Protein AF-A0A7C4ZTP2-F1 (afdb_monomer_lite)

Secondary structure (DSSP, 8-state):
--HHHHHHHHHHHHHHHHHHHHHHHHHHHHTS-EEEESS---SHHHH--S-TTS-----EEEEES-TTTSTTTTHHHHHHHHHHHHHHHHHHHH-GGGHHHHHHHHHHHHHHTGGGTTTTTHHHHHHHHHHHHHHTTTS-GGGSHHHHHHHHHTT-HHHHHHHHHTT---HHHHHHHHHHHHHHHHHHHHHHHHHHHHHS---EEEBSS-B-TT--EEEBS--TT--TT-EEEESSGGG-EEEEEEEE-SSEEEESS--SS-B-TT-EEEE-S----HHHHIIIIII------HHHHHHHHHHHHHHHHHHHHHHHHHHIIIIIITTT----HHHHHHHHGGGGGGGGGGGGGGGEEES--SSSSPPEETTEE--HHHHHHHHHHHHHHHHHHHHHHHHTT--HHHHHHHHHHHHHHHIIIIIIIIGGG---SS---PPPHHHHHHHHHHHHHHHHHHHHTTTTS--

Foldseek 3Di:
DDPVLLCLLLVLLQVLLVLLLVLLVVLQVVLHWDKDKPDDDDALCLFAPPDPPDPNPWIKMFTFAAPPCSHPPNSVVLNVLSVVSNVLSVVCVVCVVCLLVSLVSLQVSLVSSVRSSSSVCSSSVSSNLSSQSSNPPPDDLLLGLSSLLVCLLVVVLVSLLCCLVVVSFWLVSLLVLLLLLLLLLLLLFQQLLVLVCVQFVKDKWWFQAKFAFQDQKTFTPALPPPDQQWWKWWFAFPQTDTFGFHDGDGGMTGTPDGRHHIHGGGTMIITPDGPGDSVSSCCCGVRNHGDDDPVLSVVLSVLSSVLSVVLLVLLLVLCCVQQPVLLVHDDDSRSSSRSLSSLSSLSSCSSCNSRMDISPSDQPPADDPDPRRDDPSVVSVVVSNVSSLSSQLSNSCSRNVDDSLLSNLSSLLSVLSSCCCSQVPPLSVDDHNGDHDDDDPVRVVVSVVVSVVSNVSSVVSVNNPHD

pLDDT: mean 88.17, std 10.28, range [40.97, 98.25]

Structure (mmCIF, N/CA/C/O backbone):
data_AF-A0A7C4ZTP2-F1
#
_entry.id   AF-A0A7C4ZTP2-F1
#
loop_
_atom_site.group_PDB
_atom_site.id
_atom_site.type_symbol
_atom_site.label_atom_id
_atom_site.label_alt_id
_atom_site.label_comp_id
_atom_site.label_asym_id
_atom_site.label_entity_id
_atom_site.label_seq_id
_atom_site.pdbx_PDB_ins_code
_atom_site.Cartn_x
_atom_site.Cartn_y
_atom_site.Cartn_z
_atom_site.occupancy
_atom_site.B_iso_or_equiv
_atom_site.auth_seq_id
_atom_site.auth_comp_id
_atom_site.auth_asym_id
_atom_site.auth_atom_id
_atom_site.pdbx_PDB_model_num
ATOM 1 N N . MET A 1 1 ? -9.929 -14.050 32.959 1.00 46.03 1 MET A N 1
ATOM 2 C CA . MET A 1 1 ? -8.825 -14.360 32.021 1.00 46.03 1 MET A CA 1
ATOM 3 C C . MET A 1 1 ? -9.315 -15.477 31.112 1.00 46.03 1 MET A C 1
ATOM 5 O O . MET A 1 1 ? -9.652 -16.529 31.632 1.00 46.03 1 MET A O 1
ATOM 9 N N . THR A 1 2 ? -9.505 -15.254 29.812 1.00 56.12 2 THR A N 1
ATOM 10 C CA . THR A 1 2 ? -10.154 -16.261 28.954 1.00 56.12 2 THR A CA 1
ATOM 11 C C . THR A 1 2 ? -9.098 -17.047 28.179 1.00 56.12 2 THR A C 1
ATOM 13 O O . THR A 1 2 ? -8.293 -16.465 27.454 1.00 56.12 2 THR A O 1
ATOM 16 N N . SER A 1 3 ? -9.120 -18.378 28.295 1.00 68.94 3 SER A N 1
ATOM 17 C CA . SER A 1 3 ? -8.328 -19.321 27.476 1.00 68.94 3 SER A CA 1
ATOM 18 C C . SER A 1 3 ? -8.395 -19.020 25.967 1.00 68.94 3 SER A C 1
ATOM 20 O O . SER A 1 3 ? -7.490 -19.348 25.207 1.00 68.94 3 SER A O 1
ATOM 22 N N . LYS A 1 4 ? -9.442 -18.307 25.544 1.00 75.81 4 LYS A N 1
ATOM 23 C CA . LYS A 1 4 ? -9.720 -17.885 24.173 1.00 75.81 4 LYS A CA 1
ATOM 24 C C . LYS A 1 4 ? -8.597 -17.081 23.495 1.00 75.81 4 LYS A C 1
ATOM 26 O O . LYS A 1 4 ? -8.349 -17.318 22.320 1.00 75.81 4 LYS A O 1
ATOM 31 N N . ASN A 1 5 ? -7.913 -16.157 24.181 1.00 73.88 5 ASN A N 1
ATOM 32 C CA . ASN A 1 5 ? -6.892 -15.317 23.519 1.00 73.88 5 ASN A CA 1
ATOM 33 C C . ASN A 1 5 ? -5.598 -16.082 23.216 1.00 73.88 5 ASN A C 1
ATOM 35 O O . ASN A 1 5 ? -4.999 -15.879 22.161 1.00 73.88 5 ASN A O 1
ATOM 39 N N . VAL A 1 6 ? -5.196 -16.978 24.123 1.00 77.81 6 VAL A N 1
ATOM 40 C CA . VAL A 1 6 ? -4.039 -17.865 23.924 1.00 77.81 6 VAL A CA 1
ATOM 41 C C . VAL A 1 6 ? -4.267 -18.733 22.689 1.00 77.81 6 VAL A C 1
ATOM 43 O O . VAL A 1 6 ? -3.386 -18.846 21.841 1.00 77.81 6 VAL A O 1
ATOM 46 N N . ASN A 1 7 ? -5.488 -19.253 22.540 1.00 88.06 7 ASN A N 1
ATOM 47 C CA . ASN A 1 7 ? -5.856 -20.081 21.397 1.00 88.06 7 ASN A CA 1
ATOM 48 C C . ASN A 1 7 ? -5.767 -19.322 20.067 1.00 88.06 7 ASN A C 1
ATOM 50 O O . ASN A 1 7 ? -5.332 -19.906 19.083 1.00 88.06 7 ASN A O 1
ATOM 54 N N . ILE A 1 8 ? -6.134 -18.033 20.025 1.00 92.19 8 ILE A N 1
ATOM 55 C CA . ILE A 1 8 ? -6.063 -17.236 18.788 1.00 92.19 8 ILE A CA 1
ATOM 56 C C . ILE A 1 8 ? -4.613 -17.024 18.360 1.00 92.19 8 ILE A C 1
ATOM 58 O O . ILE A 1 8 ? -4.295 -17.253 17.198 1.00 92.19 8 ILE A O 1
ATOM 62 N N . VAL A 1 9 ? -3.730 -16.604 19.272 1.00 94.44 9 VAL A N 1
ATOM 63 C CA . VAL A 1 9 ? -2.326 -16.370 18.905 1.00 94.44 9 VAL A CA 1
ATOM 64 C C . VAL A 1 9 ? -1.661 -17.655 18.452 1.00 94.44 9 VAL A C 1
ATOM 66 O O . VAL A 1 9 ? -1.082 -17.663 17.371 1.00 94.44 9 VAL A O 1
ATOM 69 N N . PHE A 1 10 ? -1.798 -18.731 19.233 1.00 96.06 10 PHE A N 1
ATOM 70 C CA . PHE A 1 10 ? -1.273 -20.037 18.851 1.00 96.06 10 PHE A CA 1
ATOM 71 C C . PHE A 1 10 ? -1.777 -20.454 17.469 1.00 96.06 10 PHE A C 1
ATOM 73 O O . PHE A 1 10 ? -0.974 -20.803 16.613 1.00 96.06 10 PHE A O 1
ATOM 80 N N . PHE A 1 11 ? -3.090 -20.380 17.236 1.00 96.19 11 PHE A N 1
ATOM 81 C CA . PHE A 1 11 ? -3.684 -20.787 15.969 1.00 96.19 11 PHE A CA 1
ATOM 82 C C . PHE A 1 11 ? -3.137 -19.978 14.789 1.00 96.19 11 PHE A C 1
ATOM 84 O O . PHE A 1 11 ? -2.749 -20.563 13.783 1.00 96.19 11 PHE A O 1
ATOM 91 N N . LEU A 1 12 ? -3.069 -18.649 14.914 1.00 95.25 12 LEU A N 1
ATOM 92 C CA . LEU A 1 12 ? -2.584 -17.777 13.845 1.00 95.25 12 LEU A CA 1
ATOM 93 C C . LEU A 1 12 ? -1.110 -18.038 13.520 1.00 95.25 12 LEU A C 1
ATOM 95 O O . LEU A 1 12 ? -0.766 -18.193 12.350 1.00 95.25 12 LEU A O 1
ATOM 99 N N . THR A 1 13 ? -0.242 -18.125 14.532 1.00 96.38 13 THR A N 1
ATOM 100 C CA . THR A 1 13 ? 1.191 -18.353 14.298 1.00 96.38 13 THR A CA 1
ATOM 101 C C . THR A 1 13 ? 1.472 -19.777 13.828 1.00 96.38 13 THR A C 1
ATOM 103 O O . THR A 1 13 ? 2.295 -19.964 12.937 1.00 96.38 13 THR A O 1
ATOM 106 N N . PHE A 1 14 ? 0.751 -20.774 14.350 1.00 97.44 14 PHE A N 1
ATOM 107 C CA . PHE A 1 14 ? 0.868 -22.169 13.928 1.00 97.44 14 PHE A CA 1
ATOM 108 C C . PHE A 1 14 ? 0.407 -22.362 12.480 1.00 97.44 14 PHE A C 1
ATOM 110 O O . PHE A 1 14 ? 1.143 -22.928 11.676 1.00 97.44 14 PHE A O 1
ATOM 117 N N . ALA A 1 15 ? -0.782 -21.859 12.126 1.00 96.31 15 ALA A N 1
ATOM 118 C CA . ALA A 1 15 ? -1.294 -21.928 10.759 1.00 96.31 15 AL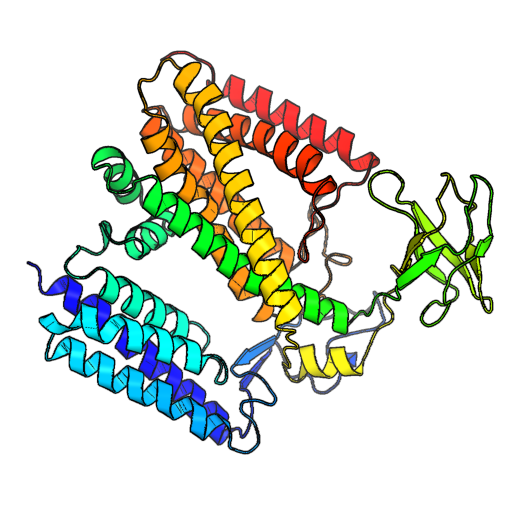A A CA 1
ATOM 119 C C . ALA A 1 15 ? -0.385 -21.163 9.787 1.00 96.31 15 ALA A C 1
ATOM 121 O O . ALA A 1 15 ? -0.075 -21.667 8.708 1.00 96.31 15 ALA A O 1
ATOM 122 N N . GLY A 1 16 ? 0.097 -19.982 10.194 1.00 95.50 16 GLY A N 1
ATOM 123 C CA . GLY A 1 16 ? 1.055 -19.202 9.419 1.00 95.50 16 GLY A CA 1
ATOM 124 C C . GLY A 1 16 ? 2.347 -19.973 9.140 1.00 95.50 16 GLY A C 1
ATOM 125 O O . GLY A 1 16 ? 2.741 -20.117 7.984 1.00 95.50 16 GLY A O 1
ATOM 126 N N . ALA A 1 17 ? 2.955 -20.548 10.181 1.00 97.00 17 ALA A N 1
ATOM 127 C CA . ALA A 1 17 ? 4.166 -21.358 10.067 1.00 97.00 17 ALA A CA 1
ATOM 128 C C . ALA A 1 17 ? 3.957 -22.613 9.204 1.00 97.00 17 ALA A C 1
ATOM 130 O O . ALA A 1 17 ? 4.796 -22.925 8.363 1.00 97.00 17 ALA A O 1
ATOM 131 N N . ALA A 1 18 ? 2.824 -23.307 9.351 1.00 96.75 18 ALA A N 1
ATOM 132 C CA . ALA A 1 18 ? 2.498 -24.479 8.539 1.00 96.75 18 ALA A CA 1
ATOM 133 C C . ALA A 1 18 ? 2.396 -24.135 7.042 1.00 96.75 18 ALA A C 1
ATOM 135 O O . ALA A 1 18 ? 2.965 -24.842 6.209 1.00 96.75 18 ALA A O 1
ATOM 136 N N . LEU A 1 19 ? 1.740 -23.020 6.694 1.00 94.94 19 LEU A N 1
ATOM 137 C CA . LEU A 1 19 ? 1.671 -22.534 5.311 1.00 94.94 19 LEU A CA 1
ATOM 138 C C . LEU A 1 19 ? 3.050 -22.144 4.765 1.00 94.94 19 LEU A C 1
ATOM 140 O O . LEU A 1 19 ? 3.353 -22.433 3.608 1.00 94.94 19 LEU A O 1
ATOM 144 N N . MET A 1 20 ? 3.899 -21.516 5.585 1.00 95.31 20 MET A N 1
ATOM 145 C CA . MET A 1 20 ? 5.278 -21.184 5.208 1.00 95.31 20 MET A CA 1
ATOM 146 C C . MET A 1 20 ? 6.117 -22.432 4.933 1.00 95.31 20 MET A C 1
ATOM 148 O O . MET A 1 20 ? 6.827 -22.462 3.932 1.00 95.31 20 MET A O 1
ATOM 152 N N . ILE A 1 21 ? 6.017 -23.463 5.779 1.00 96.62 21 ILE A N 1
ATOM 153 C CA . ILE A 1 21 ? 6.718 -24.741 5.585 1.00 96.62 21 ILE A CA 1
ATOM 154 C C . ILE A 1 21 ? 6.225 -25.425 4.310 1.00 96.62 21 ILE A C 1
ATOM 156 O O . ILE A 1 21 ? 7.046 -25.884 3.518 1.00 96.62 21 ILE A O 1
ATOM 160 N N . LEU A 1 22 ? 4.909 -25.460 4.075 1.00 95.50 22 LEU A N 1
ATOM 161 C CA . LEU A 1 22 ? 4.337 -26.039 2.859 1.00 95.50 22 LEU A CA 1
ATOM 162 C C . LEU A 1 22 ? 4.857 -25.321 1.605 1.00 95.50 22 LEU A C 1
ATOM 164 O O . LEU A 1 22 ? 5.365 -25.972 0.696 1.00 95.50 22 LEU A O 1
ATOM 168 N N . ASN A 1 23 ? 4.790 -23.987 1.577 1.00 93.69 23 ASN A N 1
ATOM 169 C CA . ASN A 1 23 ? 5.271 -23.199 0.442 1.00 93.69 23 ASN A CA 1
ATOM 170 C C . ASN A 1 23 ? 6.785 -23.345 0.241 1.00 93.69 23 ASN A C 1
ATOM 172 O O . ASN A 1 23 ? 7.234 -23.571 -0.875 1.00 93.69 23 ASN A O 1
ATOM 176 N N . GLY A 1 24 ? 7.570 -23.271 1.321 1.00 94.81 24 GLY A N 1
ATOM 177 C CA . GLY A 1 24 ? 9.018 -23.470 1.275 1.00 94.81 24 GLY A CA 1
ATOM 178 C C . GLY A 1 24 ? 9.392 -24.855 0.751 1.00 94.81 24 GLY A C 1
ATOM 179 O O . GLY A 1 24 ? 10.275 -24.967 -0.091 1.00 94.81 24 GLY A O 1
ATOM 180 N N . SER A 1 25 ? 8.672 -25.898 1.172 1.00 95.75 25 SER A N 1
ATOM 181 C CA . SER A 1 25 ? 8.880 -27.265 0.680 1.00 95.75 25 SER A CA 1
ATOM 182 C C . SER A 1 25 ? 8.597 -27.360 -0.818 1.00 95.75 25 SER A C 1
ATOM 184 O O . SER A 1 25 ? 9.412 -27.894 -1.561 1.00 95.75 25 SER A O 1
ATOM 186 N N . LEU A 1 26 ? 7.478 -26.795 -1.281 1.00 94.69 26 LEU A N 1
ATOM 187 C CA . LEU A 1 26 ? 7.129 -26.770 -2.702 1.00 94.69 26 LEU A CA 1
ATOM 188 C C . LEU A 1 26 ? 8.160 -25.996 -3.545 1.00 94.69 26 LEU A C 1
ATOM 190 O O . LEU A 1 26 ? 8.512 -26.450 -4.629 1.00 94.69 26 LEU A O 1
ATOM 194 N N . ILE A 1 27 ? 8.684 -24.876 -3.038 1.00 92.31 27 ILE A N 1
ATOM 195 C CA . ILE A 1 27 ? 9.766 -24.116 -3.685 1.00 92.31 27 ILE A CA 1
ATOM 196 C C . ILE A 1 27 ? 11.047 -24.956 -3.785 1.00 92.31 27 ILE A C 1
ATOM 198 O O . ILE A 1 27 ? 11.677 -24.974 -4.841 1.00 92.31 27 ILE A O 1
ATOM 202 N N . ILE A 1 28 ? 11.418 -25.677 -2.718 1.00 94.44 28 ILE A N 1
ATOM 203 C CA . ILE A 1 28 ? 12.583 -26.577 -2.711 1.00 94.44 28 ILE A CA 1
ATOM 204 C C . ILE A 1 28 ? 12.401 -27.692 -3.749 1.00 94.44 28 ILE A C 1
ATOM 206 O O . ILE A 1 28 ? 13.303 -27.927 -4.547 1.00 94.44 28 ILE A O 1
ATOM 210 N N . PHE A 1 29 ? 11.231 -28.341 -3.789 1.00 95.00 29 PHE A N 1
ATOM 211 C CA . PHE A 1 29 ? 10.940 -29.395 -4.770 1.00 95.00 29 PHE A CA 1
ATOM 212 C C . PHE A 1 29 ? 10.944 -28.884 -6.215 1.00 95.00 29 PHE A C 1
ATOM 214 O O . PHE A 1 29 ? 11.362 -29.605 -7.116 1.00 95.00 29 PHE A O 1
ATOM 221 N N . ASN A 1 30 ? 10.503 -27.646 -6.436 1.00 92.62 30 ASN A N 1
ATOM 222 C CA . ASN A 1 30 ? 10.498 -27.000 -7.746 1.00 92.62 30 ASN A CA 1
ATOM 223 C C . ASN A 1 30 ? 11.866 -26.394 -8.130 1.00 92.62 30 ASN A C 1
ATOM 225 O O . ASN A 1 30 ? 12.026 -25.916 -9.251 1.00 92.62 30 ASN A O 1
ATOM 229 N N . ASN A 1 31 ? 12.839 -26.387 -7.209 1.00 91.25 31 ASN A N 1
ATOM 230 C CA . ASN A 1 31 ? 14.130 -25.699 -7.327 1.00 91.25 31 ASN A CA 1
ATOM 231 C C . ASN A 1 31 ? 13.999 -24.226 -7.773 1.00 91.25 31 ASN A C 1
ATOM 233 O O . ASN A 1 31 ? 14.795 -23.718 -8.561 1.00 91.25 31 ASN A O 1
ATOM 237 N N . GLY A 1 32 ? 12.954 -23.545 -7.299 1.00 87.75 32 GLY A N 1
ATOM 238 C CA . GLY A 1 32 ? 12.659 -22.172 -7.688 1.00 87.75 32 GLY A CA 1
ATOM 239 C C . GLY A 1 32 ? 11.259 -21.712 -7.277 1.00 87.75 32 GLY A C 1
ATOM 240 O O . GLY A 1 32 ? 10.442 -22.518 -6.817 1.00 87.75 32 GLY A O 1
ATOM 241 N N . PRO A 1 33 ? 10.954 -20.414 -7.444 1.00 87.75 33 PRO A N 1
ATOM 242 C CA . PRO A 1 33 ? 9.671 -19.841 -7.050 1.00 87.75 33 PRO A CA 1
ATOM 243 C C . PRO A 1 33 ? 8.485 -20.531 -7.731 1.00 87.75 33 PRO A C 1
ATOM 245 O O . PRO A 1 33 ? 8.522 -20.843 -8.925 1.00 87.75 33 PRO A O 1
ATOM 248 N N . ILE A 1 34 ? 7.392 -20.710 -6.988 1.00 89.31 34 ILE A N 1
ATOM 249 C CA . ILE A 1 34 ? 6.143 -21.233 -7.550 1.00 89.31 34 ILE A CA 1
ATOM 250 C C . ILE A 1 34 ? 5.437 -20.089 -8.265 1.00 89.31 34 ILE A C 1
ATOM 252 O O . ILE A 1 34 ? 5.228 -19.014 -7.697 1.00 89.31 34 ILE A O 1
ATOM 256 N N . ARG A 1 35 ? 5.052 -20.322 -9.515 1.00 88.62 35 ARG A N 1
ATOM 257 C CA . ARG A 1 35 ? 4.401 -19.326 -10.364 1.00 88.62 35 ARG A CA 1
ATOM 258 C C . ARG A 1 35 ? 2.984 -19.779 -10.662 1.00 88.62 35 ARG A C 1
ATOM 260 O O . ARG A 1 35 ? 2.785 -20.829 -11.263 1.00 88.62 35 ARG A O 1
ATOM 267 N N . ILE A 1 36 ? 2.009 -18.976 -10.252 1.00 87.44 36 ILE A N 1
ATOM 268 C CA . ILE A 1 36 ? 0.601 -19.180 -10.589 1.00 87.44 36 ILE A CA 1
ATOM 269 C C . ILE A 1 36 ? 0.233 -18.091 -11.584 1.00 87.44 36 ILE A C 1
ATOM 271 O O . ILE A 1 36 ? 0.337 -16.907 -11.272 1.00 87.44 36 ILE A O 1
ATOM 275 N N . SER A 1 37 ? -0.162 -18.488 -12.786 1.00 87.69 37 SER A N 1
ATOM 276 C CA . SER A 1 37 ? -0.559 -17.573 -13.854 1.00 87.69 37 SER A CA 1
ATOM 277 C C . SER A 1 37 ? -1.934 -17.947 -14.389 1.00 87.69 37 SER A C 1
ATOM 279 O O . SER A 1 37 ? -2.344 -19.103 -14.311 1.00 87.69 37 SER A O 1
ATOM 281 N N . THR A 1 38 ? -2.653 -16.957 -14.918 1.00 85.12 38 THR A N 1
ATOM 282 C CA . THR A 1 38 ? -3.961 -17.170 -15.575 1.00 85.12 38 THR A CA 1
ATOM 283 C C . THR A 1 38 ? -3.890 -18.170 -16.738 1.00 85.12 38 THR A C 1
ATOM 285 O O . THR A 1 38 ? -4.813 -18.958 -16.928 1.00 85.12 38 THR A O 1
ATOM 288 N N . TYR A 1 39 ? -2.780 -18.172 -17.482 1.00 85.19 39 TYR A N 1
ATOM 289 C CA . TYR A 1 39 ? -2.395 -19.203 -18.441 1.00 85.19 39 TYR A CA 1
ATOM 290 C C . TYR A 1 39 ? -0.867 -19.307 -18.502 1.00 85.19 39 TYR A C 1
ATOM 292 O O . TYR A 1 39 ? -0.161 -18.326 -18.249 1.00 85.19 39 TYR A O 1
ATOM 300 N N . SER A 1 40 ? -0.365 -20.497 -18.846 1.00 84.81 40 SER A N 1
ATOM 301 C CA . SER A 1 40 ? 1.070 -20.743 -19.005 1.00 84.81 40 SER A CA 1
ATOM 302 C C . SER A 1 40 ? 1.587 -19.980 -20.218 1.00 84.81 40 SER A C 1
ATOM 304 O O . SER A 1 40 ? 1.186 -20.290 -21.337 1.00 84.81 40 SER A O 1
ATOM 306 N N . ALA A 1 41 ? 2.471 -19.013 -19.983 1.00 84.88 41 ALA A N 1
ATOM 307 C CA . ALA A 1 41 ? 3.163 -18.282 -21.031 1.00 84.88 41 ALA A CA 1
ATOM 308 C C . ALA A 1 41 ? 4.670 -18.534 -20.949 1.00 84.88 41 ALA A C 1
ATOM 310 O O . ALA A 1 41 ? 5.253 -18.457 -19.864 1.00 84.88 41 ALA A O 1
ATOM 311 N N . ASN A 1 42 ? 5.289 -18.837 -22.088 1.00 84.62 42 ASN A N 1
ATOM 312 C CA . ASN A 1 42 ? 6.722 -19.139 -22.171 1.00 84.62 42 ASN A CA 1
ATOM 313 C C . ASN A 1 42 ? 7.528 -17.996 -22.788 1.00 84.62 42 ASN A C 1
ATOM 315 O O . ASN A 1 42 ? 8.730 -17.889 -22.545 1.00 84.62 42 ASN A O 1
ATOM 319 N N . THR A 1 43 ? 6.877 -17.142 -23.575 1.00 85.12 43 THR A N 1
ATOM 320 C CA . THR A 1 43 ? 7.518 -16.027 -24.271 1.00 85.12 43 THR A CA 1
ATOM 321 C C . THR A 1 43 ? 6.890 -14.700 -23.878 1.00 85.12 43 THR A C 1
ATOM 323 O O . THR A 1 43 ? 5.722 -14.624 -23.496 1.00 85.12 43 THR A O 1
ATOM 326 N N . LEU A 1 44 ? 7.679 -13.627 -23.961 1.00 82.38 44 LEU A N 1
ATOM 327 C CA . LEU A 1 44 ? 7.198 -12.289 -23.631 1.00 82.38 44 LEU A CA 1
ATOM 328 C C . LEU A 1 44 ? 6.083 -11.853 -24.589 1.00 82.38 44 LEU A C 1
ATOM 330 O O . LEU A 1 44 ? 5.102 -11.286 -24.135 1.00 82.38 44 LEU A O 1
ATOM 334 N N . SER A 1 45 ? 6.156 -12.219 -25.871 1.00 81.25 45 SER A N 1
ATOM 335 C CA . SER A 1 45 ? 5.123 -11.913 -26.870 1.00 81.25 45 SER A CA 1
ATOM 336 C C . SER A 1 45 ? 3.757 -12.554 -26.584 1.00 81.25 45 SER A C 1
ATOM 338 O O . SER A 1 45 ? 2.745 -12.063 -27.073 1.00 81.25 45 SER A O 1
ATOM 340 N N . GLU A 1 46 ? 3.694 -13.627 -25.785 1.00 77.69 46 GLU A N 1
ATOM 341 C CA . GLU A 1 46 ? 2.428 -14.248 -25.355 1.00 77.69 46 GLU A CA 1
ATOM 342 C C . GLU A 1 46 ? 1.708 -13.460 -24.253 1.00 77.69 46 GLU A C 1
ATOM 344 O O . GLU A 1 46 ? 0.500 -13.621 -24.077 1.00 77.69 46 GLU A O 1
ATOM 349 N N . VAL A 1 47 ? 2.436 -12.643 -23.489 1.00 75.69 47 VAL A N 1
ATOM 350 C CA . VAL A 1 47 ? 1.889 -11.814 -22.397 1.00 75.69 47 VAL A CA 1
ATOM 351 C C . VAL A 1 47 ? 1.945 -10.329 -22.717 1.00 75.69 47 VAL A C 1
ATOM 353 O O . VAL A 1 47 ? 1.246 -9.547 -22.088 1.00 75.69 47 VAL A O 1
ATOM 356 N N . TRP A 1 48 ? 2.757 -9.950 -23.696 1.00 72.75 48 TRP A N 1
ATOM 357 C CA . TRP A 1 48 ? 3.081 -8.585 -24.058 1.00 72.75 48 TRP A CA 1
ATOM 358 C C . TRP A 1 48 ? 3.012 -8.417 -25.579 1.00 72.75 48 TRP A C 1
ATOM 360 O O . TRP A 1 48 ? 4.035 -8.495 -26.262 1.00 72.75 48 TRP A O 1
ATOM 370 N N . PRO A 1 49 ? 1.811 -8.272 -26.156 1.00 59.62 49 PRO A N 1
ATOM 371 C CA . PRO A 1 49 ? 1.700 -8.040 -27.582 1.00 59.62 49 PRO A CA 1
ATOM 372 C C . PRO A 1 49 ? 2.023 -6.575 -27.886 1.00 59.62 49 PRO A C 1
ATOM 374 O O . PRO A 1 49 ? 1.340 -5.674 -27.405 1.00 59.62 49 PRO A O 1
ATOM 377 N N . ASP A 1 50 ? 2.994 -6.337 -28.764 1.00 54.66 50 ASP A N 1
ATOM 378 C CA . ASP A 1 50 ? 3.290 -5.025 -29.363 1.00 54.66 50 ASP A CA 1
ATOM 379 C C . ASP A 1 50 ? 2.152 -4.491 -30.275 1.00 54.66 50 ASP A C 1
ATOM 381 O O . ASP A 1 50 ? 2.402 -3.725 -31.204 1.00 54.66 50 ASP A O 1
ATOM 385 N N . ALA A 1 51 ? 0.885 -4.885 -30.081 1.00 40.97 51 ALA A N 1
ATOM 386 C CA . ALA A 1 51 ? -0.199 -4.508 -30.986 1.00 40.97 51 ALA A CA 1
ATOM 387 C C . ALA A 1 51 ? -1.559 -4.294 -30.286 1.00 40.97 51 ALA A C 1
ATOM 389 O O . ALA A 1 51 ? -2.100 -5.236 -29.700 1.00 40.97 51 ALA A O 1
ATOM 390 N N . PRO A 1 52 ? -2.201 -3.118 -30.463 1.00 41.31 52 PRO A N 1
ATOM 391 C CA . PRO A 1 52 ? -3.555 -2.818 -29.981 1.00 41.31 52 PRO A CA 1
ATOM 392 C C . PRO A 1 52 ? -4.677 -3.570 -30.731 1.00 41.31 52 PRO A C 1
ATOM 394 O O . PRO A 1 52 ? -5.846 -3.216 -30.609 1.00 41.31 52 PRO A O 1
ATOM 397 N N . SER A 1 53 ? -4.358 -4.591 -31.534 1.00 42.38 53 SER A N 1
ATOM 398 C CA . SER A 1 53 ? -5.307 -5.252 -32.443 1.00 42.38 53 SER A CA 1
ATOM 399 C C . SER A 1 53 ? -5.548 -6.738 -32.178 1.00 42.38 53 SER A C 1
ATOM 401 O O . SER A 1 53 ? -6.356 -7.348 -32.876 1.00 42.38 53 SER A O 1
ATOM 403 N N . SER A 1 54 ? -4.930 -7.335 -31.160 1.00 42.25 54 SER A N 1
ATOM 404 C CA . SER A 1 54 ? -5.303 -8.686 -30.735 1.00 42.25 54 SER A CA 1
ATOM 405 C C . SER A 1 54 ? -5.815 -8.635 -29.309 1.00 42.25 54 SER A C 1
ATOM 407 O O . SER A 1 54 ? -5.192 -8.033 -28.444 1.00 42.25 54 SER A O 1
ATOM 409 N N . SER A 1 55 ? -6.989 -9.223 -29.098 1.00 47.12 55 SER A N 1
ATOM 410 C CA . SER A 1 55 ? -7.663 -9.401 -27.816 1.00 47.12 55 SER A CA 1
ATOM 411 C C . SER A 1 55 ? -6.751 -10.132 -26.826 1.00 47.12 55 SER A C 1
ATOM 413 O O . SER A 1 55 ? -6.874 -11.350 -26.642 1.00 47.12 55 SER A O 1
ATOM 415 N N . SER A 1 56 ? -5.791 -9.419 -26.241 1.00 56.19 56 SER A N 1
ATOM 416 C CA . SER A 1 56 ? -4.855 -9.978 -25.285 1.00 56.19 56 SER A CA 1
ATOM 417 C C . SER A 1 56 ? -5.695 -10.432 -24.100 1.00 56.19 56 SER A C 1
ATOM 419 O O . SER A 1 56 ? -6.362 -9.654 -23.417 1.00 56.19 56 SER A O 1
ATOM 421 N N . LYS A 1 57 ? -5.804 -11.752 -23.942 1.00 69.56 57 LYS A N 1
ATOM 422 C CA . LYS A 1 57 ? -6.492 -12.326 -22.791 1.00 69.56 57 LYS A CA 1
ATOM 423 C C . LYS A 1 57 ? -5.828 -11.719 -21.561 1.00 69.56 57 LYS A C 1
ATOM 425 O O . LYS A 1 57 ? -4.603 -11.734 -21.486 1.00 69.56 57 LYS A O 1
ATOM 430 N N . VAL A 1 58 ? -6.628 -11.181 -20.639 1.00 74.12 58 VAL A N 1
ATOM 431 C CA . VAL A 1 58 ? -6.122 -10.619 -19.381 1.00 74.12 58 VAL A CA 1
ATOM 432 C C . VAL A 1 58 ? -5.183 -11.641 -18.759 1.00 74.12 58 VAL A C 1
ATOM 434 O O . VAL A 1 58 ? -5.612 -12.741 -18.401 1.00 74.12 58 VAL A O 1
ATOM 437 N N . TRP A 1 59 ? -3.906 -11.282 -18.677 1.00 81.06 59 TRP A N 1
ATOM 438 C CA . TRP A 1 59 ? -2.886 -12.140 -18.110 1.00 81.06 59 TRP A CA 1
ATOM 439 C C . TRP A 1 59 ? -2.388 -11.536 -16.814 1.00 81.06 59 TRP A C 1
ATOM 441 O O . TRP A 1 59 ? -2.089 -10.346 -16.746 1.00 81.06 59 TRP A O 1
ATOM 451 N N . GLY A 1 60 ? -2.282 -12.371 -15.790 1.00 84.62 60 GLY A N 1
ATOM 452 C CA . GLY A 1 60 ? -1.663 -12.013 -14.525 1.00 84.62 60 GLY A CA 1
ATOM 453 C C . GLY A 1 60 ? -0.888 -13.178 -13.936 1.00 84.62 60 GLY A C 1
ATOM 454 O O . GLY A 1 60 ? -1.220 -14.346 -14.185 1.00 84.62 60 GLY A O 1
ATOM 455 N N . ARG A 1 61 ? 0.131 -12.849 -13.136 1.00 87.44 61 ARG A N 1
ATOM 456 C CA . ARG A 1 61 ? 0.947 -13.814 -12.397 1.00 87.44 61 ARG A CA 1
ATOM 457 C C . ARG A 1 61 ? 1.122 -13.418 -10.939 1.00 87.44 61 ARG A C 1
ATOM 459 O O . ARG A 1 61 ? 1.400 -12.264 -10.626 1.00 87.44 61 ARG A O 1
ATOM 466 N N . ILE A 1 62 ? 1.082 -14.431 -10.080 1.00 86.62 62 ILE A N 1
ATOM 467 C CA . ILE A 1 62 ? 1.569 -14.403 -8.704 1.00 86.62 62 ILE A CA 1
ATOM 468 C C . ILE A 1 62 ? 2.839 -15.260 -8.637 1.00 86.62 62 ILE A C 1
ATOM 470 O O . ILE A 1 62 ? 2.852 -16.383 -9.145 1.00 86.62 62 ILE A O 1
ATOM 474 N N . ALA A 1 63 ? 3.932 -14.740 -8.060 1.00 85.31 63 ALA A N 1
ATOM 475 C CA . ALA A 1 63 ? 5.078 -15.582 -7.679 1.00 85.31 63 ALA A CA 1
ATOM 476 C C . ALA A 1 63 ? 5.146 -15.733 -6.173 1.00 85.31 63 ALA A C 1
ATOM 478 O O . ALA A 1 63 ? 4.928 -14.788 -5.418 1.00 85.31 63 ALA A O 1
ATOM 479 N N . LEU A 1 64 ? 5.495 -16.943 -5.772 1.00 86.38 64 LEU A N 1
ATOM 480 C CA . LEU A 1 64 ? 5.637 -17.352 -4.396 1.00 86.38 64 LEU A CA 1
ATOM 481 C C . LEU A 1 64 ? 7.092 -17.763 -4.211 1.00 86.38 64 LEU A C 1
ATOM 483 O O . LEU A 1 64 ? 7.508 -18.838 -4.642 1.00 86.38 64 LEU A O 1
ATOM 487 N N . GLY A 1 65 ? 7.859 -16.864 -3.606 1.00 83.69 65 GLY A N 1
ATOM 488 C CA . GLY A 1 65 ? 9.315 -16.944 -3.535 1.00 83.69 65 GLY A CA 1
ATOM 489 C C . GLY A 1 65 ? 9.960 -15.788 -4.291 1.00 83.69 65 GLY A C 1
ATOM 490 O O . GLY A 1 65 ? 9.471 -15.394 -5.347 1.00 83.69 65 GLY A O 1
ATOM 491 N N . LEU A 1 66 ? 11.038 -15.237 -3.737 1.00 82.12 66 LEU A N 1
ATOM 492 C CA . LEU A 1 66 ? 11.857 -14.216 -4.384 1.00 82.12 66 LEU A CA 1
ATOM 493 C C . LEU A 1 66 ? 12.936 -14.907 -5.235 1.00 82.12 66 LEU A C 1
ATOM 495 O O . LEU A 1 66 ? 13.815 -15.556 -4.658 1.00 82.12 66 LEU A O 1
ATOM 499 N N . PRO A 1 67 ? 12.900 -14.791 -6.577 1.00 80.62 67 PRO A N 1
ATOM 500 C CA . PRO A 1 67 ? 13.942 -15.357 -7.438 1.00 80.62 67 PRO A CA 1
ATOM 501 C C . PRO A 1 67 ? 15.333 -14.850 -7.052 1.00 80.62 67 PRO A C 1
ATOM 503 O O . PRO A 1 67 ? 15.478 -13.717 -6.590 1.00 80.62 67 PRO A O 1
ATOM 506 N N . GLY A 1 68 ? 16.350 -15.698 -7.201 1.00 81.00 68 GLY A N 1
ATOM 507 C CA . GLY A 1 68 ? 17.712 -15.454 -6.716 1.00 81.00 68 GLY A CA 1
ATOM 508 C C . GLY A 1 68 ? 17.936 -15.675 -5.212 1.00 81.00 68 GLY A C 1
ATOM 509 O O . GLY A 1 68 ? 19.072 -15.887 -4.805 1.00 81.00 68 GLY A O 1
ATOM 510 N N . LEU A 1 69 ? 16.889 -15.677 -4.372 1.00 85.56 69 LEU A N 1
ATOM 511 C CA . LEU A 1 69 ? 17.011 -16.009 -2.939 1.00 85.56 69 LEU A CA 1
ATOM 512 C C . LEU A 1 69 ? 16.506 -17.408 -2.585 1.00 85.56 69 LEU A C 1
ATOM 514 O O . LEU A 1 69 ? 16.723 -17.869 -1.465 1.00 85.56 69 LEU A O 1
ATOM 518 N N . VAL A 1 70 ? 15.800 -18.068 -3.501 1.00 89.06 70 VAL A N 1
ATOM 519 C CA . VAL A 1 70 ? 15.201 -19.393 -3.271 1.00 89.06 70 VAL A CA 1
ATOM 520 C C . VAL A 1 70 ? 15.672 -20.465 -4.246 1.00 89.06 70 VAL A C 1
ATOM 522 O O . VAL A 1 70 ? 15.314 -21.629 -4.098 1.00 89.06 70 VAL A O 1
ATOM 525 N N . GLU A 1 71 ? 16.456 -20.074 -5.240 1.00 88.44 71 GLU A N 1
ATOM 526 C CA . GLU A 1 71 ? 17.011 -20.971 -6.250 1.00 88.44 71 GLU A CA 1
ATOM 527 C C . GLU A 1 71 ? 18.251 -21.691 -5.699 1.00 88.44 71 GLU A C 1
ATOM 529 O O . GLU A 1 71 ? 18.751 -21.353 -4.623 1.00 88.44 71 GLU A O 1
ATOM 534 N N . GLU A 1 72 ? 18.716 -22.719 -6.411 1.00 90.31 72 GLU A N 1
ATOM 535 C CA . GLU A 1 72 ? 19.982 -23.417 -6.122 1.00 90.31 72 GLU A CA 1
ATOM 536 C C . GLU A 1 72 ? 20.077 -23.973 -4.685 1.00 90.31 72 GLU A C 1
ATOM 538 O O . GLU A 1 72 ? 21.139 -24.030 -4.071 1.00 90.31 72 GLU A O 1
ATOM 543 N N . GLY A 1 73 ? 18.938 -24.381 -4.118 1.00 87.62 73 GLY A N 1
ATOM 544 C CA . GLY A 1 73 ? 18.859 -24.935 -2.764 1.00 87.62 73 GLY A CA 1
ATOM 545 C C . GLY A 1 73 ? 18.884 -23.905 -1.627 1.00 87.62 73 GLY A C 1
ATOM 546 O O . GLY A 1 73 ? 18.676 -24.288 -0.474 1.00 87.62 73 GLY A O 1
ATOM 547 N N . ILE A 1 74 ? 19.031 -22.603 -1.908 1.00 92.56 74 ILE A N 1
ATOM 548 C CA . ILE A 1 74 ? 19.034 -21.542 -0.880 1.00 92.56 74 ILE A CA 1
ATOM 549 C C . ILE A 1 74 ? 17.695 -21.505 -0.117 1.00 92.56 74 ILE A C 1
ATOM 551 O O . ILE A 1 74 ? 17.657 -21.189 1.073 1.00 92.56 74 ILE A O 1
ATOM 555 N N . ALA A 1 75 ? 16.587 -21.928 -0.737 1.00 92.88 75 ALA A N 1
ATOM 556 C CA . ALA A 1 75 ? 15.293 -22.073 -0.062 1.00 92.88 75 ALA A CA 1
ATOM 557 C C . ALA A 1 75 ? 15.344 -22.939 1.215 1.00 92.88 75 ALA A C 1
ATOM 559 O O . ALA A 1 75 ? 14.614 -22.659 2.171 1.00 92.88 75 ALA A O 1
ATOM 560 N N . ALA A 1 76 ? 16.222 -23.950 1.270 1.00 94.56 76 ALA A N 1
ATOM 561 C CA . ALA A 1 76 ? 16.386 -24.811 2.441 1.00 94.56 76 ALA A CA 1
ATOM 562 C C . ALA A 1 76 ? 16.980 -24.071 3.651 1.00 94.56 76 ALA A C 1
ATOM 564 O O . ALA A 1 76 ? 16.706 -24.439 4.789 1.00 94.56 76 ALA A O 1
ATOM 565 N N . PHE A 1 77 ? 17.745 -22.998 3.438 1.00 95.38 77 PHE A N 1
ATOM 566 C CA . PHE A 1 77 ? 18.203 -22.141 4.531 1.00 95.38 77 PHE A CA 1
ATOM 567 C C . PHE A 1 77 ? 17.026 -21.377 5.155 1.00 95.38 77 PHE A C 1
ATOM 569 O O . PHE A 1 77 ? 16.845 -21.370 6.373 1.00 95.38 77 PHE A O 1
ATOM 576 N N . TRP A 1 78 ? 16.165 -20.788 4.324 1.00 94.94 78 TRP A N 1
ATOM 577 C CA . TRP A 1 78 ? 15.047 -19.964 4.787 1.00 94.94 78 TRP A CA 1
ATOM 578 C C . TRP A 1 78 ? 13.929 -20.763 5.469 1.00 94.94 78 TRP A C 1
ATOM 580 O O . TRP A 1 78 ? 13.281 -20.251 6.385 1.00 94.94 78 TRP A O 1
ATOM 590 N N . ILE A 1 79 ? 13.705 -22.024 5.074 1.00 96.00 79 ILE A N 1
ATOM 591 C CA . ILE A 1 79 ? 12.664 -22.870 5.685 1.00 96.00 79 ILE A CA 1
ATOM 592 C C . ILE A 1 79 ? 12.926 -23.139 7.175 1.00 96.00 79 ILE A C 1
ATOM 594 O O . ILE A 1 79 ? 11.981 -23.359 7.934 1.00 96.00 79 ILE A O 1
ATOM 598 N N . VAL A 1 80 ? 14.184 -23.043 7.628 1.00 97.00 80 VAL A N 1
ATOM 599 C CA . VAL A 1 80 ? 14.556 -23.188 9.044 1.00 97.00 80 VAL A CA 1
ATOM 600 C C . VAL A 1 80 ? 13.811 -22.174 9.913 1.00 97.00 80 VAL A C 1
ATOM 602 O O . VAL A 1 80 ? 13.330 -22.528 10.990 1.00 97.00 80 VAL A O 1
ATOM 605 N N . PHE A 1 81 ? 13.628 -20.939 9.436 1.00 97.31 81 PHE A N 1
ATOM 606 C CA . PHE A 1 81 ? 12.875 -19.921 10.172 1.00 97.31 81 PHE A CA 1
ATOM 607 C C . PHE A 1 81 ? 11.389 -20.272 10.284 1.00 97.31 81 PHE A C 1
ATOM 609 O O . PHE A 1 81 ? 10.790 -20.049 11.334 1.00 97.31 81 PHE A O 1
ATOM 616 N N . ALA A 1 82 ? 10.803 -20.891 9.256 1.00 96.81 82 ALA A N 1
ATOM 617 C CA . ALA A 1 82 ? 9.421 -21.367 9.300 1.00 96.81 82 ALA A CA 1
ATOM 618 C C . ALA A 1 82 ? 9.242 -22.534 10.291 1.00 96.81 82 ALA A C 1
ATOM 620 O O . ALA A 1 82 ? 8.271 -22.569 11.049 1.00 96.81 82 ALA A O 1
ATOM 621 N N . VAL A 1 83 ? 10.212 -23.452 10.358 1.00 97.94 83 VAL A N 1
ATOM 622 C CA . VAL A 1 83 ? 10.235 -24.528 11.365 1.00 97.94 83 VAL A CA 1
ATOM 623 C C . VAL A 1 83 ? 10.391 -23.955 12.774 1.00 97.94 83 VAL A C 1
ATOM 625 O O . VAL A 1 83 ? 9.659 -24.345 13.685 1.00 97.94 83 VAL A O 1
ATOM 628 N N . LEU A 1 84 ? 11.284 -22.980 12.963 1.00 97.81 84 LEU A N 1
ATOM 629 C CA . LEU A 1 84 ? 11.451 -22.299 14.244 1.00 97.81 84 LEU A CA 1
ATOM 630 C C . LEU A 1 84 ? 10.156 -21.591 14.676 1.00 97.81 84 LEU A C 1
ATOM 632 O O . LEU A 1 84 ? 9.751 -21.727 15.828 1.00 97.81 84 LEU A O 1
ATOM 636 N N . LEU A 1 85 ? 9.450 -20.915 13.762 1.00 97.50 85 LEU A N 1
ATOM 637 C CA . LEU A 1 85 ? 8.129 -20.329 14.032 1.00 97.50 85 LEU A CA 1
ATOM 638 C C . LEU A 1 85 ? 7.112 -21.363 14.514 1.00 97.50 85 LEU A C 1
ATOM 640 O O . LEU A 1 85 ? 6.353 -21.085 15.448 1.00 97.50 85 LEU A O 1
ATOM 644 N N . LEU A 1 86 ? 7.095 -22.555 13.911 1.00 98.19 86 LEU A N 1
ATOM 645 C CA . LEU A 1 86 ? 6.205 -23.640 14.320 1.00 98.19 86 LEU A CA 1
ATOM 646 C C . LEU A 1 86 ? 6.504 -24.076 15.762 1.00 98.19 86 LEU A C 1
ATOM 648 O O . LEU A 1 86 ? 5.592 -24.170 16.586 1.00 98.19 86 LEU A O 1
ATOM 652 N N . LEU A 1 87 ? 7.785 -24.260 16.097 1.00 98.25 87 LEU A N 1
ATOM 653 C CA . LEU A 1 87 ? 8.223 -24.626 17.447 1.00 98.25 87 LEU A CA 1
ATOM 654 C C . LEU A 1 87 ? 7.886 -23.540 18.480 1.00 98.25 87 LEU A C 1
ATOM 656 O O . LEU A 1 87 ? 7.377 -23.849 19.558 1.00 98.25 87 LEU A O 1
ATOM 660 N N . LEU A 1 88 ? 8.112 -22.265 18.150 1.00 97.88 88 LEU A N 1
ATOM 661 C CA . LEU A 1 88 ? 7.767 -21.134 19.018 1.00 97.88 88 LEU A CA 1
ATOM 662 C C . LEU A 1 88 ? 6.252 -21.015 19.226 1.00 97.88 88 LEU A C 1
ATOM 664 O O . LEU A 1 88 ? 5.807 -20.711 20.333 1.00 97.88 88 LEU A O 1
ATOM 668 N N . SER A 1 89 ? 5.458 -21.315 18.197 1.00 97.62 89 SER A N 1
ATOM 669 C CA . SER A 1 89 ? 3.996 -21.373 18.298 1.00 97.62 89 SER A CA 1
ATOM 670 C C . SER A 1 89 ? 3.557 -22.457 19.285 1.00 97.62 89 SER A C 1
ATOM 672 O O . SER A 1 89 ? 2.781 -22.180 20.199 1.00 97.62 89 SER A O 1
ATOM 674 N N . ILE A 1 90 ? 4.111 -23.670 19.178 1.00 97.75 90 ILE A N 1
ATOM 675 C CA . ILE A 1 90 ? 3.853 -24.765 20.130 1.00 97.75 90 ILE A CA 1
ATOM 676 C C . ILE A 1 90 ? 4.281 -24.362 21.550 1.00 97.75 90 ILE A C 1
ATOM 678 O O . ILE A 1 90 ? 3.563 -24.618 22.517 1.00 97.75 90 ILE A O 1
ATOM 682 N N . LEU A 1 91 ? 5.415 -23.672 21.698 1.00 97.12 91 LEU A N 1
ATOM 683 C CA . LEU A 1 91 ? 5.879 -23.194 22.999 1.00 97.12 91 LEU A CA 1
ATOM 684 C C . LEU A 1 91 ? 4.917 -22.174 23.630 1.00 97.12 91 LEU A C 1
ATOM 686 O O . LEU A 1 91 ? 4.721 -22.220 24.843 1.00 97.12 91 LEU A O 1
ATOM 690 N N . ILE A 1 92 ? 4.287 -21.296 22.840 1.00 96.00 92 ILE A N 1
ATOM 691 C CA . ILE A 1 92 ? 3.241 -20.376 23.324 1.00 96.00 92 ILE A CA 1
ATOM 692 C C . ILE A 1 92 ? 2.026 -21.145 23.838 1.00 96.00 92 ILE A C 1
ATOM 694 O O . ILE A 1 92 ? 1.485 -20.783 24.883 1.00 96.00 92 ILE A O 1
ATOM 698 N N . TYR A 1 93 ? 1.625 -22.215 23.151 1.00 96.31 93 TYR A N 1
ATOM 699 C CA . TYR A 1 93 ? 0.525 -23.068 23.600 1.00 96.31 93 TYR A CA 1
ATOM 700 C C . TYR A 1 93 ? 0.836 -23.746 24.942 1.00 96.31 93 TYR A C 1
ATOM 702 O O . TYR A 1 93 ? 0.018 -23.709 25.859 1.00 96.31 93 TYR A O 1
ATOM 710 N N . ILE A 1 94 ? 2.042 -24.305 25.092 1.00 96.88 94 ILE A N 1
ATOM 711 C CA . ILE A 1 94 ? 2.464 -24.993 26.324 1.00 96.88 94 ILE A CA 1
ATOM 712 C C . ILE A 1 94 ? 2.710 -23.994 27.469 1.00 96.88 94 ILE A C 1
ATOM 714 O O . ILE A 1 94 ? 2.394 -24.274 28.625 1.00 96.88 94 ILE A O 1
ATOM 718 N N . LYS A 1 95 ? 3.297 -22.826 27.175 1.00 95.94 95 LYS A N 1
ATOM 719 C CA . LYS A 1 95 ? 3.720 -21.816 28.162 1.00 95.94 95 LYS A CA 1
ATOM 720 C C . LYS A 1 95 ? 3.142 -20.428 27.840 1.00 95.94 95 LYS A C 1
ATOM 722 O O . LYS A 1 95 ? 3.909 -19.493 27.591 1.00 95.94 95 LYS A O 1
ATOM 727 N N . PRO A 1 96 ? 1.817 -20.224 27.957 1.00 93.19 96 PRO A N 1
ATOM 728 C CA . PRO A 1 96 ? 1.161 -18.975 27.554 1.00 93.19 96 PRO A CA 1
ATOM 729 C C . PRO A 1 96 ? 1.647 -17.740 28.318 1.00 93.19 96 PRO A C 1
ATOM 731 O O . PRO A 1 96 ? 1.632 -16.634 27.790 1.00 93.19 96 PRO A O 1
ATOM 734 N N . ARG A 1 97 ? 2.150 -17.908 29.548 1.00 93.88 97 ARG A N 1
ATOM 735 C CA . ARG A 1 97 ? 2.713 -16.799 30.338 1.00 93.88 97 ARG A CA 1
ATOM 736 C C . ARG A 1 97 ? 3.981 -16.189 29.726 1.00 93.88 97 ARG A C 1
ATOM 738 O O . ARG A 1 97 ? 4.298 -15.053 30.049 1.00 93.88 97 ARG A O 1
ATOM 745 N N . ARG A 1 98 ? 4.693 -16.919 28.856 1.00 94.81 98 ARG A N 1
ATOM 746 C CA . ARG A 1 98 ? 5.920 -16.453 28.177 1.00 94.81 98 ARG A CA 1
ATOM 747 C C . ARG A 1 98 ? 5.656 -15.843 26.801 1.00 94.81 98 ARG A C 1
ATOM 749 O O . ARG A 1 98 ? 6.595 -15.522 26.082 1.00 94.81 98 ARG A O 1
ATOM 756 N N . GLN A 1 99 ? 4.390 -15.693 26.415 1.00 94.19 99 GLN A N 1
ATOM 757 C CA . GLN A 1 99 ? 3.999 -15.238 25.085 1.00 94.19 99 GLN A CA 1
ATOM 758 C C . GLN A 1 99 ? 4.620 -13.881 24.721 1.00 94.19 99 GLN A C 1
ATOM 760 O O . GLN A 1 99 ? 5.141 -13.737 23.619 1.00 94.19 99 GLN A O 1
ATOM 765 N N . LYS A 1 100 ? 4.646 -12.930 25.664 1.00 94.88 100 LYS A N 1
ATOM 766 C CA . LYS A 1 100 ? 5.245 -11.604 25.460 1.00 94.88 100 LYS A CA 1
ATOM 767 C C . LYS A 1 100 ? 6.753 -11.667 25.185 1.00 94.88 100 LYS A C 1
ATOM 769 O O . LYS A 1 100 ? 7.236 -10.926 24.337 1.00 94.88 100 LYS A O 1
ATOM 774 N N . ASP A 1 101 ? 7.471 -12.569 25.853 1.00 96.31 101 ASP A N 1
ATOM 775 C CA . ASP A 1 101 ? 8.924 -12.730 25.691 1.00 96.31 101 ASP A CA 1
ATOM 776 C C . ASP A 1 101 ? 9.279 -13.430 24.371 1.00 96.31 101 ASP A C 1
ATOM 778 O O . ASP A 1 101 ? 10.320 -13.167 23.778 1.00 96.31 101 ASP A O 1
ATOM 782 N N . ILE A 1 102 ? 8.410 -14.334 23.906 1.00 96.69 102 ILE A N 1
ATOM 783 C CA . ILE A 1 102 ? 8.591 -15.103 22.663 1.00 96.69 102 ILE A CA 1
ATOM 784 C C . ILE A 1 102 ? 8.205 -14.272 21.427 1.00 96.69 102 ILE A C 1
ATOM 786 O O . ILE A 1 102 ? 8.721 -14.491 20.330 1.00 96.69 102 ILE A O 1
ATOM 790 N N . ALA A 1 103 ? 7.305 -13.305 21.593 1.00 95.62 103 ALA A N 1
ATOM 791 C CA . ALA A 1 103 ? 6.716 -12.543 20.501 1.00 95.62 103 ALA A CA 1
ATOM 792 C C . ALA A 1 103 ? 7.715 -11.786 19.598 1.00 95.62 103 ALA A C 1
ATOM 794 O O . ALA A 1 103 ? 7.541 -11.853 18.379 1.00 95.62 103 ALA A O 1
ATOM 795 N N . PRO A 1 104 ? 8.781 -11.127 20.106 1.00 95.75 104 PRO A N 1
ATOM 796 C CA . PRO A 1 104 ? 9.787 -10.503 19.245 1.00 95.75 104 PRO A CA 1
ATOM 797 C C . PRO A 1 104 ? 10.473 -11.513 18.322 1.00 95.75 104 PRO A C 1
ATOM 799 O O . PRO A 1 104 ? 10.680 -11.237 17.144 1.00 95.75 104 PRO A O 1
ATOM 802 N N . LEU A 1 105 ? 10.777 -12.709 18.837 1.00 96.31 105 LEU A N 1
ATOM 803 C CA . LEU A 1 105 ? 11.426 -13.757 18.056 1.00 96.31 105 LEU A CA 1
ATOM 804 C C . LEU A 1 105 ? 10.486 -14.314 16.982 1.00 96.31 105 LEU A C 1
ATOM 806 O O . LEU A 1 105 ? 10.920 -14.511 15.850 1.00 96.31 105 LEU A O 1
ATOM 810 N N . LEU A 1 106 ? 9.198 -14.498 17.297 1.00 96.12 106 LEU A N 1
ATOM 811 C CA . LEU A 1 106 ? 8.187 -14.827 16.287 1.00 96.12 106 LEU A CA 1
ATOM 812 C C . LEU A 1 106 ? 8.119 -13.768 15.188 1.00 96.12 106 LEU A C 1
ATOM 814 O O . LEU A 1 106 ? 8.063 -14.104 14.009 1.00 96.12 106 LEU A O 1
ATOM 818 N N . PHE A 1 107 ? 8.120 -12.489 15.557 1.00 93.75 107 PHE A N 1
ATOM 819 C CA . PHE A 1 107 ? 8.047 -11.402 14.589 1.00 93.75 107 PHE A CA 1
ATOM 820 C C . PHE A 1 107 ? 9.265 -11.407 13.653 1.00 93.75 107 PHE A C 1
ATOM 822 O O . PHE A 1 107 ? 9.101 -11.409 12.434 1.00 93.75 107 PHE A O 1
ATOM 829 N N . ILE A 1 108 ? 10.475 -11.510 14.213 1.00 92.44 108 ILE A N 1
ATOM 830 C CA . ILE A 1 108 ? 11.727 -11.576 13.444 1.00 92.44 108 ILE A CA 1
ATOM 831 C C . ILE A 1 108 ? 11.740 -12.802 12.527 1.00 92.44 108 ILE A C 1
ATOM 833 O O . ILE A 1 108 ? 11.975 -12.665 11.329 1.00 92.44 108 ILE A O 1
ATOM 837 N N . CYS A 1 109 ? 11.439 -13.991 13.057 1.00 94.81 109 CYS A N 1
ATOM 838 C CA . CYS A 1 109 ? 11.426 -15.209 12.249 1.00 94.81 109 CYS A CA 1
ATOM 839 C C . CYS A 1 109 ? 10.377 -15.127 11.134 1.00 94.81 109 CYS A C 1
ATOM 841 O O . CYS A 1 109 ? 10.642 -15.596 10.035 1.00 94.81 109 CYS A O 1
ATOM 843 N N . SER A 1 110 ? 9.228 -14.481 11.373 1.00 92.75 110 SER A N 1
ATOM 844 C CA . SER A 1 110 ? 8.207 -14.257 10.340 1.00 92.75 110 SER A CA 1
ATOM 845 C C . SER A 1 110 ? 8.774 -13.431 9.188 1.00 92.75 110 SER A C 1
ATOM 847 O O . SER A 1 110 ? 8.687 -13.856 8.041 1.00 92.75 110 SER A O 1
ATOM 849 N N . ILE A 1 111 ? 9.439 -12.308 9.474 1.00 88.19 111 ILE A N 1
ATOM 850 C CA . ILE A 1 111 ? 10.076 -11.468 8.446 1.00 88.19 111 ILE A CA 1
ATOM 851 C C . ILE A 1 111 ? 11.146 -12.245 7.667 1.00 88.19 111 ILE A C 1
ATOM 853 O O .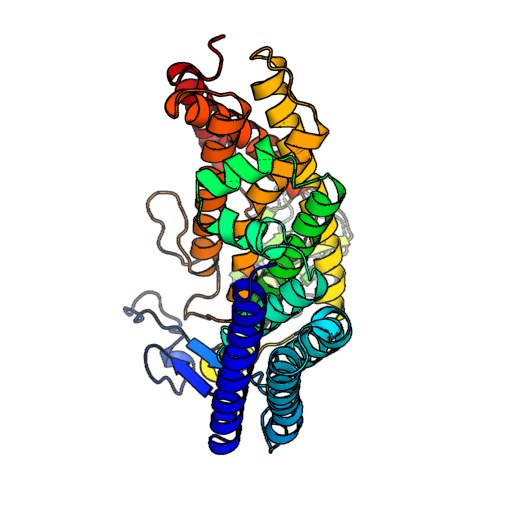 ILE A 1 111 ? 11.203 -12.155 6.443 1.00 88.19 111 ILE A O 1
ATOM 857 N N . LEU A 1 112 ? 11.951 -13.066 8.344 1.00 90.50 112 LEU A N 1
ATOM 858 C CA . LEU A 1 112 ? 12.999 -13.864 7.697 1.00 90.50 112 LEU A CA 1
ATOM 859 C C . LEU A 1 112 ? 12.458 -14.957 6.754 1.00 90.50 112 LEU A C 1
ATOM 861 O O . LEU A 1 112 ? 13.230 -15.523 5.988 1.00 90.50 112 LEU A O 1
ATOM 865 N N . THR A 1 113 ? 11.147 -15.230 6.743 1.00 92.94 113 THR A N 1
ATOM 866 C CA . THR A 1 113 ? 10.521 -16.141 5.762 1.00 92.94 113 THR A CA 1
ATOM 867 C C . THR A 1 113 ? 10.070 -15.462 4.464 1.00 92.94 113 THR A C 1
ATOM 869 O O . THR A 1 113 ? 9.628 -16.156 3.546 1.00 92.94 113 THR A O 1
ATOM 872 N N . ILE A 1 114 ? 10.198 -14.132 4.336 1.00 88.75 114 ILE A N 1
ATOM 873 C CA . ILE A 1 114 ? 9.867 -13.387 3.103 1.00 88.75 114 ILE A CA 1
ATOM 874 C C . ILE A 1 114 ? 10.515 -13.995 1.845 1.00 88.75 114 ILE A C 1
ATOM 876 O O . ILE A 1 114 ? 9.792 -14.164 0.859 1.00 88.75 114 ILE A O 1
ATOM 880 N N . PRO A 1 115 ? 11.806 -14.398 1.848 1.00 87.81 115 PRO A N 1
ATOM 881 C CA . PRO A 1 115 ? 12.441 -14.980 0.669 1.00 87.81 115 PRO A CA 1
ATOM 882 C C . PRO A 1 115 ? 11.691 -16.178 0.088 1.00 87.81 115 PRO A C 1
ATOM 884 O O . PRO A 1 115 ? 11.470 -16.214 -1.115 1.00 87.81 115 PRO A O 1
ATOM 887 N N . ILE A 1 116 ? 11.187 -17.097 0.917 1.00 90.75 116 ILE A N 1
ATOM 888 C CA . ILE A 1 116 ? 10.404 -18.268 0.474 1.00 90.75 116 ILE A CA 1
ATOM 889 C C . ILE A 1 116 ? 8.925 -17.946 0.228 1.00 90.75 116 ILE A C 1
ATOM 891 O O . ILE A 1 116 ? 8.068 -18.810 0.395 1.00 90.75 116 ILE A O 1
ATOM 895 N N . GLY A 1 117 ? 8.585 -16.696 -0.103 1.00 78.69 117 GLY A N 1
ATOM 896 C CA . GLY A 1 117 ? 7.209 -16.254 -0.360 1.00 78.69 117 GLY A CA 1
ATOM 897 C C . GLY A 1 117 ? 6.304 -16.291 0.874 1.00 78.69 117 GLY A C 1
ATOM 898 O O . GLY A 1 117 ? 5.083 -16.188 0.746 1.00 78.69 117 GLY A O 1
ATOM 899 N N . ALA A 1 118 ? 6.906 -16.494 2.052 1.00 75.62 118 ALA A N 1
ATOM 900 C CA . ALA A 1 118 ? 6.293 -16.486 3.370 1.00 75.62 118 ALA A CA 1
ATOM 901 C C . ALA A 1 118 ? 4.914 -17.171 3.456 1.00 75.62 118 ALA A C 1
ATOM 903 O O . ALA A 1 118 ? 3.973 -16.658 4.062 1.00 75.62 118 ALA A O 1
ATOM 904 N N . GLY A 1 119 ? 4.786 -18.350 2.841 1.00 65.38 119 GLY A N 1
ATOM 905 C CA . GLY A 1 119 ? 3.562 -19.149 2.913 1.00 65.38 119 GLY A CA 1
ATOM 906 C C . GLY A 1 119 ? 2.396 -18.536 2.153 1.00 65.38 119 GLY A C 1
ATOM 907 O O . GLY A 1 119 ? 1.325 -18.355 2.728 1.00 65.38 119 GLY A O 1
ATOM 908 N N . PHE A 1 120 ? 2.598 -18.208 0.877 1.00 71.81 120 PHE A N 1
ATOM 909 C CA . PHE A 1 120 ? 1.580 -17.562 0.043 1.00 71.81 120 PHE A CA 1
ATOM 910 C C . PHE A 1 120 ? 1.194 -16.155 0.509 1.00 71.81 120 PHE A C 1
ATOM 912 O O . PHE A 1 120 ? 0.071 -15.729 0.255 1.00 71.81 120 PHE A O 1
ATOM 919 N N . ILE A 1 121 ? 2.089 -15.445 1.217 1.00 77.88 121 ILE A N 1
ATOM 920 C CA . ILE A 1 121 ? 1.850 -14.144 1.885 1.00 77.88 121 ILE A CA 1
ATOM 921 C C . ILE A 1 121 ? 0.862 -14.241 3.052 1.00 77.88 121 ILE A C 1
ATOM 923 O O . ILE A 1 121 ? 1.092 -13.657 4.106 1.00 77.88 121 ILE A O 1
ATOM 927 N N . ILE A 1 122 ? -0.185 -15.053 2.916 1.00 82.69 122 ILE A N 1
ATOM 928 C CA . ILE A 1 122 ? -1.154 -15.382 3.959 1.00 82.69 122 ILE A CA 1
ATOM 929 C C . ILE A 1 122 ? -0.434 -15.930 5.193 1.00 82.69 122 ILE A C 1
ATOM 931 O O . ILE A 1 122 ? -0.721 -15.493 6.306 1.00 82.69 122 ILE A O 1
ATOM 935 N N . GLY A 1 123 ? 0.533 -16.834 5.006 1.00 88.88 123 GLY A N 1
ATOM 936 C CA . GLY A 1 123 ? 1.342 -17.379 6.091 1.00 88.88 123 GLY A CA 1
ATOM 937 C C . GLY A 1 123 ? 2.024 -16.278 6.907 1.00 88.88 123 GLY A C 1
ATOM 938 O O . GLY A 1 123 ? 1.857 -16.222 8.127 1.00 88.88 123 GLY A O 1
ATOM 939 N N . LEU A 1 124 ? 2.716 -15.358 6.224 1.00 88.25 124 LEU A N 1
ATOM 940 C CA . LEU A 1 124 ? 3.358 -14.173 6.803 1.00 88.25 124 LEU A CA 1
ATOM 941 C C . LEU A 1 124 ? 2.386 -13.322 7.588 1.00 88.25 124 LEU A C 1
ATOM 943 O O . LEU A 1 124 ? 2.646 -12.986 8.739 1.00 88.25 124 LEU A O 1
ATOM 947 N N . THR A 1 125 ? 1.269 -12.972 6.956 1.00 85.56 125 THR A N 1
ATOM 948 C CA . THR A 1 125 ? 0.267 -12.095 7.542 1.00 85.56 125 THR A CA 1
ATOM 949 C C . THR A 1 125 ? -0.288 -12.712 8.821 1.00 85.56 125 THR A C 1
ATOM 951 O O . THR A 1 125 ? -0.338 -12.033 9.844 1.00 85.56 125 THR A O 1
ATOM 954 N N . LEU A 1 126 ? -0.629 -14.005 8.812 1.00 90.69 126 LEU A N 1
ATOM 955 C CA . LEU A 1 126 ? -1.110 -14.714 10.000 1.00 90.69 126 LEU A CA 1
ATOM 956 C C . LEU A 1 126 ? -0.049 -14.760 11.109 1.00 90.69 126 LEU A C 1
ATOM 958 O O . LEU A 1 126 ? -0.361 -14.451 12.261 1.00 90.69 126 LEU A O 1
ATOM 962 N N . ALA A 1 127 ? 1.202 -15.088 10.771 1.00 93.25 127 ALA A N 1
ATOM 963 C CA . ALA A 1 127 ? 2.290 -15.182 11.740 1.00 93.25 127 ALA A CA 1
ATOM 964 C C . ALA A 1 127 ? 2.644 -13.820 12.361 1.00 93.25 127 ALA A C 1
ATOM 966 O O . ALA A 1 127 ? 2.762 -13.722 13.583 1.00 93.25 127 ALA A O 1
ATOM 967 N N . ILE A 1 128 ? 2.717 -12.754 11.556 1.00 91.00 128 ILE A N 1
ATOM 968 C CA . ILE A 1 128 ? 2.949 -11.384 12.031 1.00 91.00 128 ILE A CA 1
ATOM 969 C C . ILE A 1 128 ? 1.788 -10.912 12.908 1.00 91.00 128 ILE A C 1
ATOM 971 O O . ILE A 1 128 ? 2.029 -10.405 14.002 1.00 91.00 128 ILE A O 1
ATOM 975 N N . ILE A 1 129 ? 0.533 -11.105 12.484 1.00 90.50 129 ILE A N 1
ATOM 976 C CA . ILE A 1 129 ? -0.644 -10.756 13.298 1.00 90.50 129 ILE A CA 1
ATOM 977 C C . ILE A 1 129 ? -0.578 -11.487 14.640 1.00 90.50 129 ILE A C 1
ATOM 979 O O . ILE A 1 129 ? -0.734 -10.863 15.688 1.00 90.50 129 ILE A O 1
ATOM 983 N N . GLY A 1 130 ? -0.309 -12.794 14.626 1.00 93.94 130 GLY A N 1
ATOM 984 C CA . GLY A 1 130 ? -0.163 -13.586 15.841 1.00 93.94 130 GLY A CA 1
ATOM 985 C C . GLY A 1 130 ? 0.968 -13.081 16.745 1.00 93.94 130 GLY A C 1
ATOM 986 O O . GLY A 1 130 ? 0.752 -12.895 17.942 1.00 93.94 130 GLY A O 1
ATOM 987 N N . ALA A 1 131 ? 2.140 -12.772 16.186 1.00 94.19 131 ALA A N 1
ATOM 988 C CA . ALA A 1 131 ? 3.281 -12.227 16.923 1.00 94.19 131 ALA A CA 1
ATOM 989 C C . ALA A 1 131 ? 2.977 -10.853 17.546 1.00 94.19 131 ALA A C 1
ATOM 991 O O . ALA A 1 131 ? 3.288 -10.606 18.708 1.00 94.19 131 ALA A O 1
ATOM 992 N N . LEU A 1 132 ? 2.309 -9.961 16.816 1.00 92.38 132 LEU A N 1
ATOM 993 C CA . LEU A 1 132 ? 1.941 -8.640 17.325 1.00 92.38 132 LEU A CA 1
ATOM 994 C C . LEU A 1 132 ? 0.857 -8.723 18.413 1.00 92.38 132 LEU A C 1
ATOM 996 O O . LEU A 1 132 ? 0.939 -8.018 19.417 1.00 92.38 132 LEU A O 1
ATOM 1000 N N . LEU A 1 133 ? -0.112 -9.635 18.278 1.00 93.94 133 LEU A N 1
ATOM 1001 C CA . LEU A 1 133 ? -1.057 -9.947 19.358 1.00 93.94 133 LEU A CA 1
ATOM 1002 C C . LEU A 1 133 ? -0.338 -10.516 20.590 1.00 93.94 133 LEU A C 1
ATOM 1004 O O . LEU A 1 133 ? -0.726 -10.233 21.723 1.00 93.94 133 LEU A O 1
ATOM 1008 N N . ALA A 1 134 ? 0.722 -11.298 20.380 1.00 94.56 134 ALA A N 1
ATOM 1009 C CA . ALA A 1 134 ? 1.549 -11.845 21.446 1.00 94.56 134 ALA A CA 1
ATOM 1010 C C . ALA A 1 134 ? 2.341 -10.778 22.215 1.00 94.56 134 ALA A C 1
ATOM 1012 O O . ALA A 1 134 ? 2.438 -10.878 23.439 1.00 94.56 134 ALA A O 1
ATOM 1013 N N . LEU A 1 135 ? 2.836 -9.736 21.537 1.00 94.38 135 LEU A N 1
ATOM 1014 C CA . LEU A 1 135 ? 3.533 -8.608 22.174 1.00 94.38 135 LEU A CA 1
ATOM 1015 C C . LEU A 1 135 ? 2.643 -7.845 23.162 1.00 94.38 135 LEU A C 1
ATOM 1017 O O . LEU A 1 135 ? 3.126 -7.325 24.169 1.00 94.38 135 LEU A O 1
ATOM 1021 N N . GLU A 1 136 ? 1.342 -7.779 22.884 1.00 93.19 136 GLU A N 1
ATOM 1022 C CA . GLU A 1 136 ? 0.372 -7.052 23.704 1.00 93.19 136 GLU A CA 1
ATOM 1023 C C . GLU A 1 136 ? -0.364 -7.922 24.727 1.00 93.19 136 GLU A C 1
ATOM 1025 O O . GLU A 1 136 ? -1.264 -7.444 25.423 1.00 93.19 136 GLU A O 1
ATOM 1030 N N . TRP A 1 137 ? 0.028 -9.186 24.871 1.00 91.81 137 TRP A N 1
ATOM 1031 C CA . TRP A 1 137 ? -0.508 -10.055 25.910 1.00 91.81 137 TRP A CA 1
ATOM 1032 C C . TRP A 1 137 ? -0.263 -9.448 27.313 1.00 91.81 137 TRP A C 1
ATOM 1034 O O . TRP A 1 137 ? 0.830 -8.929 27.566 1.00 91.81 137 TRP A O 1
ATOM 1044 N N . PRO A 1 138 ? -1.239 -9.489 28.249 1.00 92.94 138 PRO A N 1
ATOM 1045 C CA . PRO A 1 138 ? -2.489 -10.264 28.246 1.00 92.94 138 PRO A CA 1
ATOM 1046 C C . PRO A 1 138 ? -3.744 -9.509 27.769 1.00 92.94 138 PRO A C 1
ATOM 1048 O O . PRO A 1 138 ? -4.858 -9.917 28.117 1.00 92.94 138 PRO A O 1
ATOM 1051 N N . LYS A 1 139 ? -3.608 -8.415 27.005 1.00 90.88 139 LYS A N 1
ATOM 1052 C CA . LYS A 1 139 ? -4.769 -7.635 26.541 1.00 90.88 139 LYS A CA 1
ATOM 1053 C C . LYS A 1 139 ? -5.731 -8.502 25.709 1.00 90.88 139 LYS A C 1
ATOM 1055 O O . LYS A 1 139 ? -5.283 -9.366 24.949 1.00 90.88 139 LYS A O 1
ATOM 1060 N N . PRO A 1 140 ? -7.057 -8.304 25.824 1.00 89.38 140 PRO A N 1
ATOM 1061 C CA . PRO A 1 140 ? -8.012 -8.988 24.963 1.00 89.38 140 PRO A CA 1
ATOM 1062 C C . PRO A 1 140 ? -7.884 -8.520 23.513 1.00 89.38 140 PRO A C 1
ATOM 1064 O O . PRO A 1 140 ? -7.579 -7.358 23.267 1.00 89.38 140 PRO A O 1
ATOM 1067 N N . TYR A 1 141 ? -8.170 -9.412 22.554 1.00 88.81 141 TYR A N 1
ATOM 1068 C CA . TYR A 1 141 ? -8.011 -9.143 21.116 1.00 88.81 141 TYR A CA 1
ATOM 1069 C C . TYR A 1 141 ? -8.566 -7.772 20.695 1.00 88.81 141 TYR A C 1
ATOM 1071 O O . TYR A 1 141 ? -7.846 -6.991 20.087 1.00 88.81 141 TYR A O 1
ATOM 1079 N N . GLY A 1 142 ? -9.794 -7.424 21.094 1.00 85.81 142 GLY A N 1
ATOM 1080 C CA . GLY A 1 142 ? -10.426 -6.152 20.718 1.00 85.81 142 GLY A CA 1
ATOM 1081 C C . GLY A 1 142 ? -9.755 -4.880 21.260 1.00 85.81 142 GLY A C 1
ATOM 1082 O O . GLY A 1 142 ? -10.057 -3.802 20.766 1.00 85.81 142 GLY A O 1
ATOM 1083 N N . GLU A 1 143 ? -8.860 -4.989 22.245 1.00 88.62 143 GLU A N 1
ATOM 1084 C CA . GLU A 1 143 ? -8.120 -3.858 22.832 1.00 88.62 143 GLU A CA 1
ATOM 1085 C C . GLU A 1 143 ? -6.668 -3.770 22.334 1.00 88.62 143 GLU A C 1
ATOM 1087 O O . GLU A 1 143 ? -5.978 -2.770 22.580 1.00 88.62 143 GLU A O 1
ATOM 1092 N N . THR A 1 144 ? -6.203 -4.813 21.639 1.00 91.38 144 THR A N 1
ATOM 1093 C CA . THR A 1 144 ? -4.892 -4.818 20.983 1.00 91.38 144 THR A CA 1
ATOM 1094 C C . THR A 1 144 ? -4.893 -3.912 19.754 1.00 91.38 144 THR A C 1
ATOM 1096 O O . THR A 1 144 ? -5.908 -3.780 19.074 1.00 91.38 144 THR A O 1
ATOM 1099 N N . LEU A 1 145 ? -3.744 -3.326 19.422 1.00 90.81 145 LEU A N 1
ATOM 1100 C CA . LEU A 1 145 ? -3.516 -2.519 18.227 1.00 90.81 145 LEU A CA 1
ATOM 1101 C C . LEU A 1 145 ? -3.991 -3.252 16.967 1.00 90.81 145 LEU A C 1
ATOM 1103 O O . LEU A 1 145 ? -4.755 -2.711 16.174 1.00 90.81 145 LEU A O 1
ATOM 1107 N N . ILE A 1 146 ? -3.592 -4.517 16.823 1.00 91.94 146 ILE A N 1
ATOM 1108 C CA . ILE A 1 146 ? -3.923 -5.331 15.651 1.00 91.94 146 ILE A CA 1
ATOM 1109 C C . ILE A 1 146 ? -5.385 -5.747 15.633 1.00 91.94 146 ILE A C 1
ATOM 1111 O O . ILE A 1 146 ? -6.006 -5.722 14.574 1.00 91.94 146 ILE A O 1
ATOM 1115 N N . GLY A 1 147 ? -5.972 -6.092 16.778 1.00 90.81 147 GLY A N 1
ATOM 1116 C CA . GLY A 1 147 ? -7.403 -6.368 16.824 1.00 90.81 147 GLY A CA 1
ATOM 1117 C C . GLY A 1 147 ? -8.236 -5.138 16.479 1.00 90.81 147 GLY A C 1
ATOM 1118 O O . GLY A 1 147 ? -9.234 -5.269 15.777 1.00 90.81 147 GLY A O 1
ATOM 1119 N N . ILE A 1 148 ? -7.799 -3.941 16.879 1.00 91.12 148 ILE A N 1
ATOM 1120 C CA . ILE A 1 148 ? -8.451 -2.689 16.489 1.00 91.12 148 ILE A CA 1
ATOM 1121 C C . ILE A 1 148 ? -8.342 -2.461 14.972 1.00 91.12 148 ILE A C 1
ATOM 1123 O O . ILE A 1 148 ? -9.367 -2.208 14.342 1.00 91.12 148 ILE A O 1
ATOM 1127 N N . ILE A 1 149 ? -7.154 -2.631 14.379 1.00 91.31 149 ILE A N 1
ATOM 1128 C CA . ILE A 1 149 ? -6.921 -2.539 12.921 1.00 91.31 149 ILE A CA 1
ATOM 1129 C C . ILE A 1 149 ? -7.795 -3.545 12.147 1.00 91.31 149 ILE A C 1
ATOM 1131 O O . ILE A 1 149 ? -8.471 -3.202 11.181 1.00 91.31 149 ILE A O 1
ATOM 1135 N N . LEU A 1 150 ? -7.826 -4.810 12.568 1.00 90.50 150 LEU A N 1
ATOM 1136 C CA . LEU A 1 150 ? -8.600 -5.846 11.875 1.00 90.50 150 LEU A CA 1
ATOM 1137 C C . LEU A 1 150 ? -10.112 -5.630 12.015 1.00 90.50 150 LEU A C 1
ATOM 1139 O O . LEU A 1 150 ? -10.872 -5.867 11.073 1.00 90.50 150 LEU A O 1
ATOM 1143 N N . ASN A 1 151 ? -10.567 -5.163 13.177 1.00 89.81 151 ASN A N 1
ATOM 1144 C CA . ASN A 1 151 ? -11.974 -4.844 13.381 1.00 89.81 151 ASN A CA 1
ATOM 1145 C C . ASN A 1 151 ? -12.402 -3.581 12.619 1.00 89.81 151 ASN A C 1
ATOM 1147 O O . ASN A 1 151 ? -13.564 -3.507 12.206 1.00 89.81 151 ASN A O 1
ATOM 1151 N N . SER A 1 152 ? -11.497 -2.614 12.411 1.00 87.50 152 SER A N 1
ATOM 1152 C CA . SER A 1 152 ? -11.779 -1.430 11.594 1.00 87.50 152 SER A CA 1
ATOM 1153 C C . SER A 1 152 ? -11.876 -1.779 10.111 1.00 87.50 152 SER A C 1
ATOM 1155 O O . SER A 1 152 ? -12.819 -1.324 9.467 1.00 87.50 152 SER A O 1
ATOM 1157 N N . LEU A 1 153 ? -11.016 -2.671 9.596 1.00 88.81 153 LEU A N 1
ATOM 1158 C CA . LEU A 1 153 ? -11.155 -3.216 8.236 1.00 88.81 153 LEU A CA 1
ATOM 1159 C C . LEU A 1 153 ? -12.526 -3.855 8.022 1.00 88.81 153 LEU A C 1
ATOM 1161 O O . LEU A 1 153 ? -13.170 -3.618 7.013 1.00 88.81 153 LEU A O 1
ATOM 1165 N N . ARG A 1 154 ? -13.035 -4.614 8.993 1.00 90.00 154 ARG A N 1
ATOM 1166 C CA . ARG A 1 154 ? -14.362 -5.246 8.880 1.00 90.00 154 ARG A CA 1
ATOM 1167 C C . ARG A 1 154 ? -15.537 -4.276 9.028 1.00 90.00 154 ARG A C 1
ATOM 1169 O O . ARG A 1 154 ? -16.678 -4.719 8.937 1.00 90.00 154 ARG A O 1
ATOM 1176 N N . VAL A 1 155 ? -15.283 -2.996 9.317 1.00 86.94 155 VAL A N 1
ATOM 1177 C CA . VAL A 1 155 ? -16.302 -1.971 9.611 1.00 86.94 155 VAL A CA 1
ATOM 1178 C C . VAL A 1 155 ? -17.317 -2.479 10.649 1.00 86.94 155 VAL A C 1
ATOM 1180 O O . VAL A 1 155 ? -18.524 -2.247 10.570 1.00 86.94 155 VAL A O 1
ATOM 1183 N N . HIS A 1 156 ? -16.840 -3.233 11.645 1.00 84.06 156 HIS A N 1
ATOM 1184 C CA . HIS A 1 156 ? -17.731 -3.824 12.635 1.00 84.06 156 HIS A CA 1
ATOM 1185 C C . HIS A 1 156 ? -18.209 -2.720 13.587 1.00 84.06 156 HIS A C 1
ATOM 1187 O O . HIS A 1 156 ? -17.496 -2.331 14.515 1.00 84.06 156 HIS A O 1
ATOM 1193 N N . SER A 1 157 ? -19.423 -2.210 13.361 1.00 78.81 157 SER A N 1
ATOM 1194 C CA . SER A 1 157 ? -19.967 -1.012 14.024 1.00 78.81 157 SER A CA 1
ATOM 1195 C C . SER A 1 157 ? -19.866 -1.040 15.554 1.00 78.81 157 SER A C 1
ATOM 1197 O O . SER A 1 157 ? -19.579 -0.014 16.171 1.00 78.81 157 SER A O 1
ATOM 1199 N N . LYS A 1 158 ? -20.030 -2.218 16.177 1.00 84.81 158 LYS A N 1
ATOM 1200 C CA . LYS A 1 158 ? -19.855 -2.408 17.629 1.00 84.81 158 LYS A CA 1
ATOM 1201 C C . LYS A 1 158 ? -18.408 -2.217 18.084 1.00 84.81 158 LYS A C 1
ATOM 1203 O O . LYS A 1 158 ? -18.181 -1.670 19.156 1.00 84.81 158 LYS A O 1
ATOM 1208 N N . SER A 1 159 ? -17.432 -2.666 17.294 1.00 80.00 159 SER A N 1
ATOM 1209 C CA . SER A 1 159 ? -16.016 -2.539 17.654 1.00 80.00 159 SER A CA 1
ATOM 1210 C C . SER A 1 159 ? -15.535 -1.101 17.515 1.00 80.00 159 SER A C 1
ATOM 1212 O O . SER A 1 159 ? -14.811 -0.631 18.384 1.00 80.00 159 SER A O 1
ATOM 1214 N N . LEU A 1 160 ? -15.956 -0.403 16.456 1.00 82.56 160 LEU A N 1
ATOM 1215 C CA . LEU A 1 160 ? -15.664 1.022 16.287 1.00 82.56 160 LEU A CA 1
ATOM 1216 C C . LEU A 1 160 ? -16.314 1.847 17.404 1.00 82.56 160 LEU A C 1
ATOM 1218 O O . LEU A 1 160 ? -15.642 2.670 18.014 1.00 82.56 160 LEU A O 1
ATOM 1222 N N . GLY A 1 161 ? -17.578 1.556 17.738 1.00 82.94 161 GLY A N 1
ATOM 1223 C CA . GLY A 1 161 ? -18.259 2.169 18.883 1.00 82.94 161 GLY A CA 1
ATOM 1224 C C . GLY A 1 161 ? -17.511 1.926 20.193 1.00 82.94 161 GLY A C 1
ATOM 1225 O O . GLY A 1 161 ? -17.197 2.873 20.897 1.00 82.94 161 GLY A O 1
ATOM 1226 N N . THR A 1 162 ? -17.103 0.681 20.458 1.00 85.44 162 THR A N 1
ATOM 1227 C CA . THR A 1 162 ? -16.324 0.341 21.661 1.00 85.44 162 THR A CA 1
ATOM 1228 C C . THR A 1 162 ? -14.998 1.101 21.715 1.00 85.44 162 THR A C 1
ATOM 1230 O O . THR A 1 162 ? -14.610 1.558 22.786 1.00 85.44 162 THR A O 1
ATOM 1233 N N . ALA A 1 163 ? -14.304 1.253 20.582 1.00 82.25 163 ALA A N 1
ATOM 1234 C CA . ALA A 1 163 ? -13.036 1.975 20.533 1.00 82.25 163 ALA A CA 1
ATOM 1235 C C . ALA A 1 163 ? -13.191 3.469 20.862 1.00 82.25 163 ALA A C 1
ATOM 1237 O O . ALA A 1 163 ? -12.319 4.039 21.520 1.00 82.25 163 ALA A O 1
ATOM 1238 N N . ILE A 1 164 ? -14.307 4.071 20.436 1.00 84.88 164 ILE A N 1
ATOM 1239 C CA . ILE A 1 164 ? -14.674 5.461 20.732 1.00 84.88 164 ILE A CA 1
ATOM 1240 C C . ILE A 1 164 ? -15.113 5.596 22.197 1.00 84.88 164 ILE A C 1
ATOM 1242 O O . ILE A 1 164 ? -14.533 6.382 22.938 1.00 84.88 164 ILE A O 1
ATOM 1246 N N . GLU A 1 165 ? -16.100 4.805 22.624 1.00 86.50 165 GLU A N 1
ATOM 1247 C CA . GLU A 1 165 ? -16.745 4.896 23.942 1.00 86.50 165 GLU A CA 1
ATOM 1248 C C . GLU A 1 165 ? -15.783 4.575 25.087 1.00 86.50 165 GLU A C 1
ATOM 1250 O O . GLU A 1 165 ? -15.743 5.281 26.089 1.00 86.50 165 GLU A O 1
ATOM 1255 N N . LYS A 1 166 ? -14.981 3.513 24.943 1.00 85.44 166 LYS A N 1
ATOM 1256 C CA . LYS A 1 166 ? -14.014 3.103 25.971 1.00 85.44 166 LYS A CA 1
ATOM 1257 C C . LYS A 1 166 ? -12.670 3.814 25.850 1.00 85.44 166 LYS A C 1
ATOM 1259 O O . LYS A 1 166 ? -11.764 3.502 26.619 1.00 85.44 166 LYS A O 1
ATOM 1264 N N . GLN A 1 167 ? -12.513 4.696 24.858 1.00 82.81 167 GLN A N 1
ATOM 1265 C CA . GLN A 1 167 ? -11.269 5.412 24.577 1.00 82.81 167 GLN A CA 1
ATOM 1266 C C . GLN A 1 167 ? -10.046 4.473 24.538 1.00 82.81 167 GLN A C 1
ATOM 1268 O O . GLN A 1 167 ? -8.957 4.801 25.004 1.00 82.81 167 GLN A O 1
ATOM 1273 N N . THR A 1 168 ? -10.213 3.264 23.984 1.00 83.44 168 THR A N 1
ATOM 1274 C CA . THR A 1 168 ? -9.132 2.258 23.941 1.00 83.44 168 THR A CA 1
ATOM 1275 C C . THR A 1 168 ? -7.987 2.681 23.029 1.00 83.44 168 THR A C 1
ATOM 1277 O O . THR A 1 168 ? -6.911 2.069 23.056 1.00 83.44 1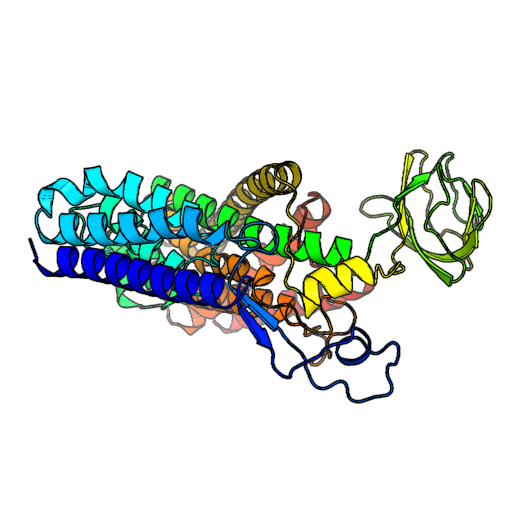68 THR A O 1
ATOM 1280 N N . LEU A 1 169 ? -8.235 3.686 22.187 1.00 89.50 169 LEU A N 1
ATOM 1281 C CA . LEU A 1 169 ? -7.259 4.306 21.317 1.00 89.50 169 LEU A CA 1
ATOM 1282 C C . LEU A 1 169 ? -6.856 5.670 21.878 1.00 89.50 169 LEU A C 1
ATOM 1284 O O . LEU A 1 169 ? -7.694 6.548 22.073 1.00 89.50 169 LEU A O 1
ATOM 1288 N N . ASP A 1 170 ? -5.559 5.840 22.099 1.00 92.75 170 ASP A N 1
ATOM 1289 C CA . ASP A 1 170 ? -4.948 7.123 22.402 1.00 92.75 170 ASP A CA 1
ATOM 1290 C C . ASP A 1 170 ? -4.165 7.634 21.183 1.00 92.75 170 ASP A C 1
ATOM 1292 O O . ASP A 1 170 ? -3.987 6.938 20.178 1.00 92.75 170 ASP A O 1
ATOM 1296 N N . VAL A 1 171 ? -3.677 8.871 21.272 1.00 94.38 171 VAL A N 1
ATOM 1297 C CA . VAL A 1 171 ? -2.891 9.500 20.200 1.00 94.38 171 VAL A CA 1
ATOM 1298 C C . VAL A 1 171 ? -1.605 8.713 19.913 1.00 94.38 171 VAL A C 1
ATOM 1300 O O . VAL A 1 171 ? -1.178 8.634 18.766 1.00 94.38 171 VAL A O 1
ATOM 1303 N N . LYS A 1 172 ? -1.006 8.066 20.924 1.00 93.50 172 LYS A N 1
ATOM 1304 C CA . LYS A 1 172 ? 0.207 7.252 20.746 1.00 93.50 172 LYS A CA 1
ATOM 1305 C C . LYS A 1 172 ? -0.063 6.041 19.852 1.00 93.50 172 LYS A C 1
ATOM 1307 O O . LYS A 1 172 ? 0.673 5.817 18.895 1.00 93.50 172 LYS A O 1
ATOM 1312 N N . LYS A 1 173 ? -1.133 5.288 20.120 1.00 92.56 173 LYS A N 1
ATOM 1313 C CA . LYS A 1 173 ? -1.575 4.179 19.264 1.00 92.56 173 LYS A CA 1
ATOM 1314 C C . LYS A 1 173 ? -1.950 4.666 17.869 1.00 92.56 173 LYS A C 1
ATOM 1316 O O . LYS A 1 173 ? -1.615 3.994 16.904 1.00 92.56 173 LYS A O 1
ATOM 1321 N N . ALA A 1 174 ? -2.593 5.826 17.761 1.00 94.56 174 ALA A N 1
ATOM 1322 C CA . ALA A 1 174 ? -2.943 6.429 16.477 1.00 94.56 174 ALA A CA 1
ATOM 1323 C C . ALA A 1 174 ? -1.704 6.687 15.608 1.00 94.56 174 ALA A C 1
ATOM 1325 O O . ALA A 1 174 ? -1.664 6.271 14.454 1.00 94.56 174 ALA A O 1
ATOM 1326 N N . ILE A 1 175 ? -0.659 7.286 16.189 1.00 94.44 175 ILE A N 1
ATOM 1327 C CA . ILE A 1 175 ? 0.624 7.511 15.509 1.00 94.44 175 ILE A CA 1
ATOM 1328 C C . ILE A 1 175 ? 1.234 6.177 15.066 1.00 94.44 175 ILE A C 1
ATOM 1330 O O . ILE A 1 175 ? 1.641 6.050 13.916 1.00 94.44 175 ILE A O 1
ATOM 1334 N N . LEU A 1 176 ? 1.243 5.161 15.936 1.00 92.31 176 LEU A N 1
ATOM 1335 C CA . LEU A 1 176 ? 1.755 3.831 15.585 1.00 92.31 176 LEU A CA 1
ATOM 1336 C C . LEU A 1 176 ? 0.969 3.177 14.439 1.00 92.31 176 LEU A C 1
ATOM 1338 O O . LEU A 1 176 ? 1.578 2.558 13.569 1.00 92.31 176 LEU A O 1
ATOM 1342 N N . ILE A 1 177 ? -0.360 3.329 14.414 1.00 94.31 177 ILE A N 1
ATOM 1343 C CA . ILE A 1 177 ? -1.220 2.850 13.321 1.00 94.31 177 ILE A CA 1
ATOM 1344 C C . ILE A 1 177 ? -0.817 3.525 12.011 1.00 94.31 177 ILE A C 1
ATOM 1346 O O . ILE A 1 177 ? -0.541 2.830 11.035 1.00 94.31 177 ILE A O 1
ATOM 1350 N N . ILE A 1 178 ? -0.720 4.858 11.998 1.00 96.69 178 ILE A N 1
ATOM 1351 C CA . ILE A 1 178 ? -0.332 5.617 10.804 1.00 96.69 178 ILE A CA 1
ATOM 1352 C C . ILE A 1 178 ? 1.067 5.228 10.327 1.00 96.69 178 ILE A C 1
ATOM 1354 O O . ILE A 1 178 ? 1.255 5.007 9.133 1.00 96.69 178 ILE A O 1
ATOM 1358 N N . MET A 1 179 ? 2.035 5.090 11.236 1.00 92.19 179 MET A N 1
ATOM 1359 C CA . MET A 1 179 ? 3.388 4.650 10.888 1.00 92.19 179 MET A CA 1
ATOM 1360 C C . MET A 1 179 ? 3.376 3.261 10.247 1.00 92.19 179 MET A C 1
ATOM 1362 O O . MET A 1 179 ? 3.960 3.079 9.182 1.00 92.19 179 MET A O 1
ATOM 1366 N N . LEU A 1 180 ? 2.680 2.297 10.857 1.00 91.00 180 LEU A N 1
ATOM 1367 C CA . LEU A 1 180 ? 2.591 0.933 10.340 1.00 91.00 180 LEU A CA 1
ATOM 1368 C C . LEU A 1 180 ? 1.959 0.898 8.943 1.00 91.00 180 LEU A C 1
ATOM 1370 O O . LEU A 1 180 ? 2.520 0.289 8.037 1.00 91.00 180 LEU A O 1
ATOM 1374 N N . ILE A 1 181 ? 0.818 1.568 8.759 1.00 94.31 181 ILE A N 1
ATOM 1375 C CA . ILE A 1 181 ? 0.124 1.636 7.466 1.00 94.31 181 ILE A CA 1
ATOM 1376 C C . ILE A 1 181 ? 1.021 2.284 6.413 1.00 94.31 181 ILE A C 1
ATOM 1378 O O . ILE A 1 181 ? 1.146 1.749 5.317 1.00 94.31 181 ILE A O 1
ATOM 1382 N N . SER A 1 182 ? 1.680 3.392 6.756 1.00 94.31 182 SER A N 1
ATOM 1383 C CA . SER A 1 182 ? 2.548 4.122 5.827 1.00 94.31 182 SER A CA 1
ATOM 1384 C C . SER A 1 182 ? 3.735 3.272 5.375 1.00 94.31 182 SER A C 1
ATOM 1386 O O . SER A 1 182 ? 4.076 3.284 4.197 1.00 94.31 182 SER A O 1
ATOM 1388 N N . ILE A 1 183 ? 4.329 2.488 6.283 1.00 88.44 183 ILE A N 1
ATOM 1389 C CA . ILE A 1 183 ? 5.402 1.539 5.952 1.00 88.44 183 ILE A CA 1
ATOM 1390 C C . ILE A 1 183 ? 4.883 0.455 5.002 1.00 88.44 183 ILE A C 1
ATOM 1392 O O . ILE A 1 183 ? 5.500 0.203 3.970 1.00 88.44 183 ILE A O 1
ATOM 1396 N N . LEU A 1 184 ? 3.749 -0.175 5.328 1.00 90.50 184 LEU A N 1
ATOM 1397 C CA . LEU A 1 184 ? 3.172 -1.247 4.509 1.00 90.50 184 LEU A CA 1
ATOM 1398 C C . LEU A 1 184 ? 2.792 -0.751 3.108 1.00 90.50 184 LEU A C 1
ATOM 1400 O O . LEU A 1 184 ? 3.125 -1.401 2.117 1.00 90.50 184 LEU A O 1
ATOM 1404 N N . SER A 1 185 ? 2.149 0.416 3.032 1.00 91.88 185 SER A N 1
ATOM 1405 C CA . SER A 1 185 ? 1.781 1.054 1.768 1.00 91.88 185 SER A CA 1
ATOM 1406 C C . SER A 1 185 ? 3.018 1.412 0.952 1.00 91.88 185 SER A C 1
ATOM 1408 O O . SER A 1 185 ? 3.097 1.062 -0.222 1.00 91.88 185 SER A O 1
ATOM 1410 N N . SER A 1 186 ? 4.028 2.021 1.585 1.00 92.12 186 SER A N 1
ATOM 1411 C CA . SER A 1 186 ? 5.274 2.395 0.914 1.00 92.12 186 SER A CA 1
ATOM 1412 C C . SER A 1 186 ? 6.003 1.192 0.336 1.00 92.12 186 SER A C 1
ATOM 1414 O O . SER A 1 186 ? 6.409 1.242 -0.818 1.00 92.12 186 SER A O 1
ATOM 1416 N N . ILE A 1 187 ? 6.142 0.096 1.089 1.00 87.62 187 ILE A N 1
ATOM 1417 C CA . ILE A 1 187 ? 6.813 -1.110 0.587 1.00 87.62 187 ILE A CA 1
ATOM 1418 C C . ILE A 1 187 ? 6.115 -1.607 -0.679 1.00 87.62 187 ILE A C 1
ATOM 1420 O O . ILE A 1 187 ? 6.778 -1.872 -1.679 1.00 87.62 187 ILE A O 1
ATOM 1424 N N . GLY A 1 188 ? 4.785 -1.699 -0.652 1.00 90.25 188 GLY A N 1
ATOM 1425 C CA . GLY A 1 188 ? 4.010 -2.176 -1.789 1.00 90.25 188 GLY A CA 1
ATOM 1426 C C . GLY A 1 188 ? 4.109 -1.270 -3.016 1.00 90.25 188 GLY A C 1
ATOM 1427 O O . GLY A 1 188 ? 4.449 -1.729 -4.106 1.00 90.25 188 GLY A O 1
ATOM 1428 N N . GLU A 1 189 ? 3.859 0.026 -2.838 1.00 91.25 189 GLU A N 1
ATOM 1429 C CA . GLU A 1 189 ? 3.870 1.006 -3.927 1.00 91.25 189 GLU A CA 1
ATOM 1430 C C . GLU A 1 189 ? 5.272 1.233 -4.499 1.00 91.25 189 GLU A C 1
ATOM 1432 O O . GLU A 1 189 ? 5.442 1.272 -5.720 1.00 91.25 189 GLU A O 1
ATOM 1437 N N . THR A 1 190 ? 6.293 1.355 -3.647 1.00 90.44 190 THR A N 1
ATOM 1438 C CA . THR A 1 190 ? 7.681 1.563 -4.071 1.00 90.44 190 THR A CA 1
ATOM 1439 C C . THR A 1 190 ? 8.247 0.321 -4.755 1.00 90.44 190 THR A C 1
ATOM 1441 O O . THR A 1 190 ? 8.853 0.459 -5.812 1.00 90.44 190 THR A O 1
ATOM 1444 N N . LEU A 1 191 ? 8.024 -0.894 -4.233 1.00 89.06 191 LEU A N 1
ATOM 1445 C CA . LEU A 1 191 ? 8.472 -2.112 -4.922 1.00 89.06 191 LEU A CA 1
ATOM 1446 C C . LEU A 1 191 ? 7.793 -2.261 -6.279 1.00 89.06 191 LEU A C 1
ATOM 1448 O O . LEU A 1 191 ? 8.466 -2.539 -7.269 1.00 89.06 191 LEU A O 1
ATOM 1452 N N . TYR A 1 192 ? 6.476 -2.065 -6.339 1.00 90.44 192 TYR A N 1
ATOM 1453 C CA . TYR A 1 192 ? 5.754 -2.189 -7.596 1.00 90.44 192 TYR A CA 1
ATOM 1454 C C . TYR A 1 192 ? 6.253 -1.154 -8.611 1.00 90.44 192 TYR A C 1
ATOM 1456 O O . TYR A 1 192 ? 6.703 -1.525 -9.693 1.00 90.44 192 TYR A O 1
ATOM 1464 N N . SER A 1 193 ? 6.250 0.133 -8.247 1.00 88.88 193 SER A N 1
ATOM 1465 C CA . SER A 1 193 ? 6.696 1.218 -9.135 1.00 88.88 193 SER A CA 1
ATOM 1466 C C . SER A 1 193 ? 8.153 1.067 -9.571 1.00 88.88 193 SER A C 1
ATOM 1468 O O . SER A 1 193 ? 8.453 1.294 -10.739 1.00 88.88 193 SER A O 1
ATOM 1470 N N . PHE A 1 194 ? 9.046 0.613 -8.689 1.00 89.12 194 PHE A N 1
ATOM 1471 C CA . PHE A 1 194 ? 10.442 0.357 -9.036 1.00 89.12 194 PHE A CA 1
ATOM 1472 C C . PHE A 1 194 ? 10.579 -0.747 -10.088 1.00 89.12 194 PHE A C 1
ATOM 1474 O O . PHE A 1 194 ? 11.324 -0.586 -11.051 1.00 89.12 194 PHE A O 1
ATOM 1481 N N . ASN A 1 195 ? 9.832 -1.845 -9.947 1.00 89.69 195 ASN A N 1
ATOM 1482 C CA . ASN A 1 195 ? 9.839 -2.933 -10.925 1.00 89.69 195 ASN A CA 1
ATOM 1483 C C . ASN A 1 195 ? 9.220 -2.496 -12.258 1.00 89.69 195 ASN A C 1
ATOM 1485 O O . ASN A 1 195 ? 9.792 -2.769 -13.309 1.00 89.69 195 ASN A O 1
ATOM 1489 N N . VAL A 1 196 ? 8.123 -1.736 -12.243 1.00 87.88 196 VAL A N 1
ATOM 1490 C CA . VAL A 1 196 ? 7.574 -1.144 -13.475 1.00 87.88 196 VAL A CA 1
ATOM 1491 C C . VAL A 1 196 ? 8.578 -0.194 -14.134 1.00 87.88 196 VAL A C 1
ATOM 1493 O O . VAL A 1 196 ? 8.763 -0.256 -15.344 1.00 87.88 196 VAL A O 1
ATOM 1496 N N . GLY A 1 197 ? 9.304 0.610 -13.356 1.00 86.19 197 GLY A N 1
ATOM 1497 C CA . GLY A 1 197 ? 10.386 1.462 -13.857 1.00 86.19 197 GLY A CA 1
ATOM 1498 C C . GLY A 1 197 ? 11.594 0.693 -14.406 1.00 86.19 197 GLY A C 1
ATOM 1499 O O . GLY A 1 197 ? 12.384 1.265 -15.149 1.00 86.19 197 GLY A O 1
ATOM 1500 N N . LYS A 1 198 ? 11.748 -0.598 -14.075 1.00 88.31 198 LYS A N 1
ATOM 1501 C CA . LYS A 1 198 ? 12.731 -1.493 -14.709 1.00 88.31 198 LYS A CA 1
ATOM 1502 C C . LYS A 1 198 ? 12.234 -2.081 -16.024 1.00 88.31 198 LYS A C 1
ATOM 1504 O O . LYS A 1 198 ? 13.051 -2.280 -16.906 1.00 88.31 198 LYS A O 1
ATOM 1509 N N . ILE A 1 199 ? 10.931 -2.339 -16.158 1.00 86.50 199 ILE A N 1
ATOM 1510 C CA . ILE A 1 199 ? 10.314 -2.722 -17.443 1.00 86.50 199 ILE A CA 1
ATOM 1511 C C . ILE A 1 199 ? 10.382 -1.547 -18.423 1.00 86.50 199 ILE A C 1
ATOM 1513 O O . ILE A 1 199 ? 10.603 -1.738 -19.616 1.00 86.50 199 ILE A O 1
ATOM 1517 N N . TYR A 1 200 ? 10.218 -0.335 -17.895 1.00 81.69 200 TYR A N 1
ATOM 1518 C CA . TYR A 1 200 ? 10.188 0.901 -18.660 1.00 81.69 200 TYR A CA 1
ATOM 1519 C C . TYR A 1 200 ? 11.170 1.926 -18.107 1.00 81.69 200 TYR A C 1
ATOM 1521 O O . TYR A 1 200 ? 10.753 2.900 -17.465 1.00 81.69 200 TYR A O 1
ATOM 1529 N N . PRO A 1 201 ? 12.478 1.710 -18.308 1.00 81.25 201 PRO A N 1
ATOM 1530 C CA . PRO A 1 201 ? 13.471 2.704 -17.964 1.00 81.25 201 PRO A CA 1
ATOM 1531 C C . PRO A 1 201 ? 13.119 4.048 -18.602 1.00 81.25 201 PRO A C 1
ATOM 1533 O O . PRO A 1 201 ? 12.951 4.177 -19.815 1.00 81.25 201 PRO A O 1
ATOM 1536 N N . GLN A 1 202 ? 12.999 5.062 -17.749 1.00 80.75 202 GLN A N 1
ATOM 1537 C CA . GLN A 1 202 ? 12.846 6.443 -18.177 1.00 80.75 202 GLN A CA 1
ATOM 1538 C C . GLN A 1 202 ? 14.225 7.077 -18.283 1.00 80.75 202 GLN A C 1
ATOM 1540 O O . GLN A 1 202 ? 14.868 7.382 -17.271 1.00 80.75 202 GLN A O 1
ATOM 1545 N N . SER A 1 203 ? 14.668 7.300 -19.516 1.00 83.12 203 SER A N 1
ATOM 1546 C CA . SER A 1 203 ? 15.882 8.061 -19.789 1.00 83.12 203 SER A CA 1
ATOM 1547 C C . SER A 1 203 ? 15.733 9.453 -19.192 1.00 83.12 203 SER A C 1
ATOM 1549 O O . SER A 1 203 ? 14.772 10.169 -19.468 1.00 83.12 203 SER A O 1
ATOM 1551 N N . THR A 1 204 ? 16.651 9.815 -18.304 1.00 86.44 204 THR A N 1
ATOM 1552 C CA . THR A 1 204 ? 16.650 11.102 -17.614 1.00 86.44 204 THR A CA 1
ATOM 1553 C C . THR A 1 204 ? 17.930 11.839 -17.955 1.00 86.44 204 THR A C 1
ATOM 1555 O O . THR A 1 204 ? 19.019 11.281 -17.868 1.00 86.44 204 THR A O 1
ATOM 1558 N N . THR A 1 205 ? 17.792 13.117 -18.267 1.00 92.38 205 THR A N 1
ATOM 1559 C CA . THR A 1 205 ? 18.894 14.051 -18.472 1.00 92.38 205 THR A CA 1
ATOM 1560 C C . THR A 1 205 ? 18.522 15.407 -17.868 1.00 92.38 205 THR A C 1
ATOM 1562 O O . THR A 1 205 ? 17.447 15.560 -17.278 1.00 92.38 205 THR A O 1
ATOM 1565 N N . THR A 1 206 ? 19.407 16.390 -17.962 1.00 95.75 206 THR A N 1
ATOM 1566 C CA . THR A 1 206 ? 19.153 17.761 -17.501 1.00 95.75 206 THR A CA 1
ATOM 1567 C C . THR A 1 206 ? 19.469 18.756 -18.602 1.00 95.75 206 THR A C 1
ATOM 1569 O O . THR A 1 206 ? 20.311 18.487 -19.461 1.00 95.75 206 THR A O 1
ATOM 1572 N N . LEU A 1 207 ? 18.800 19.908 -18.585 1.00 96.38 207 LEU A N 1
ATOM 1573 C CA . LEU A 1 207 ? 19.115 21.005 -19.493 1.00 96.38 207 LEU A CA 1
ATOM 1574 C C . LEU A 1 207 ? 20.514 21.568 -19.206 1.00 96.38 207 LEU A C 1
ATOM 1576 O O . LEU A 1 207 ? 20.863 21.848 -18.058 1.00 96.38 207 LEU A O 1
ATOM 1580 N N . VAL A 1 208 ? 21.316 21.762 -20.252 1.00 97.19 208 VAL A N 1
ATOM 1581 C CA . VAL A 1 208 ? 22.675 22.339 -20.159 1.00 97.19 208 VAL A CA 1
ATOM 1582 C C . VAL A 1 208 ? 22.648 23.860 -20.282 1.00 97.19 208 VAL A C 1
ATOM 1584 O O . VAL A 1 208 ? 23.554 24.541 -19.793 1.00 97.19 208 VAL A O 1
ATOM 1587 N N . SER A 1 209 ? 21.584 24.400 -20.868 1.00 96.88 209 SER A N 1
ATOM 1588 C CA . SER A 1 209 ? 21.313 25.828 -20.989 1.00 96.88 209 SER A CA 1
ATOM 1589 C C . SER A 1 209 ? 19.838 26.111 -20.738 1.00 96.88 209 SER A C 1
ATOM 1591 O O . SER A 1 209 ? 19.004 25.214 -20.847 1.00 96.88 209 SER A O 1
ATOM 1593 N N . ASP A 1 210 ? 19.518 27.369 -20.443 1.00 96.94 210 ASP A N 1
ATOM 1594 C CA . ASP A 1 210 ? 18.135 27.833 -20.485 1.00 96.94 210 ASP A CA 1
ATOM 1595 C C . ASP A 1 210 ? 17.516 27.542 -21.859 1.00 96.94 210 ASP A C 1
ATOM 1597 O O . ASP A 1 210 ? 18.181 27.704 -22.885 1.00 96.94 210 ASP A O 1
ATOM 1601 N N . ALA A 1 211 ? 16.237 27.182 -21.866 1.00 96.75 211 ALA A N 1
ATOM 1602 C CA . ALA A 1 211 ? 15.408 27.110 -23.059 1.00 96.75 211 ALA A CA 1
ATOM 1603 C C . ALA A 1 211 ? 14.247 28.105 -22.924 1.00 96.75 211 ALA A C 1
ATOM 1605 O O . ALA A 1 211 ? 13.709 28.315 -21.833 1.00 96.75 211 ALA A O 1
ATOM 1606 N N . LYS A 1 212 ? 13.900 28.791 -24.008 1.00 97.25 212 LYS A N 1
ATOM 1607 C CA . LYS A 1 212 ? 12.902 29.863 -24.028 1.00 97.25 212 LYS A CA 1
ATOM 1608 C C . LYS A 1 212 ? 11.652 29.428 -24.804 1.00 97.25 212 LYS A C 1
ATOM 1610 O O . LYS A 1 212 ? 11.726 28.548 -25.662 1.00 97.25 212 LYS A O 1
ATOM 1615 N N . PRO A 1 213 ? 10.492 30.059 -24.543 1.00 96.81 213 PRO A N 1
ATOM 1616 C CA . PRO A 1 213 ? 9.305 29.847 -25.361 1.00 96.81 213 PRO A CA 1
ATOM 1617 C C . PRO A 1 213 ? 9.610 30.091 -26.843 1.00 96.81 213 PRO A C 1
ATOM 1619 O O . PRO A 1 213 ? 10.191 31.117 -27.195 1.00 96.81 213 PRO A O 1
ATOM 1622 N N . GLY A 1 214 ? 9.195 29.167 -27.707 1.00 97.06 214 GLY A N 1
ATOM 1623 C CA . GLY A 1 214 ? 9.489 29.195 -29.141 1.00 97.06 214 GLY A CA 1
ATOM 1624 C C . GLY A 1 214 ? 10.699 28.356 -29.560 1.00 97.06 214 GLY A C 1
ATOM 1625 O O . GLY A 1 214 ? 10.802 28.021 -30.742 1.00 97.06 214 GLY A O 1
ATOM 1626 N N . ASP A 1 215 ? 11.555 27.937 -28.624 1.00 97.56 215 ASP A N 1
ATOM 1627 C CA . ASP A 1 215 ? 12.672 27.052 -28.945 1.00 97.56 215 ASP A CA 1
ATOM 1628 C C . ASP A 1 215 ? 12.152 25.671 -29.359 1.00 97.56 215 ASP A C 1
ATOM 1630 O O . ASP A 1 215 ? 11.267 25.092 -28.729 1.00 97.56 215 ASP A O 1
ATOM 1634 N N . SER A 1 216 ? 12.704 25.132 -30.443 1.00 97.19 216 SER A N 1
ATOM 1635 C CA . SER A 1 216 ? 12.448 23.757 -30.895 1.00 97.19 216 SER A CA 1
ATOM 1636 C C . SER A 1 216 ? 13.632 22.834 -30.633 1.00 97.19 216 SER A C 1
ATOM 1638 O O . SER A 1 216 ? 13.493 21.629 -30.775 1.00 97.19 216 SER A O 1
ATOM 1640 N N . GLN A 1 217 ? 14.780 23.370 -30.221 1.00 98.00 217 GLN A N 1
ATOM 1641 C CA . GLN A 1 217 ? 15.967 22.603 -29.864 1.00 98.00 217 GLN A CA 1
ATOM 1642 C C . GLN A 1 217 ? 16.329 22.898 -28.414 1.00 98.00 217 GLN A C 1
ATOM 1644 O O . GLN A 1 217 ? 16.484 24.055 -28.034 1.00 98.00 217 GLN A O 1
ATOM 1649 N N . ILE A 1 218 ? 16.470 21.846 -27.612 1.00 97.50 218 ILE A N 1
ATOM 1650 C CA . ILE A 1 218 ? 16.895 21.941 -26.216 1.00 97.50 218 ILE A CA 1
ATOM 1651 C C . ILE A 1 218 ? 18.239 21.249 -26.038 1.00 97.50 218 ILE A C 1
ATOM 1653 O O . ILE A 1 218 ? 18.425 20.126 -26.500 1.00 97.50 218 ILE A O 1
ATOM 1657 N N . PHE A 1 219 ? 19.174 21.895 -25.349 1.00 97.62 219 PHE A N 1
ATOM 1658 C CA . PHE A 1 219 ? 20.485 21.314 -25.067 1.00 97.62 219 PHE A CA 1
ATOM 1659 C C . PHE A 1 219 ? 20.441 20.525 -23.766 1.00 97.62 219 PHE A C 1
ATOM 1661 O O . PHE A 1 219 ? 20.044 21.053 -22.726 1.00 97.62 219 PHE A O 1
ATOM 1668 N N . VAL A 1 220 ? 20.865 19.266 -23.818 1.00 97.31 220 VAL A N 1
ATOM 1669 C CA . VAL A 1 220 ? 20.787 18.325 -22.697 1.00 97.31 220 VAL A CA 1
ATOM 1670 C C . VAL A 1 220 ? 22.148 17.718 -22.378 1.00 97.31 220 VAL A C 1
ATOM 1672 O O . VAL A 1 220 ? 23.007 17.592 -23.247 1.00 97.31 220 VAL A O 1
ATOM 1675 N N . ALA A 1 221 ? 22.354 17.339 -21.116 1.00 96.25 221 ALA A N 1
ATOM 1676 C CA . ALA A 1 221 ? 23.650 16.864 -20.627 1.00 96.25 221 ALA A CA 1
ATOM 1677 C C . ALA A 1 221 ? 24.064 15.527 -21.260 1.00 96.25 221 ALA A C 1
ATOM 1679 O O . ALA A 1 221 ? 25.247 15.208 -21.347 1.00 96.25 221 ALA A O 1
ATOM 1680 N N . ASN A 1 222 ? 23.073 14.747 -21.682 1.00 94.31 222 ASN A N 1
ATOM 1681 C CA . ASN A 1 222 ? 23.213 13.464 -22.351 1.00 94.31 222 ASN A CA 1
ATOM 1682 C C . ASN A 1 222 ? 21.933 13.168 -23.146 1.00 94.31 222 ASN A C 1
ATOM 1684 O O . ASN A 1 222 ? 20.836 13.404 -22.632 1.00 94.31 222 ASN A O 1
ATOM 1688 N N . THR A 1 223 ? 22.067 12.634 -24.356 1.00 93.56 223 THR A N 1
ATOM 1689 C CA . THR A 1 223 ? 20.959 12.174 -25.210 1.00 93.56 223 THR A CA 1
ATOM 1690 C C . THR A 1 223 ? 20.804 10.650 -25.231 1.00 93.56 223 THR A C 1
ATOM 1692 O O . THR A 1 223 ? 19.898 10.123 -25.874 1.00 93.56 223 THR A O 1
ATOM 1695 N N . SER A 1 224 ? 21.641 9.921 -24.485 1.00 90.31 224 SER A N 1
ATOM 1696 C CA . SER A 1 224 ? 21.558 8.466 -24.351 1.00 90.31 224 SER A CA 1
ATOM 1697 C C . SER A 1 224 ? 20.189 8.026 -23.831 1.00 90.31 224 SER A C 1
ATOM 1699 O O . SER A 1 224 ? 19.711 8.500 -22.798 1.00 90.31 224 SER A O 1
ATOM 1701 N N . GLY A 1 225 ? 19.569 7.106 -24.570 1.00 84.31 225 GLY A N 1
ATOM 1702 C CA . GLY A 1 225 ? 18.258 6.549 -24.257 1.00 84.31 225 GLY A CA 1
ATOM 1703 C C . GLY A 1 225 ? 17.065 7.385 -24.735 1.00 84.31 225 GLY A C 1
ATOM 1704 O O . GLY A 1 225 ? 15.939 7.009 -24.419 1.00 84.31 225 GLY A O 1
ATOM 1705 N N . PHE A 1 226 ? 17.284 8.476 -25.475 1.00 88.81 226 PHE A N 1
ATOM 1706 C CA . PHE A 1 226 ? 16.230 9.194 -26.198 1.00 88.81 226 PHE A CA 1
ATOM 1707 C C . PHE A 1 226 ? 16.211 8.758 -27.670 1.00 88.81 226 PHE A C 1
ATOM 1709 O O . PHE A 1 226 ? 17.256 8.469 -28.256 1.00 88.81 226 PHE A O 1
ATOM 1716 N N . GLN A 1 227 ? 15.029 8.715 -28.278 1.00 90.25 227 GLN A N 1
ATOM 1717 C CA . GLN A 1 227 ? 14.795 8.320 -29.667 1.00 90.25 227 GLN A CA 1
ATOM 1718 C C . GLN A 1 227 ? 13.845 9.297 -30.375 1.00 90.25 227 GLN A C 1
ATOM 1720 O O . GLN A 1 227 ? 13.083 10.038 -29.753 1.00 90.25 227 GLN A O 1
ATOM 1725 N N . ASN A 1 228 ? 13.891 9.311 -31.709 1.00 91.00 228 ASN A N 1
ATOM 1726 C CA . ASN A 1 228 ? 12.904 10.035 -32.511 1.00 91.00 228 ASN A CA 1
ATOM 1727 C C . ASN A 1 228 ? 11.503 9.443 -32.272 1.00 91.00 228 ASN A C 1
ATOM 1729 O O . ASN A 1 228 ? 11.325 8.229 -32.325 1.00 91.00 228 ASN A O 1
ATOM 1733 N N . GLY A 1 229 ? 10.520 10.306 -32.032 1.00 84.12 229 GLY A N 1
ATOM 1734 C CA . GLY A 1 229 ? 9.143 9.951 -31.709 1.00 84.12 229 GLY A CA 1
ATOM 1735 C C . GLY A 1 229 ? 8.857 9.896 -30.210 1.00 84.12 229 GLY A C 1
ATOM 1736 O O . GLY A 1 229 ? 7.682 9.869 -29.837 1.00 84.12 229 GLY A O 1
ATOM 1737 N N . ASP A 1 230 ? 9.892 9.937 -29.364 1.00 84.25 230 ASP A N 1
ATOM 1738 C CA . ASP A 1 230 ? 9.743 9.895 -27.915 1.00 84.25 230 ASP A CA 1
ATOM 1739 C C . ASP A 1 230 ? 8.940 11.078 -27.398 1.00 84.25 230 ASP A C 1
ATOM 1741 O O . ASP A 1 230 ? 9.207 12.219 -27.757 1.00 84.25 230 ASP A O 1
ATOM 1745 N N . TYR A 1 231 ? 8.016 10.850 -26.474 1.00 84.94 231 TYR A N 1
ATOM 1746 C CA . TYR A 1 231 ? 7.509 11.951 -25.665 1.00 84.94 231 TYR A CA 1
ATOM 1747 C C . TYR A 1 231 ? 8.483 12.223 -24.521 1.00 84.94 231 TYR A C 1
ATOM 1749 O O . TYR A 1 231 ? 8.927 11.288 -23.873 1.00 84.94 231 TYR A O 1
ATOM 1757 N N . ILE A 1 232 ? 8.796 13.481 -24.237 1.00 89.00 232 ILE A N 1
ATOM 1758 C CA . ILE A 1 232 ? 9.640 13.934 -23.132 1.00 89.00 232 ILE A CA 1
ATOM 1759 C C . ILE A 1 232 ? 8.859 14.912 -22.259 1.00 89.00 232 ILE A C 1
ATOM 1761 O O . ILE A 1 232 ? 8.084 15.726 -22.756 1.00 89.00 232 ILE A O 1
ATOM 1765 N N . LEU A 1 233 ? 9.066 14.822 -20.951 1.00 88.50 233 LEU A N 1
ATOM 1766 C CA . LEU A 1 233 ? 8.620 15.798 -19.967 1.00 88.50 233 LEU A CA 1
ATOM 1767 C C . LEU A 1 233 ? 9.802 16.710 -19.646 1.00 88.50 233 LEU A C 1
ATOM 1769 O O . LEU A 1 233 ? 10.836 16.229 -19.175 1.00 88.50 233 LEU A O 1
ATOM 1773 N N . ILE A 1 234 ? 9.643 18.003 -19.910 1.00 89.50 234 ILE A N 1
ATOM 1774 C CA . ILE A 1 234 ? 10.653 19.032 -19.657 1.00 89.50 234 ILE A CA 1
ATOM 1775 C C . ILE A 1 234 ? 10.160 19.894 -18.502 1.00 89.50 234 ILE A C 1
ATOM 1777 O O . ILE A 1 234 ? 9.033 20.388 -18.531 1.00 89.50 234 ILE A O 1
ATOM 1781 N N . GLY A 1 235 ? 11.006 20.065 -17.492 1.00 83.62 235 GLY A N 1
ATOM 1782 C CA . GLY A 1 235 ? 10.812 21.044 -16.433 1.00 83.62 235 GLY A CA 1
ATOM 1783 C C . GLY A 1 235 ? 10.461 20.472 -15.069 1.00 83.62 235 GLY A C 1
ATOM 1784 O O . GLY A 1 235 ? 10.449 19.262 -14.833 1.00 83.62 235 GLY A O 1
ATOM 1785 N N . ILE A 1 236 ? 10.204 21.380 -14.128 1.00 73.81 236 ILE A N 1
ATOM 1786 C CA . ILE A 1 236 ? 9.872 21.058 -12.740 1.00 73.81 236 ILE A CA 1
ATOM 1787 C C . ILE A 1 236 ? 8.519 21.660 -12.347 1.00 73.81 236 ILE A C 1
ATOM 1789 O O . ILE A 1 236 ? 8.191 22.792 -12.692 1.00 73.81 236 ILE A O 1
ATOM 1793 N N . ARG A 1 237 ? 7.745 20.898 -11.564 1.00 66.19 237 ARG A N 1
ATOM 1794 C CA . ARG A 1 237 ? 6.500 21.338 -10.905 1.00 66.19 237 ARG A CA 1
ATOM 1795 C C . ARG A 1 237 ? 5.406 21.825 -11.871 1.00 66.19 237 ARG A C 1
ATOM 1797 O O . ARG A 1 237 ? 4.795 21.009 -12.551 1.00 66.19 237 ARG A O 1
ATOM 1804 N N . ASP A 1 238 ? 5.097 23.116 -11.851 1.00 63.91 238 ASP A N 1
ATOM 1805 C CA . ASP A 1 238 ? 3.986 23.781 -12.536 1.00 63.91 238 ASP A CA 1
ATOM 1806 C C . ASP A 1 238 ? 4.312 24.187 -13.978 1.00 63.91 238 ASP A C 1
ATOM 1808 O O . ASP A 1 238 ? 3.396 24.476 -14.747 1.00 63.91 238 ASP A O 1
ATOM 1812 N N . LYS A 1 239 ? 5.594 24.135 -14.362 1.00 75.94 239 LYS A N 1
ATOM 1813 C CA . LYS A 1 239 ? 6.067 24.393 -15.728 1.00 75.94 239 LYS A CA 1
ATOM 1814 C C . LYS A 1 239 ? 6.407 23.121 -16.505 1.00 75.94 239 LYS A C 1
ATOM 1816 O O . LYS A 1 239 ? 7.161 23.185 -17.462 1.00 75.94 239 LYS A O 1
ATOM 1821 N N . VAL A 1 240 ? 5.894 21.955 -16.108 1.00 80.62 240 VAL A N 1
ATOM 1822 C CA . VAL A 1 240 ? 6.165 20.718 -16.854 1.00 80.62 240 VAL A CA 1
ATOM 1823 C C . VAL A 1 240 ? 5.414 20.740 -18.180 1.00 80.62 240 VAL A C 1
ATOM 1825 O O . VAL A 1 240 ? 4.185 20.836 -18.194 1.00 80.62 240 VAL A O 1
ATOM 1828 N N . GLU A 1 241 ? 6.134 20.585 -19.287 1.00 86.81 241 GLU A N 1
ATOM 1829 C CA . GLU A 1 241 ? 5.520 20.400 -20.596 1.00 86.81 241 GLU A CA 1
ATOM 1830 C C . GLU A 1 241 ? 5.924 19.091 -21.272 1.00 86.81 241 GLU A C 1
ATOM 1832 O O . GLU A 1 241 ? 7.073 18.656 -21.215 1.00 86.81 241 GLU A O 1
ATOM 1837 N N . LEU A 1 242 ? 4.935 18.446 -21.899 1.00 85.62 242 LEU A N 1
ATOM 1838 C CA . LEU A 1 242 ? 5.106 17.236 -22.695 1.00 85.62 242 LEU A CA 1
ATOM 1839 C C . LEU A 1 242 ? 5.430 17.635 -24.138 1.00 85.62 242 LEU A C 1
ATOM 1841 O O . LEU A 1 242 ? 4.695 18.424 -24.743 1.00 85.62 242 LEU A O 1
ATOM 1845 N N . ARG A 1 243 ? 6.508 17.093 -24.701 1.00 91.38 243 ARG A N 1
ATOM 1846 C CA . ARG A 1 243 ? 6.925 17.335 -26.087 1.00 91.38 243 ARG A CA 1
ATOM 1847 C C . ARG A 1 243 ? 7.341 16.060 -26.779 1.00 91.38 243 ARG A C 1
ATOM 1849 O O . ARG A 1 243 ? 7.873 15.174 -26.139 1.00 91.38 243 ARG A O 1
ATOM 1856 N N . GLN A 1 244 ? 7.102 15.972 -28.081 1.00 90.00 244 GLN A N 1
ATOM 1857 C CA . GLN A 1 244 ? 7.566 14.842 -28.876 1.00 90.00 244 GLN A CA 1
ATOM 1858 C C . GLN A 1 244 ? 8.917 15.172 -29.506 1.00 90.00 244 GLN A C 1
ATOM 1860 O O . GLN A 1 244 ? 9.021 16.163 -30.229 1.00 90.00 244 GLN A O 1
ATOM 1865 N N . VAL A 1 245 ? 9.928 14.353 -29.256 1.00 93.00 245 VAL A N 1
ATOM 1866 C CA . VAL A 1 245 ? 11.253 14.416 -29.865 1.00 93.00 245 VAL A CA 1
ATOM 1867 C C . VAL A 1 245 ? 11.124 14.114 -31.351 1.00 93.00 245 VAL A C 1
ATOM 1869 O O . VAL A 1 245 ? 10.603 13.079 -31.748 1.00 93.00 245 VAL A O 1
ATOM 1872 N N . ARG A 1 246 ? 11.601 15.038 -32.173 1.00 95.56 246 ARG A N 1
ATOM 1873 C CA . ARG A 1 246 ? 11.707 14.936 -33.627 1.00 95.56 246 ARG A CA 1
ATOM 1874 C C . ARG A 1 246 ? 13.080 14.430 -34.062 1.00 95.56 246 ARG A C 1
ATOM 1876 O O . ARG A 1 246 ? 13.188 13.708 -35.047 1.00 95.56 246 ARG A O 1
ATOM 1883 N N . TYR A 1 247 ? 14.133 14.836 -33.356 1.00 96.44 247 TYR A N 1
ATOM 1884 C CA . TYR A 1 247 ? 15.509 14.453 -33.663 1.00 96.44 247 TYR A CA 1
ATOM 1885 C C . TYR A 1 247 ? 16.362 14.417 -32.393 1.00 96.44 247 TYR A C 1
ATOM 1887 O O . TYR A 1 247 ? 16.164 15.218 -31.479 1.00 96.44 247 TYR A O 1
ATOM 1895 N N . VAL A 1 248 ? 17.313 13.486 -32.350 1.00 96.31 248 VAL A N 1
ATOM 1896 C CA . VAL A 1 248 ? 18.256 13.308 -31.242 1.00 96.31 248 VAL A CA 1
ATOM 1897 C C . VAL A 1 248 ? 19.654 13.618 -31.768 1.00 96.31 248 VAL A C 1
ATOM 1899 O O . VAL A 1 248 ? 20.184 12.868 -32.585 1.00 96.31 248 VAL A O 1
ATOM 1902 N N . GLY A 1 249 ? 20.224 14.745 -31.341 1.00 96.62 249 GLY A N 1
ATOM 1903 C CA . GLY A 1 249 ? 21.614 15.103 -31.616 1.00 96.62 249 GLY A CA 1
ATOM 1904 C C . GLY A 1 249 ? 22.579 14.550 -30.564 1.00 96.62 249 GLY A C 1
ATOM 1905 O O . GLY A 1 249 ? 22.182 13.837 -29.644 1.00 96.62 249 GLY A O 1
ATOM 1906 N N . ASP A 1 250 ? 23.856 14.924 -30.658 1.00 96.50 250 ASP A N 1
ATOM 1907 C CA . ASP A 1 250 ? 24.880 14.471 -29.701 1.00 96.50 250 ASP A CA 1
ATOM 1908 C C . ASP A 1 250 ? 24.659 15.048 -28.290 1.00 96.50 250 ASP A C 1
ATOM 1910 O O . ASP A 1 250 ? 24.912 14.391 -27.284 1.00 96.50 250 ASP A O 1
ATOM 1914 N N . ASN A 1 251 ? 24.171 16.287 -28.209 1.00 96.69 251 ASN A N 1
ATOM 1915 C CA . ASN A 1 251 ? 23.973 17.034 -26.962 1.00 96.69 251 ASN A CA 1
ATOM 1916 C C . ASN A 1 251 ? 22.694 17.891 -26.964 1.00 96.69 251 ASN A C 1
ATOM 1918 O O . ASN A 1 251 ? 22.554 18.813 -26.158 1.00 96.69 251 ASN A O 1
ATOM 1922 N N . TYR A 1 252 ? 21.762 17.616 -27.876 1.00 97.69 252 TYR A N 1
ATOM 1923 C CA . TYR A 1 252 ? 20.488 18.323 -27.955 1.00 97.69 252 TYR A CA 1
ATOM 1924 C C . TYR A 1 252 ? 19.357 17.404 -28.415 1.00 97.69 252 TYR A C 1
ATOM 1926 O O . TYR A 1 252 ? 19.584 16.402 -29.093 1.00 97.69 252 TYR A O 1
ATOM 1934 N N . LEU A 1 253 ? 18.130 17.765 -28.055 1.00 96.69 253 LEU A N 1
ATOM 1935 C CA . LEU A 1 253 ? 16.902 17.149 -28.547 1.00 96.69 253 LEU A CA 1
ATOM 1936 C C . LEU A 1 253 ? 16.127 18.204 -29.336 1.00 96.69 253 LEU A C 1
ATOM 1938 O O . LEU A 1 253 ? 15.877 19.296 -28.829 1.00 96.69 253 LEU A O 1
ATOM 1942 N N . GLU A 1 254 ? 15.743 17.894 -30.570 1.00 97.56 254 GLU A N 1
ATOM 1943 C CA . GLU A 1 254 ? 14.784 18.708 -31.319 1.00 97.56 254 GLU A CA 1
ATOM 1944 C C . GLU A 1 254 ? 13.375 18.200 -31.021 1.00 97.56 254 GLU A C 1
ATOM 1946 O O . GLU A 1 254 ? 13.126 17.000 -31.108 1.00 97.56 254 GLU A O 1
ATOM 1951 N N . VAL A 1 255 ? 12.446 19.089 -30.686 1.00 96.62 255 VAL A N 1
ATOM 1952 C CA . VAL A 1 255 ? 11.042 18.783 -30.416 1.00 96.62 255 VAL A CA 1
ATOM 1953 C C . VAL A 1 255 ? 10.153 19.208 -31.583 1.00 96.62 255 VAL A C 1
ATOM 1955 O O . VAL A 1 255 ? 10.377 20.219 -32.241 1.00 96.62 255 VAL A O 1
ATOM 1958 N N . THR A 1 256 ? 9.102 18.429 -31.829 1.00 92.81 256 THR A N 1
ATOM 1959 C CA . THR A 1 256 ? 8.170 18.616 -32.954 1.00 92.81 256 THR A CA 1
ATOM 1960 C C . THR A 1 256 ? 7.358 19.904 -32.823 1.00 92.81 256 THR A C 1
ATOM 1962 O O . THR A 1 256 ? 7.061 20.562 -33.816 1.00 92.81 256 THR A O 1
ATOM 1965 N N . VAL A 1 257 ? 7.002 20.270 -31.590 1.00 93.31 257 VAL A N 1
ATOM 1966 C CA . VAL A 1 257 ? 6.306 21.516 -31.260 1.00 93.31 257 VAL A CA 1
ATOM 1967 C C . VAL A 1 257 ? 7.205 22.313 -30.333 1.00 93.31 257 VAL A C 1
ATOM 1969 O O . VAL A 1 257 ? 7.681 21.774 -29.335 1.00 93.31 257 VAL A O 1
ATOM 1972 N N . ALA A 1 258 ? 7.414 23.588 -30.649 1.00 95.69 258 ALA A N 1
ATOM 1973 C CA . ALA A 1 258 ? 8.240 24.477 -29.848 1.00 95.69 258 ALA A CA 1
ATOM 1974 C C . ALA A 1 258 ? 7.791 24.547 -28.375 1.00 95.69 258 ALA A C 1
ATOM 1976 O O . ALA A 1 258 ? 6.629 24.290 -28.024 1.00 95.69 258 ALA A O 1
ATOM 1977 N N . LEU A 1 259 ? 8.728 24.895 -27.502 1.00 95.56 259 LEU A N 1
ATOM 1978 C CA . LEU A 1 259 ? 8.479 25.085 -26.081 1.00 95.56 259 LEU A CA 1
ATOM 1979 C C . LEU A 1 259 ? 7.473 26.209 -25.847 1.00 95.56 259 LEU A C 1
ATOM 1981 O O . LEU A 1 259 ? 7.469 27.223 -26.550 1.00 95.56 259 LEU A O 1
ATOM 1985 N N . LYS A 1 260 ? 6.588 26.018 -24.870 1.00 93.69 260 LYS A N 1
ATOM 1986 C CA . LYS A 1 260 ? 5.596 27.030 -24.480 1.00 93.69 260 LYS A CA 1
ATOM 1987 C C . LYS A 1 260 ? 6.098 27.856 -23.303 1.00 93.69 260 LYS A C 1
ATOM 1989 O O . LYS A 1 260 ? 5.697 29.011 -23.164 1.00 93.69 260 LYS A O 1
ATOM 1994 N N . TYR A 1 261 ? 6.945 27.265 -22.468 1.00 92.38 261 TYR A N 1
ATOM 1995 C CA . TYR A 1 261 ? 7.431 27.867 -21.238 1.00 92.38 261 TYR A CA 1
ATOM 1996 C C . TYR A 1 261 ? 8.940 28.098 -21.291 1.00 92.38 261 TYR A C 1
ATOM 1998 O O . TYR A 1 261 ? 9.657 27.556 -22.129 1.00 92.38 261 TYR A O 1
ATOM 2006 N N . ASP A 1 262 ? 9.405 28.979 -20.415 1.00 94.81 262 ASP A N 1
ATOM 2007 C CA . ASP A 1 262 ? 10.815 29.117 -20.101 1.00 94.81 262 ASP A CA 1
ATOM 2008 C C . ASP A 1 262 ? 11.246 27.976 -19.176 1.00 94.81 262 ASP A C 1
ATOM 2010 O O . ASP A 1 262 ? 10.590 27.701 -18.168 1.00 94.81 262 ASP A O 1
ATOM 2014 N N . HIS A 1 263 ? 12.372 27.356 -19.507 1.00 94.69 263 HIS A N 1
ATOM 2015 C CA . HIS A 1 263 ? 12.987 26.290 -18.733 1.00 94.69 263 HIS A CA 1
ATOM 2016 C C . HIS A 1 263 ? 14.405 26.686 -18.357 1.00 94.69 263 HIS A C 1
ATOM 2018 O O . HIS A 1 263 ? 15.201 27.064 -19.220 1.00 94.69 263 HIS A O 1
ATOM 2024 N N . ALA A 1 264 ? 14.722 26.637 -17.068 1.00 94.94 264 ALA A N 1
ATOM 2025 C CA . ALA A 1 264 ? 16.049 26.978 -16.585 1.00 94.94 264 ALA A CA 1
ATOM 2026 C C . ALA A 1 264 ? 17.053 25.849 -16.848 1.00 94.94 264 ALA A C 1
ATOM 2028 O O . ALA A 1 264 ? 16.707 24.665 -16.902 1.00 94.94 264 ALA A O 1
ATOM 2029 N N . LYS A 1 265 ? 18.332 26.217 -16.942 1.00 95.94 265 LYS A N 1
ATOM 2030 C CA . LYS A 1 265 ? 19.439 25.261 -16.846 1.00 95.94 265 LYS A CA 1
ATOM 2031 C C . LYS A 1 265 ? 19.247 24.311 -15.647 1.00 95.94 265 LYS A C 1
ATOM 2033 O O . LYS A 1 265 ? 18.771 24.716 -14.592 1.00 95.94 265 LYS A O 1
ATOM 2038 N N . GLU A 1 266 ? 19.676 23.060 -15.809 1.00 92.44 266 GLU A N 1
ATOM 2039 C CA . GLU A 1 266 ? 19.594 21.963 -14.831 1.00 92.44 266 GLU A CA 1
ATOM 2040 C C . GLU A 1 266 ? 18.186 21.398 -14.601 1.00 92.44 266 GLU A C 1
ATOM 2042 O O . GLU A 1 266 ? 18.040 20.395 -13.897 1.00 92.44 266 GLU A O 1
ATOM 2047 N N . GLU A 1 267 ? 17.149 21.958 -15.237 1.00 91.94 267 GLU A N 1
ATOM 2048 C CA . GLU A 1 267 ? 15.827 21.343 -15.207 1.00 91.94 267 GLU A CA 1
ATOM 2049 C C . GLU A 1 267 ? 15.850 19.942 -15.827 1.00 91.94 267 GLU A C 1
ATOM 2051 O O . GLU A 1 267 ? 16.546 19.662 -16.808 1.00 91.94 267 GLU A O 1
ATOM 2056 N N . LYS A 1 268 ? 15.080 19.038 -15.217 1.00 91.19 268 LYS A N 1
ATOM 2057 C CA . LYS A 1 268 ? 15.034 17.629 -15.597 1.00 91.19 268 LYS A CA 1
ATOM 2058 C C . LYS A 1 268 ? 14.296 17.470 -16.927 1.00 91.19 268 LYS A C 1
ATOM 2060 O O . LYS A 1 268 ? 13.186 17.973 -17.088 1.00 91.19 268 LYS A O 1
ATOM 2065 N N . VAL A 1 269 ? 14.881 16.692 -17.832 1.00 90.25 269 VAL A N 1
ATOM 2066 C CA . VAL A 1 269 ? 14.234 16.201 -19.051 1.00 90.25 269 VAL A CA 1
ATOM 2067 C C . VAL A 1 269 ? 14.121 14.691 -18.925 1.00 90.25 269 VAL A C 1
ATOM 2069 O O . VAL A 1 269 ? 15.123 13.994 -18.778 1.00 90.25 269 VAL A O 1
ATOM 2072 N N . THR A 1 270 ? 12.896 14.179 -18.907 1.00 87.25 270 THR A N 1
ATOM 2073 C CA . THR A 1 270 ? 12.634 12.745 -18.725 1.00 87.25 270 THR A CA 1
ATOM 2074 C C . THR A 1 270 ? 11.889 12.216 -19.934 1.00 87.25 270 THR A C 1
ATOM 2076 O O . THR A 1 270 ? 10.842 12.761 -20.277 1.00 87.25 270 THR A O 1
ATOM 2079 N N . SER A 1 271 ? 12.392 11.158 -20.568 1.00 85.31 271 SER A N 1
ATOM 2080 C CA . SER A 1 271 ? 11.615 10.451 -21.579 1.00 85.31 271 SER A CA 1
ATOM 2081 C C . SER A 1 271 ? 10.384 9.820 -20.933 1.00 85.31 271 SER A C 1
ATOM 2083 O O . SER A 1 271 ? 10.467 9.054 -19.974 1.00 85.31 271 SER A O 1
ATOM 2085 N N . SER A 1 272 ? 9.229 10.213 -21.450 1.00 70.12 272 SER A N 1
ATOM 2086 C CA . SER A 1 272 ? 7.942 9.555 -21.283 1.00 70.12 272 SER A CA 1
ATOM 2087 C C . SER A 1 272 ? 7.762 8.416 -22.289 1.00 70.12 272 SER A C 1
ATOM 2089 O O . SER A 1 272 ? 6.784 7.677 -22.161 1.00 70.12 272 SER A O 1
ATOM 2091 N N . SER A 1 273 ? 8.649 8.266 -23.281 1.00 60.41 273 SER A N 1
ATOM 2092 C CA . SER A 1 273 ? 8.660 7.063 -24.099 1.00 60.41 273 SER A CA 1
ATOM 2093 C C . SER A 1 273 ? 9.213 5.904 -23.281 1.00 60.41 273 SER A C 1
ATOM 2095 O O . SER A 1 273 ? 10.199 5.991 -22.546 1.00 60.41 273 SER A O 1
ATOM 2097 N N . THR A 1 274 ? 8.494 4.803 -23.369 1.00 58.38 274 THR A N 1
ATOM 2098 C CA . THR A 1 274 ? 8.824 3.550 -22.729 1.00 58.38 274 THR A CA 1
ATOM 2099 C C . THR A 1 274 ? 9.950 2.902 -23.516 1.00 58.38 274 THR A C 1
ATOM 2101 O O . THR A 1 274 ? 9.674 2.072 -24.383 1.00 58.38 274 THR A O 1
ATOM 2104 N N . SER A 1 275 ? 11.211 3.256 -23.247 1.00 65.81 275 SER A N 1
ATOM 2105 C CA . SER A 1 275 ? 12.287 2.341 -23.627 1.00 65.81 275 SER A CA 1
ATOM 2106 C C . SER A 1 275 ? 11.986 1.030 -22.900 1.00 65.81 275 SER A C 1
ATOM 2108 O O . SER A 1 275 ? 11.981 0.972 -21.675 1.00 65.81 275 SER A O 1
ATOM 2110 N N . PHE A 1 276 ? 11.503 0.042 -23.646 1.00 78.44 276 PHE A N 1
ATOM 2111 C CA . PHE A 1 276 ? 11.045 -1.219 -23.090 1.00 78.44 276 PHE A CA 1
ATOM 2112 C C . PHE A 1 276 ? 12.270 -2.097 -22.892 1.00 78.44 276 PHE A C 1
ATOM 2114 O O . PHE A 1 276 ? 13.008 -2.344 -23.845 1.00 78.44 276 PHE A O 1
ATOM 2121 N N . ASP A 1 277 ? 12.500 -2.551 -21.665 1.00 84.62 277 ASP A N 1
ATOM 2122 C CA . ASP A 1 277 ? 13.534 -3.536 -21.377 1.00 84.62 277 ASP A CA 1
ATOM 2123 C C . ASP A 1 277 ? 12.900 -4.938 -21.422 1.00 84.62 277 ASP A C 1
ATOM 2125 O O . ASP A 1 277 ? 12.296 -5.377 -20.433 1.00 84.62 277 ASP A O 1
ATOM 2129 N N . PRO A 1 278 ? 13.024 -5.676 -22.546 1.00 84.00 278 PRO A N 1
ATOM 2130 C CA . PRO A 1 278 ? 12.421 -6.998 -22.678 1.00 84.00 278 PRO A CA 1
ATOM 2131 C C . PRO A 1 278 ? 13.023 -8.007 -21.697 1.00 84.00 278 PRO A C 1
ATOM 2133 O O . PRO A 1 278 ? 12.352 -8.967 -21.318 1.00 84.00 278 PRO A O 1
ATOM 2136 N N . THR A 1 279 ? 14.265 -7.797 -21.250 1.00 89.50 279 THR A N 1
ATOM 2137 C CA . THR A 1 279 ? 14.925 -8.687 -20.290 1.00 89.50 279 THR A CA 1
ATOM 2138 C C . THR A 1 279 ? 14.324 -8.492 -18.908 1.00 89.50 279 THR A C 1
ATOM 2140 O O . THR A 1 279 ? 13.933 -9.467 -18.266 1.00 89.50 279 THR A O 1
ATOM 2143 N N . ALA A 1 280 ? 14.183 -7.239 -18.465 1.00 89.06 280 ALA A N 1
ATOM 2144 C CA . ALA A 1 280 ? 13.524 -6.925 -17.203 1.00 89.06 280 ALA A CA 1
ATOM 2145 C C . ALA A 1 280 ? 12.046 -7.338 -17.222 1.00 89.06 280 ALA A C 1
ATOM 2147 O O . ALA A 1 280 ? 11.565 -7.920 -16.251 1.00 89.06 280 ALA A O 1
ATOM 2148 N N . ALA A 1 281 ? 11.336 -7.107 -18.331 1.00 88.38 281 ALA A N 1
ATOM 2149 C CA . ALA A 1 281 ? 9.955 -7.546 -18.509 1.00 88.38 281 ALA A CA 1
ATOM 2150 C C . ALA A 1 281 ? 9.822 -9.070 -18.402 1.00 88.38 281 ALA A C 1
ATOM 2152 O O . ALA A 1 281 ? 8.981 -9.566 -17.654 1.00 88.38 281 ALA A O 1
ATOM 2153 N N . TYR A 1 282 ? 10.684 -9.823 -19.086 1.00 89.06 282 TYR A N 1
ATOM 2154 C CA . TYR A 1 282 ? 10.718 -11.282 -19.005 1.00 89.06 282 TYR A CA 1
ATOM 2155 C C . TYR A 1 282 ? 11.008 -11.768 -17.575 1.00 89.06 282 TYR A C 1
ATOM 2157 O O . TYR A 1 282 ? 10.297 -12.625 -17.040 1.00 89.06 282 TYR A O 1
ATOM 2165 N N . ASP A 1 283 ? 12.018 -11.190 -16.924 1.00 89.12 283 ASP A N 1
ATOM 2166 C CA . ASP A 1 283 ? 12.393 -11.527 -15.554 1.00 89.12 283 ASP A CA 1
ATOM 2167 C C . ASP A 1 283 ? 11.256 -11.211 -14.556 1.00 89.12 283 ASP A C 1
ATOM 2169 O O . ASP A 1 283 ? 10.924 -12.042 -13.708 1.00 89.12 283 ASP A O 1
ATOM 2173 N N . ILE A 1 284 ? 10.613 -10.046 -14.652 1.00 88.38 284 ILE A N 1
ATOM 2174 C CA . ILE A 1 284 ? 9.565 -9.617 -13.712 1.00 88.38 284 ILE A CA 1
ATOM 2175 C C . ILE A 1 284 ? 8.252 -10.342 -13.980 1.00 88.38 284 ILE A C 1
ATOM 2177 O O . ILE A 1 284 ? 7.670 -10.905 -13.052 1.00 88.38 284 ILE A O 1
ATOM 2181 N N . LEU A 1 285 ? 7.773 -10.344 -15.225 1.00 87.31 285 LEU A N 1
ATOM 2182 C CA . LEU A 1 285 ? 6.473 -10.904 -15.582 1.00 87.31 285 LEU A CA 1
ATOM 2183 C C . LEU A 1 285 ? 6.538 -12.433 -15.562 1.00 87.31 285 LEU A C 1
ATOM 2185 O O . LEU A 1 285 ? 5.831 -13.068 -14.779 1.00 87.31 285 LEU A O 1
ATOM 2189 N N . LEU A 1 286 ? 7.424 -13.049 -16.346 1.00 87.12 286 LEU A N 1
ATOM 2190 C CA . LEU A 1 286 ? 7.415 -14.503 -16.536 1.00 87.12 286 LEU A CA 1
ATOM 2191 C C . LEU A 1 286 ? 8.178 -15.261 -15.448 1.00 87.12 286 LEU A C 1
ATOM 2193 O O . LEU A 1 286 ? 7.712 -16.315 -15.002 1.00 87.12 286 LEU A O 1
ATOM 2197 N N . ARG A 1 287 ? 9.324 -14.755 -14.977 1.00 86.44 287 ARG A N 1
ATOM 2198 C CA . ARG A 1 287 ? 10.084 -15.418 -13.894 1.00 86.44 287 ARG A CA 1
ATOM 2199 C C . ARG A 1 287 ? 9.656 -14.997 -12.492 1.00 86.44 287 ARG A C 1
ATOM 2201 O O . ARG A 1 287 ? 9.825 -15.769 -11.555 1.00 86.44 287 ARG A O 1
ATOM 2208 N N . GLY A 1 288 ? 9.058 -13.821 -12.342 1.00 84.88 288 GLY A N 1
ATOM 2209 C CA . GLY A 1 288 ? 8.651 -13.303 -11.038 1.00 84.88 288 GLY A CA 1
ATOM 2210 C C . GLY A 1 288 ? 9.735 -12.694 -10.200 1.00 84.88 288 GLY A C 1
ATOM 2211 O O . GLY A 1 288 ? 9.599 -12.634 -8.980 1.00 84.88 288 GLY A O 1
ATOM 2212 N N . LYS A 1 289 ? 10.786 -12.215 -10.857 1.00 86.94 289 LYS A N 1
ATOM 2213 C CA . LYS A 1 289 ? 11.863 -11.491 -10.207 1.00 86.94 289 LYS A CA 1
ATOM 2214 C C . LYS A 1 289 ? 11.324 -10.174 -9.680 1.00 86.94 289 LYS A C 1
ATOM 2216 O O . LYS A 1 289 ? 10.650 -9.442 -10.395 1.00 86.94 289 LYS A O 1
ATOM 2221 N N . LEU A 1 290 ? 11.628 -9.892 -8.421 1.00 86.56 290 LEU A N 1
ATOM 2222 C CA . LEU A 1 290 ? 11.365 -8.601 -7.811 1.00 86.56 290 LEU A CA 1
ATOM 2223 C C . LEU A 1 290 ? 12.702 -7.926 -7.569 1.00 86.56 290 LEU A C 1
ATOM 2225 O O . LEU A 1 290 ? 13.485 -8.344 -6.718 1.00 86.56 290 LEU A O 1
ATOM 2229 N N . TYR A 1 291 ? 12.961 -6.878 -8.336 1.00 87.56 291 TYR A N 1
ATOM 2230 C CA . TYR A 1 291 ? 14.064 -5.982 -8.066 1.00 87.56 291 TYR A CA 1
ATOM 2231 C C . TYR A 1 291 ? 13.706 -5.126 -6.853 1.00 87.56 291 TYR A C 1
ATOM 2233 O O . TYR A 1 291 ? 12.588 -4.619 -6.735 1.00 87.56 291 TYR A O 1
ATOM 2241 N N . ALA A 1 292 ? 14.664 -4.963 -5.953 1.00 84.81 292 ALA A N 1
ATOM 2242 C CA . ALA A 1 292 ? 14.537 -4.118 -4.782 1.00 84.81 292 ALA A CA 1
ATOM 2243 C C . ALA A 1 292 ? 15.838 -3.341 -4.599 1.00 84.81 292 ALA A C 1
ATOM 2245 O O . ALA A 1 292 ? 16.922 -3.912 -4.694 1.00 84.81 292 ALA A O 1
ATOM 2246 N N . ASP A 1 293 ? 15.718 -2.047 -4.323 1.00 85.00 293 ASP A N 1
ATOM 2247 C CA . ASP A 1 293 ? 16.828 -1.224 -3.862 1.00 85.00 293 ASP A CA 1
ATOM 2248 C C . ASP A 1 293 ? 16.544 -0.784 -2.425 1.00 85.00 293 ASP A C 1
ATOM 2250 O O . ASP A 1 293 ? 15.571 -0.077 -2.153 1.00 85.00 293 ASP A O 1
ATOM 2254 N N . PHE A 1 294 ? 17.390 -1.232 -1.497 1.00 80.69 294 PHE A N 1
ATOM 2255 C CA . PHE A 1 294 ? 17.229 -0.965 -0.071 1.00 80.69 294 PHE A CA 1
ATOM 2256 C C . PHE A 1 294 ? 17.245 0.536 0.238 1.00 80.69 294 PHE A C 1
ATOM 2258 O O . PHE A 1 294 ? 16.494 0.994 1.103 1.00 80.69 294 PHE A O 1
ATOM 2265 N N . ILE A 1 295 ? 18.061 1.309 -0.487 1.00 83.06 295 ILE A N 1
ATOM 2266 C CA . ILE A 1 295 ? 18.162 2.758 -0.293 1.00 83.06 295 ILE A CA 1
ATOM 2267 C C . ILE A 1 295 ? 16.847 3.417 -0.711 1.00 83.06 295 ILE A C 1
ATOM 2269 O O . ILE A 1 295 ? 16.234 4.123 0.093 1.00 83.06 295 ILE A O 1
ATOM 2273 N N . THR A 1 296 ? 16.365 3.120 -1.922 1.00 83.19 296 THR A N 1
ATOM 2274 C CA . THR A 1 296 ? 15.073 3.616 -2.418 1.00 83.19 296 THR A CA 1
ATOM 2275 C C . THR A 1 296 ? 13.923 3.236 -1.488 1.00 83.19 296 THR A C 1
ATOM 2277 O O . THR A 1 296 ? 13.105 4.096 -1.160 1.00 83.19 296 THR A O 1
ATOM 2280 N N . LEU A 1 297 ? 13.866 1.992 -1.002 1.00 83.31 297 LEU A N 1
ATOM 2281 C CA . LEU A 1 297 ? 12.820 1.543 -0.076 1.00 83.31 297 LEU A CA 1
ATOM 2282 C C . LEU A 1 297 ? 12.864 2.285 1.262 1.00 83.31 297 LEU A C 1
ATOM 2284 O O . LEU A 1 297 ? 11.819 2.677 1.776 1.00 83.31 297 LEU A O 1
ATOM 2288 N N . THR A 1 298 ? 14.055 2.512 1.814 1.00 82.06 298 THR A N 1
ATOM 2289 C CA . THR A 1 298 ? 14.211 3.186 3.110 1.00 82.06 298 THR A CA 1
ATOM 2290 C C . THR A 1 298 ? 13.839 4.663 3.017 1.00 82.06 298 THR A C 1
ATOM 2292 O O . THR A 1 298 ? 13.072 5.160 3.843 1.00 82.06 298 THR A O 1
ATOM 2295 N N . ILE A 1 299 ? 14.340 5.364 1.993 1.00 88.00 299 ILE A N 1
ATOM 2296 C CA . ILE A 1 299 ? 14.036 6.784 1.773 1.00 88.00 299 ILE A CA 1
ATOM 2297 C C . ILE A 1 299 ? 12.542 6.962 1.499 1.00 88.00 299 ILE A C 1
ATOM 2299 O O . ILE A 1 299 ? 11.900 7.798 2.135 1.00 88.00 299 ILE A O 1
ATOM 2303 N N . SER A 1 300 ? 11.972 6.135 0.617 1.00 87.44 300 SER A N 1
ATOM 2304 C CA . SER A 1 300 ? 10.539 6.188 0.308 1.00 87.44 300 SER A CA 1
ATOM 2305 C C . SER A 1 300 ? 9.707 5.891 1.554 1.00 87.44 300 SER A C 1
ATOM 2307 O O . SER A 1 300 ? 8.811 6.664 1.876 1.00 87.44 300 SER A O 1
ATOM 2309 N N . GLY A 1 301 ? 10.065 4.866 2.334 1.00 86.94 301 GLY A N 1
ATOM 2310 C CA . GLY A 1 301 ? 9.388 4.529 3.587 1.00 86.94 301 GLY A CA 1
ATOM 2311 C C . GLY A 1 301 ? 9.311 5.704 4.561 1.00 86.94 301 GLY A C 1
ATOM 2312 O O . GLY A 1 301 ? 8.238 6.006 5.085 1.00 86.94 301 GLY A O 1
ATOM 2313 N N . LEU A 1 302 ? 10.420 6.423 4.758 1.00 88.75 302 LEU A N 1
ATOM 2314 C CA . LEU A 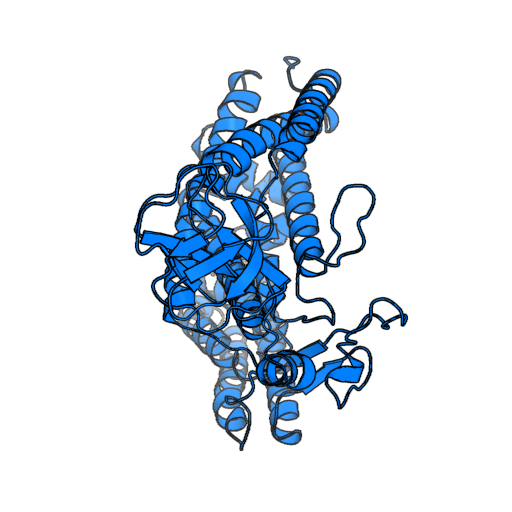1 302 ? 10.450 7.617 5.608 1.00 88.75 302 LEU A CA 1
ATOM 2315 C C . LEU A 1 302 ? 9.566 8.744 5.058 1.00 88.75 302 LEU A C 1
ATOM 2317 O O . LEU A 1 302 ? 8.799 9.344 5.817 1.00 88.75 302 LEU A O 1
ATOM 2321 N N . SER A 1 303 ? 9.623 9.014 3.751 1.00 91.56 303 SER A N 1
ATOM 2322 C CA . SER A 1 303 ? 8.762 10.015 3.109 1.00 91.56 303 SER A CA 1
ATOM 2323 C C . SER A 1 303 ? 7.277 9.677 3.267 1.00 91.56 303 SER A C 1
ATOM 2325 O O . SER A 1 303 ? 6.486 10.552 3.621 1.00 91.56 303 SER A O 1
ATOM 2327 N N . TYR A 1 304 ? 6.894 8.410 3.085 1.00 92.31 304 TYR A N 1
ATOM 2328 C CA . TYR A 1 304 ? 5.515 7.954 3.268 1.00 92.31 304 TYR A CA 1
ATOM 2329 C C . TYR A 1 304 ? 5.042 8.092 4.708 1.00 92.31 304 TYR A C 1
ATOM 2331 O O . TYR A 1 304 ? 3.917 8.533 4.914 1.00 92.31 304 TYR A O 1
ATOM 2339 N N . ILE A 1 305 ? 5.874 7.774 5.706 1.00 92.44 305 ILE A N 1
ATOM 2340 C CA . ILE A 1 305 ? 5.515 7.978 7.119 1.00 92.44 305 ILE A CA 1
ATOM 2341 C C . ILE A 1 305 ? 5.208 9.454 7.381 1.00 92.44 305 ILE A C 1
ATOM 2343 O O . ILE A 1 305 ? 4.162 9.776 7.946 1.00 92.44 305 ILE A O 1
ATOM 2347 N N . MET A 1 306 ? 6.091 10.356 6.942 1.00 95.06 306 MET A N 1
ATOM 2348 C CA . MET A 1 306 ? 5.898 11.795 7.135 1.00 95.06 306 MET A CA 1
ATOM 2349 C C . MET A 1 306 ? 4.602 12.279 6.483 1.00 95.06 306 MET A C 1
ATOM 2351 O O . MET A 1 306 ? 3.826 13.018 7.089 1.00 95.06 306 MET A O 1
ATOM 2355 N N . ILE A 1 307 ? 4.326 11.820 5.266 1.00 93.81 307 ILE A N 1
ATOM 2356 C CA . ILE A 1 307 ? 3.141 12.225 4.506 1.00 93.81 307 ILE A CA 1
ATOM 2357 C C . ILE A 1 307 ? 1.873 11.589 5.057 1.00 93.81 307 ILE A C 1
ATOM 2359 O O . ILE A 1 307 ? 0.849 12.262 5.116 1.00 93.81 307 ILE A O 1
ATOM 2363 N N . GLY A 1 308 ? 1.932 10.344 5.525 1.00 94.88 308 GLY A N 1
ATOM 2364 C CA . GLY A 1 308 ? 0.845 9.685 6.239 1.00 94.88 308 GLY A CA 1
ATOM 2365 C C . GLY A 1 308 ? 0.456 10.454 7.501 1.00 94.88 308 GLY A C 1
ATOM 2366 O O . GLY A 1 308 ? -0.725 10.719 7.716 1.00 94.88 308 GLY A O 1
ATOM 2367 N N . ILE A 1 309 ? 1.440 10.915 8.285 1.00 96.31 309 ILE A N 1
ATOM 2368 C CA . ILE A 1 309 ? 1.204 11.759 9.468 1.00 96.31 309 ILE A CA 1
ATOM 2369 C C . ILE A 1 309 ? 0.561 13.094 9.071 1.00 96.31 309 ILE A C 1
ATOM 2371 O O . ILE A 1 309 ? -0.431 13.494 9.682 1.00 96.31 309 ILE A O 1
ATOM 2375 N N . ILE A 1 310 ? 1.072 13.766 8.034 1.00 96.50 310 ILE A N 1
ATOM 2376 C CA . ILE A 1 310 ? 0.509 15.033 7.536 1.00 96.50 310 ILE A CA 1
ATOM 2377 C C . ILE A 1 310 ? -0.939 14.837 7.065 1.00 96.50 310 ILE A C 1
ATOM 2379 O O . ILE A 1 310 ? -1.830 15.577 7.483 1.00 96.50 310 ILE A O 1
ATOM 2383 N N . LYS A 1 311 ? -1.200 13.811 6.244 1.00 96.38 311 LYS A N 1
ATOM 2384 C CA . LYS A 1 311 ? -2.539 13.446 5.760 1.00 96.38 311 LYS A CA 1
ATOM 2385 C C . LYS A 1 311 ? -3.500 13.194 6.922 1.00 96.38 311 LYS A C 1
ATOM 2387 O O . LYS A 1 311 ? -4.605 13.736 6.925 1.00 96.38 311 LYS A O 1
ATOM 2392 N N . TRP A 1 312 ? -3.077 12.407 7.909 1.00 97.69 312 TRP A N 1
ATOM 2393 C CA . TRP A 1 312 ? -3.863 12.105 9.104 1.00 97.69 312 TRP A CA 1
ATOM 2394 C C . TRP A 1 312 ? -4.183 13.356 9.928 1.00 97.69 312 TRP A C 1
ATOM 2396 O O . TRP A 1 312 ? -5.322 13.544 10.366 1.00 97.69 312 TRP A O 1
ATOM 2406 N N . PHE A 1 313 ? -3.214 14.253 10.095 1.00 97.75 313 PHE A N 1
ATOM 2407 C CA . PHE A 1 313 ? -3.426 15.499 10.820 1.00 97.75 313 PHE A CA 1
ATOM 2408 C C . PHE A 1 313 ? -4.413 16.422 10.092 1.00 97.75 313 PHE A C 1
ATOM 2410 O O . PHE A 1 313 ? -5.347 16.935 10.709 1.00 97.75 313 PHE A O 1
ATOM 2417 N N . ILE A 1 314 ? -4.274 16.559 8.769 1.00 97.94 314 ILE A N 1
ATOM 2418 C CA . ILE A 1 314 ? -5.165 17.375 7.932 1.00 97.94 314 ILE A CA 1
ATOM 2419 C C . ILE A 1 314 ? -6.606 16.881 8.016 1.00 97.94 314 ILE A C 1
ATOM 2421 O O . ILE A 1 314 ? -7.494 17.673 8.325 1.00 97.94 314 ILE A O 1
ATOM 2425 N N . ILE A 1 315 ? -6.859 15.583 7.797 1.00 97.81 315 ILE A N 1
ATOM 2426 C CA . ILE A 1 315 ? -8.233 15.063 7.865 1.00 97.81 315 ILE A CA 1
ATOM 2427 C C . ILE A 1 315 ? -8.825 15.231 9.269 1.00 97.81 315 ILE A C 1
ATOM 2429 O O . ILE A 1 315 ? -9.997 15.573 9.409 1.00 97.81 315 ILE A O 1
ATOM 2433 N N . THR A 1 316 ? -8.010 15.073 10.314 1.00 97.75 316 THR A N 1
ATOM 2434 C CA . THR A 1 316 ? -8.447 15.266 11.701 1.00 97.75 316 THR A CA 1
ATOM 2435 C C . THR A 1 316 ? -8.840 16.718 11.969 1.00 97.75 316 THR A C 1
ATOM 2437 O O . THR A 1 316 ? -9.892 16.956 12.560 1.00 97.75 316 THR A O 1
ATOM 2440 N N . ILE A 1 317 ? -8.050 17.694 11.505 1.00 98.00 317 ILE A N 1
ATOM 2441 C CA . ILE A 1 317 ? -8.384 19.122 11.618 1.00 98.00 317 ILE A CA 1
ATOM 2442 C C . ILE A 1 317 ? -9.669 19.438 10.859 1.00 98.00 317 ILE A C 1
ATOM 2444 O O . ILE A 1 317 ? -10.548 20.095 11.413 1.00 98.00 317 ILE A O 1
ATOM 2448 N N . ILE A 1 318 ? -9.799 18.959 9.620 1.00 97.25 318 ILE A N 1
ATOM 2449 C CA . ILE A 1 318 ? -10.992 19.183 8.797 1.00 97.25 318 ILE A CA 1
ATOM 2450 C C . ILE A 1 318 ? -12.233 18.670 9.532 1.00 97.25 318 ILE A C 1
ATOM 2452 O O . ILE A 1 318 ? -13.196 19.415 9.699 1.00 97.25 318 ILE A O 1
ATOM 2456 N N . ILE A 1 319 ? -12.196 17.436 10.039 1.00 96.44 319 ILE A N 1
ATOM 2457 C CA . ILE A 1 319 ? -13.323 16.854 10.774 1.00 96.44 319 ILE A CA 1
ATOM 2458 C C . ILE A 1 319 ? -13.589 17.623 12.072 1.00 96.44 319 ILE A C 1
ATOM 2460 O O . ILE A 1 319 ? -14.743 17.893 12.402 1.00 96.44 319 ILE A O 1
ATOM 2464 N N . TYR A 1 320 ? -12.550 18.015 12.809 1.00 96.56 320 TYR A N 1
ATOM 2465 C CA . TYR A 1 320 ? -12.715 18.773 14.046 1.00 96.56 320 TYR A CA 1
ATOM 2466 C C . TYR A 1 320 ? -13.416 20.113 13.796 1.00 96.56 320 TYR A C 1
ATOM 2468 O O . TYR A 1 320 ? -14.386 20.453 14.474 1.00 96.56 320 TYR A O 1
ATOM 2476 N N . MET A 1 321 ? -12.964 20.852 12.785 1.00 95.69 321 MET A N 1
ATOM 2477 C CA . MET A 1 321 ? -13.527 22.154 12.446 1.00 95.69 321 MET A CA 1
ATOM 2478 C C . MET A 1 321 ? -14.939 22.022 11.874 1.00 95.69 321 MET A C 1
ATOM 2480 O O . MET A 1 321 ? -15.846 22.717 12.325 1.00 95.69 321 MET A O 1
ATOM 2484 N N . LEU A 1 322 ? -15.151 21.113 10.920 1.00 90.38 322 LEU A N 1
ATOM 2485 C CA . LEU A 1 322 ? -16.404 21.038 10.167 1.00 90.38 322 LEU A CA 1
ATOM 2486 C C . LEU A 1 322 ? -17.483 20.193 10.836 1.00 90.38 322 LEU A C 1
ATOM 2488 O O . LEU A 1 322 ? -18.659 20.503 10.701 1.00 90.38 322 LEU A O 1
ATOM 2492 N N . CYS A 1 323 ? -17.113 19.123 11.534 1.00 86.75 323 CYS A N 1
ATOM 2493 C CA . CYS A 1 323 ? -18.086 18.196 12.112 1.00 86.75 323 CYS A CA 1
ATOM 2494 C C . CYS A 1 323 ? -18.272 18.426 13.608 1.00 86.75 323 CYS A C 1
ATOM 2496 O O . CYS A 1 323 ? -19.381 18.287 14.100 1.00 86.75 323 CYS A O 1
ATOM 2498 N N . ILE A 1 324 ? -17.216 18.771 14.349 1.00 87.81 324 ILE A N 1
ATOM 2499 C CA . ILE A 1 324 ? -17.322 18.918 15.808 1.00 87.81 324 ILE A CA 1
ATOM 2500 C C . ILE A 1 324 ? -17.693 20.350 16.179 1.00 87.81 324 ILE A C 1
ATOM 2502 O O . ILE A 1 324 ? -18.670 20.562 16.892 1.00 87.81 324 ILE A O 1
ATOM 2506 N N . LYS A 1 325 ? -16.960 21.344 15.663 1.00 89.25 325 LYS A N 1
ATOM 2507 C CA . LYS A 1 325 ? -17.198 22.750 16.016 1.00 89.25 325 LYS A CA 1
ATOM 2508 C C . LYS A 1 325 ? -18.449 23.340 15.375 1.00 89.25 325 LYS A C 1
ATOM 2510 O O . LYS A 1 325 ? -19.199 24.011 16.075 1.00 89.25 325 LYS A O 1
ATOM 2515 N N . LEU A 1 326 ? -18.722 23.069 14.096 1.00 88.06 326 LEU A N 1
ATOM 2516 C CA . LEU A 1 326 ? -19.950 23.581 13.465 1.00 88.06 326 LEU A CA 1
ATOM 2517 C C . LEU A 1 326 ? -21.228 22.940 14.030 1.00 88.06 326 LEU A C 1
ATOM 2519 O O . LEU A 1 326 ? -22.259 23.609 14.093 1.00 88.06 326 LEU A O 1
ATOM 2523 N N . LEU A 1 327 ? -21.165 21.675 14.466 1.00 88.12 327 LEU A N 1
ATOM 2524 C CA . LEU A 1 327 ? -22.306 20.958 15.056 1.00 88.12 327 LEU A CA 1
ATOM 2525 C C . LEU A 1 327 ? -22.364 21.053 16.588 1.00 88.12 327 LEU A C 1
ATOM 2527 O O . LEU A 1 327 ? -23.180 20.370 17.199 1.00 88.12 327 LEU A O 1
ATOM 2531 N N . ASP A 1 328 ? -21.513 21.888 17.191 1.00 90.25 328 ASP A N 1
ATOM 2532 C CA . ASP A 1 328 ? -21.473 22.169 18.631 1.00 90.25 328 ASP A CA 1
ATOM 2533 C C . ASP A 1 328 ? -21.350 20.913 19.520 1.00 90.25 328 ASP A C 1
ATOM 2535 O O . ASP A 1 328 ? -21.986 20.772 20.564 1.00 90.25 328 ASP A O 1
ATOM 2539 N N . ARG A 1 329 ? -20.527 19.947 19.089 1.00 88.94 329 ARG A N 1
ATOM 2540 C CA . ARG A 1 329 ? -20.265 18.711 19.840 1.00 88.94 329 ARG A CA 1
ATOM 2541 C C . ARG A 1 329 ? -19.030 18.851 20.733 1.00 88.94 329 ARG A C 1
ATOM 2543 O O . ARG A 1 329 ? -18.020 19.442 20.354 1.00 88.94 329 ARG A O 1
ATOM 2550 N N . GLN A 1 330 ? -19.078 18.247 21.921 1.00 89.31 330 GLN A N 1
ATOM 2551 C CA . GLN A 1 330 ? -17.994 18.284 22.913 1.00 89.31 330 GLN A CA 1
ATOM 2552 C C . GLN A 1 330 ? -17.042 17.081 22.794 1.00 89.31 330 GLN A C 1
ATOM 2554 O O . GLN A 1 330 ? -16.788 16.368 23.762 1.00 89.31 330 GLN A O 1
ATOM 2559 N N . THR A 1 331 ? -16.498 16.822 21.603 1.00 91.38 331 THR A N 1
ATOM 2560 C CA . THR A 1 331 ? -15.475 15.776 21.427 1.00 91.38 331 THR A CA 1
ATOM 2561 C C . THR A 1 331 ? -14.078 16.382 21.505 1.00 91.38 331 THR A C 1
ATOM 2563 O O . THR A 1 331 ? -13.779 17.370 20.832 1.00 91.38 331 THR A O 1
ATOM 2566 N N . SER A 1 332 ? -13.192 15.781 22.304 1.00 93.81 332 SER A N 1
ATOM 2567 C CA . SER A 1 332 ? -11.797 16.226 22.375 1.00 93.81 332 SER A CA 1
ATOM 2568 C C . SER A 1 332 ? -11.057 15.949 21.060 1.00 93.81 332 SER A C 1
ATOM 2570 O O . SER A 1 332 ? -11.270 14.914 20.421 1.00 93.81 332 SER A O 1
ATOM 2572 N N . PHE A 1 333 ? -10.136 16.841 20.680 1.00 94.62 333 PHE A N 1
ATOM 2573 C CA . PHE A 1 333 ? -9.287 16.637 19.502 1.00 94.62 333 PHE A CA 1
ATOM 2574 C C . PHE A 1 333 ? -8.476 15.337 19.606 1.00 94.62 333 PHE A C 1
ATOM 2576 O O . PHE A 1 333 ? -8.334 14.634 18.616 1.00 94.62 333 PHE A O 1
ATOM 2583 N N . ASN A 1 334 ? -8.015 14.968 20.805 1.00 94.81 334 ASN A N 1
ATOM 2584 C CA . ASN A 1 334 ? -7.248 13.739 21.028 1.00 94.81 334 ASN A CA 1
ATOM 2585 C C . ASN A 1 334 ? -8.064 12.480 20.723 1.00 94.81 334 ASN A C 1
ATOM 2587 O O . ASN A 1 334 ? -7.561 11.573 20.065 1.00 94.81 334 ASN A O 1
ATOM 2591 N N . THR A 1 335 ? -9.320 12.428 21.175 1.00 92.94 335 THR A N 1
ATOM 2592 C CA . THR A 1 335 ? -10.224 11.307 20.875 1.00 92.94 335 THR A CA 1
ATOM 2593 C C . THR A 1 335 ? -10.496 11.227 19.378 1.00 92.94 335 THR A C 1
ATOM 2595 O O . THR A 1 335 ? -10.450 10.143 18.801 1.00 92.94 335 THR A O 1
ATOM 2598 N N . LEU A 1 336 ? -10.731 12.374 18.735 1.00 95.12 336 LEU A N 1
ATOM 2599 C CA . LEU A 1 336 ? -10.950 12.422 17.296 1.00 95.12 336 LEU A CA 1
ATOM 2600 C C . LEU A 1 336 ? -9.708 11.956 16.525 1.00 95.12 336 LEU A C 1
ATOM 2602 O O . LEU A 1 336 ? -9.822 11.041 15.721 1.00 95.12 336 LEU A O 1
ATOM 2606 N N . ALA A 1 337 ? -8.537 12.529 16.815 1.00 95.81 337 ALA A N 1
ATOM 2607 C CA . ALA A 1 337 ? -7.256 12.177 16.206 1.00 95.81 337 ALA A CA 1
ATOM 2608 C C . ALA A 1 337 ? -6.951 10.687 16.354 1.00 95.81 337 ALA A C 1
ATOM 2610 O O . ALA A 1 337 ? -6.499 10.036 15.413 1.00 95.81 337 ALA A O 1
ATOM 2611 N N . ALA A 1 338 ? -7.237 10.133 17.532 1.00 94.81 338 ALA A N 1
ATOM 2612 C CA . ALA A 1 338 ? -7.104 8.713 17.763 1.00 94.81 338 ALA A CA 1
ATOM 2613 C C . ALA A 1 338 ? -7.947 7.934 16.744 1.00 94.81 338 ALA A C 1
ATOM 2615 O O . ALA A 1 338 ? -7.426 7.200 15.905 1.00 94.81 338 ALA A O 1
ATOM 2616 N N . VAL A 1 339 ? -9.252 8.163 16.746 1.00 94.50 339 VAL A N 1
ATOM 2617 C CA . VAL A 1 339 ? -10.211 7.388 15.959 1.00 94.50 339 VAL A CA 1
ATOM 2618 C C . VAL A 1 339 ? -10.050 7.594 14.444 1.00 94.50 339 VAL A C 1
ATOM 2620 O O . VAL A 1 339 ? -10.202 6.638 13.685 1.00 94.50 339 VAL A O 1
ATOM 2623 N N . THR A 1 340 ? -9.676 8.792 13.983 1.00 96.50 340 THR A N 1
ATOM 2624 C CA . THR A 1 340 ? -9.455 9.088 12.554 1.00 96.50 340 THR A CA 1
ATOM 2625 C C . THR A 1 340 ? -8.259 8.349 11.963 1.00 96.50 340 THR A C 1
ATOM 2627 O O . THR A 1 340 ? -8.229 8.139 10.754 1.00 96.50 340 THR A O 1
ATOM 2630 N N . SER A 1 341 ? -7.302 7.879 12.774 1.00 96.81 341 SER A N 1
ATOM 2631 C CA . SER A 1 341 ? -6.202 7.042 12.263 1.00 96.81 341 SER A CA 1
ATOM 2632 C C . SER A 1 341 ? -6.698 5.745 11.609 1.00 96.81 341 SER A C 1
ATOM 2634 O O . SER A 1 341 ? -6.074 5.238 10.678 1.00 96.81 341 SER A O 1
ATOM 2636 N N . LEU A 1 342 ? -7.868 5.247 12.028 1.00 96.12 342 LEU A N 1
ATOM 2637 C CA . LEU A 1 342 ? -8.477 4.032 11.485 1.00 96.12 342 LEU A CA 1
ATOM 2638 C C . LEU A 1 342 ? -8.955 4.190 10.038 1.00 96.12 342 LEU A C 1
ATOM 2640 O O . LEU A 1 342 ? -9.123 3.182 9.354 1.00 96.12 342 LEU A O 1
ATOM 2644 N N . ILE A 1 343 ? -9.145 5.428 9.567 1.00 97.06 343 ILE A N 1
ATOM 2645 C CA . ILE A 1 343 ? -9.530 5.732 8.181 1.00 97.06 343 ILE A CA 1
ATOM 2646 C C . ILE A 1 343 ? -8.453 5.251 7.209 1.00 97.06 343 ILE A C 1
ATOM 2648 O O . ILE A 1 343 ? -8.788 4.811 6.123 1.00 97.06 343 ILE A O 1
ATOM 2652 N N . PHE A 1 344 ? -7.178 5.285 7.601 1.00 96.81 344 PHE A N 1
ATOM 2653 C CA . PHE A 1 344 ? -6.059 4.931 6.724 1.00 96.81 344 PHE A CA 1
ATOM 2654 C C . PHE A 1 344 ? -5.799 3.426 6.666 1.00 96.81 344 PHE A C 1
ATOM 2656 O O . PHE A 1 344 ? -5.064 2.960 5.807 1.00 96.81 344 PHE A O 1
ATOM 2663 N N . VAL A 1 345 ? -6.392 2.638 7.568 1.00 95.56 345 VAL A N 1
ATOM 2664 C CA . VAL A 1 345 ? -6.108 1.201 7.681 1.00 95.56 345 VAL A CA 1
ATOM 2665 C C . VAL A 1 345 ? -6.249 0.439 6.351 1.00 95.56 345 VAL A C 1
ATOM 2667 O O . VAL A 1 345 ? -5.375 -0.389 6.077 1.00 95.56 345 VAL A O 1
ATOM 2670 N N . PRO A 1 346 ? -7.261 0.695 5.499 1.00 95.69 346 PRO A N 1
ATOM 2671 C CA . PRO A 1 346 ? -7.355 0.050 4.192 1.00 95.69 346 PRO A CA 1
ATOM 2672 C C . PRO A 1 346 ? -6.124 0.242 3.300 1.00 95.69 346 PRO A C 1
ATOM 2674 O O . PRO A 1 346 ? -5.788 -0.685 2.573 1.00 95.69 346 PRO A O 1
ATOM 2677 N N . GLU A 1 347 ? -5.398 1.363 3.393 1.00 94.94 347 GLU A N 1
ATOM 2678 C CA . GLU A 1 347 ? -4.181 1.614 2.595 1.00 94.94 347 GLU A CA 1
ATOM 2679 C C . GLU A 1 347 ? -3.088 0.559 2.840 1.00 94.94 347 GLU A C 1
ATOM 2681 O O . GLU A 1 347 ? -2.255 0.313 1.974 1.00 94.94 347 GLU A O 1
ATOM 2686 N N . SER A 1 348 ? -3.129 -0.165 3.966 1.00 92.38 348 SER A N 1
ATOM 2687 C CA . SER A 1 348 ? -2.222 -1.296 4.208 1.00 92.38 348 SER A CA 1
ATOM 2688 C C . SER A 1 348 ? -2.327 -2.410 3.156 1.00 92.38 348 SER A C 1
ATOM 2690 O O . SER A 1 348 ? -1.371 -3.165 2.986 1.00 92.38 348 SER A O 1
ATOM 2692 N N . LEU A 1 349 ? -3.438 -2.496 2.411 1.00 90.50 349 LEU A N 1
ATOM 2693 C CA . LEU A 1 349 ? -3.603 -3.440 1.300 1.00 90.50 349 LEU A CA 1
ATOM 2694 C C . LEU A 1 349 ? -2.669 -3.145 0.120 1.00 90.50 349 LEU A C 1
ATOM 2696 O O . LEU A 1 349 ? -2.408 -4.050 -0.670 1.00 90.50 349 LEU A O 1
ATOM 2700 N N . ASN A 1 350 ? -2.103 -1.938 0.025 1.00 91.06 350 ASN A N 1
ATOM 2701 C CA . ASN A 1 350 ? -1.137 -1.594 -1.018 1.00 91.06 350 ASN A CA 1
ATOM 2702 C C . ASN A 1 350 ? 0.133 -2.456 -0.940 1.00 91.06 350 ASN A C 1
ATOM 2704 O O . ASN A 1 350 ? 0.774 -2.670 -1.965 1.00 91.06 350 ASN A O 1
ATOM 2708 N N . VAL A 1 351 ? 0.446 -3.062 0.216 1.00 87.94 351 VAL A N 1
ATOM 2709 C CA . VAL A 1 351 ? 1.532 -4.056 0.353 1.00 87.94 351 VAL A CA 1
ATOM 2710 C C . VAL A 1 351 ? 1.376 -5.250 -0.602 1.00 87.94 351 VAL A C 1
ATOM 2712 O O . VAL A 1 351 ? 2.352 -5.932 -0.906 1.00 87.94 351 VAL A O 1
ATOM 2715 N N . LEU A 1 352 ? 0.158 -5.501 -1.095 1.00 85.50 352 LEU A N 1
ATOM 2716 C CA . LEU A 1 352 ? -0.154 -6.579 -2.031 1.00 85.50 352 LEU A CA 1
ATOM 2717 C C . LEU A 1 352 ? 0.131 -6.215 -3.496 1.00 85.50 352 LEU A C 1
ATOM 2719 O O . LEU A 1 352 ? 0.055 -7.090 -4.354 1.00 85.50 352 LEU A O 1
ATOM 2723 N N . LEU A 1 353 ? 0.469 -4.962 -3.809 1.00 88.62 353 LEU A N 1
ATOM 2724 C CA . LEU A 1 353 ? 0.735 -4.536 -5.187 1.00 88.62 353 LEU A CA 1
ATOM 2725 C C . LEU A 1 353 ? 1.829 -5.374 -5.878 1.00 88.62 353 LEU A C 1
ATOM 2727 O O . LEU A 1 353 ? 1.561 -5.870 -6.969 1.00 88.62 353 LEU A O 1
ATOM 2731 N N . PRO A 1 354 ? 3.004 -5.649 -5.270 1.00 85.81 354 PRO A N 1
ATOM 2732 C CA . PRO A 1 354 ? 4.067 -6.437 -5.911 1.00 85.81 354 PRO A CA 1
ATOM 2733 C C . PRO A 1 354 ? 3.728 -7.924 -6.102 1.00 85.81 354 PRO A C 1
ATOM 2735 O O . PRO A 1 354 ? 4.523 -8.672 -6.667 1.00 85.81 354 PRO A O 1
ATOM 2738 N N . VAL A 1 355 ? 2.581 -8.379 -5.592 1.00 81.62 355 VAL A N 1
ATOM 2739 C CA . VAL A 1 355 ? 2.159 -9.784 -5.637 1.00 81.62 355 VAL A CA 1
ATOM 2740 C C . VAL A 1 355 ? 1.567 -10.137 -6.989 1.00 81.62 355 VAL A C 1
ATOM 2742 O O . VAL A 1 355 ? 1.751 -11.263 -7.446 1.00 81.62 355 VAL A O 1
ATOM 2745 N N . LEU A 1 356 ? 0.867 -9.190 -7.618 1.00 83.12 356 LEU A N 1
ATOM 2746 C CA . LEU A 1 356 ? 0.217 -9.391 -8.903 1.00 83.12 356 LEU A CA 1
ATOM 2747 C C . LEU A 1 356 ? 0.796 -8.427 -9.936 1.00 83.12 356 LEU A C 1
ATOM 2749 O O . LEU A 1 356 ? 0.615 -7.215 -9.841 1.00 83.12 356 LEU A O 1
ATOM 2753 N N . PHE A 1 357 ? 1.440 -8.999 -10.949 1.00 83.00 357 PHE A N 1
ATOM 2754 C CA . PHE A 1 357 ? 1.794 -8.298 -12.178 1.00 83.00 357 PHE A CA 1
ATOM 2755 C C . PHE A 1 357 ? 0.896 -8.793 -13.305 1.00 83.00 357 PHE A C 1
ATOM 2757 O O . PHE A 1 357 ? 0.739 -10.005 -13.481 1.00 83.00 357 PHE A O 1
ATOM 2764 N N . CYS A 1 358 ? 0.320 -7.854 -14.052 1.00 82.25 358 CYS A N 1
ATOM 2765 C CA . CYS A 1 358 ? -0.501 -8.129 -15.227 1.00 82.25 358 CYS A CA 1
ATOM 2766 C C . CYS A 1 358 ? 0.253 -7.787 -16.520 1.00 82.25 358 CYS A C 1
ATOM 2768 O O . CYS A 1 358 ? 1.324 -7.184 -16.473 1.00 82.25 358 CYS A O 1
ATOM 2770 N N . ASN A 1 359 ? -0.322 -8.153 -17.666 1.00 73.94 359 ASN A N 1
ATOM 2771 C CA . ASN A 1 359 ? 0.141 -7.744 -18.997 1.00 73.94 359 ASN A CA 1
ATOM 2772 C C . ASN A 1 359 ? 0.131 -6.221 -19.224 1.00 73.94 359 ASN A C 1
ATOM 2774 O O . ASN A 1 359 ? 0.846 -5.739 -20.090 1.00 73.94 359 ASN A O 1
ATOM 2778 N N . GLU A 1 360 ? -0.617 -5.457 -18.425 1.00 69.88 360 GLU A N 1
ATOM 2779 C CA . GLU A 1 360 ? -0.581 -3.989 -18.406 1.00 69.88 360 GLU A CA 1
ATOM 2780 C C . GLU A 1 360 ? -0.186 -3.478 -17.010 1.00 69.88 360 GLU A C 1
ATOM 2782 O O . GLU A 1 360 ? -1.032 -3.094 -16.198 1.00 69.88 360 GLU A O 1
ATOM 2787 N N . PRO A 1 361 ? 1.112 -3.501 -16.671 1.00 59.03 361 PRO A N 1
ATOM 2788 C CA . PRO A 1 361 ? 1.595 -3.044 -15.381 1.00 59.03 361 PRO A CA 1
ATOM 2789 C C . PRO A 1 361 ? 1.562 -1.511 -15.253 1.00 59.03 361 PRO A C 1
ATOM 2791 O O . PRO A 1 361 ? 1.642 -1.005 -14.129 1.00 59.03 361 PRO A O 1
ATOM 2794 N N . MET A 1 362 ? 1.437 -0.772 -16.367 1.00 64.56 362 MET A N 1
ATOM 2795 C CA . MET A 1 362 ? 1.293 0.688 -16.373 1.00 64.56 362 MET A CA 1
ATOM 2796 C C . MET A 1 362 ? -0.157 1.153 -16.217 1.00 64.56 362 MET A C 1
ATOM 2798 O O . MET A 1 362 ? -1.119 0.463 -16.535 1.00 64.56 362 MET A O 1
ATOM 2802 N N . LEU A 1 363 ? -0.292 2.403 -15.778 1.00 55.09 363 LEU A N 1
ATOM 2803 C CA . LEU A 1 363 ? -1.550 3.143 -15.667 1.00 55.09 363 LEU A CA 1
ATOM 2804 C C . LEU A 1 363 ? -2.140 3.579 -17.024 1.00 55.09 363 LEU A C 1
ATOM 2806 O O . LEU A 1 363 ? -3.291 4.001 -17.064 1.00 55.09 363 LEU A O 1
ATOM 2810 N N . SER A 1 364 ? -1.358 3.537 -18.108 1.00 51.03 364 SER A N 1
ATOM 2811 C CA . SER A 1 364 ? -1.615 4.291 -19.345 1.00 51.03 364 SER A CA 1
ATOM 2812 C C . SER A 1 364 ? -2.525 3.612 -20.376 1.00 51.03 364 SER A C 1
ATOM 2814 O O . SER A 1 364 ? -2.980 4.302 -21.282 1.00 51.03 364 SER A O 1
ATOM 2816 N N . ALA A 1 365 ? -2.822 2.314 -20.247 1.00 51.56 365 ALA A N 1
ATOM 2817 C CA . ALA A 1 365 ? -3.669 1.570 -21.195 1.00 51.56 365 ALA A CA 1
ATOM 2818 C C . ALA A 1 365 ? -4.983 1.043 -20.585 1.00 51.56 365 ALA A C 1
ATOM 2820 O O . ALA A 1 365 ? -5.772 0.396 -21.268 1.00 51.56 365 ALA A O 1
ATOM 2821 N N . GLY A 1 366 ? -5.247 1.358 -19.313 1.00 54.00 366 GLY A N 1
ATOM 2822 C CA . GLY A 1 366 ? -6.436 0.875 -18.622 1.00 54.00 366 GLY A CA 1
ATOM 2823 C C . GLY A 1 366 ? -7.729 1.307 -19.315 1.00 54.00 366 GLY A C 1
ATOM 2824 O O . GLY A 1 366 ? -7.900 2.481 -19.651 1.00 54.00 366 GLY A O 1
ATOM 2825 N N . THR A 1 367 ? -8.669 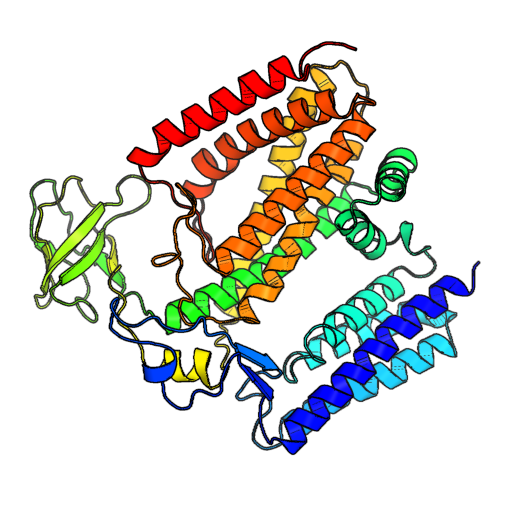0.376 -19.489 1.00 59.62 367 THR A N 1
ATOM 2826 C CA . THR A 1 367 ? -10.014 0.683 -19.991 1.00 59.62 367 THR A CA 1
ATOM 2827 C C . THR A 1 367 ? -10.642 1.765 -19.119 1.00 59.62 367 THR A C 1
ATOM 2829 O O . THR A 1 367 ? -10.868 1.550 -17.929 1.00 59.62 367 THR A O 1
ATOM 2832 N N . ALA A 1 368 ? -10.924 2.940 -19.675 1.00 61.06 368 ALA A N 1
ATOM 2833 C CA . ALA A 1 368 ? -11.619 3.972 -18.923 1.00 61.06 368 ALA A CA 1
ATOM 2834 C C . ALA A 1 368 ? -13.079 3.545 -18.706 1.00 61.06 368 ALA A C 1
ATOM 2836 O O . ALA A 1 368 ? -13.820 3.321 -19.665 1.00 61.06 368 ALA A O 1
ATOM 2837 N N . ILE A 1 369 ? -13.516 3.439 -17.450 1.00 64.88 369 ILE A N 1
ATOM 2838 C CA . ILE A 1 369 ? -14.942 3.319 -17.129 1.00 64.88 369 ILE A CA 1
ATOM 2839 C C . ILE A 1 369 ? -15.462 4.751 -16.979 1.00 64.88 369 ILE A C 1
ATOM 2841 O O . ILE A 1 369 ? -15.340 5.376 -15.923 1.00 64.88 369 ILE A O 1
ATOM 2845 N N . GLY A 1 370 ? -15.969 5.313 -18.078 1.00 72.62 370 GLY A N 1
ATOM 2846 C CA . GLY A 1 370 ? -16.280 6.742 -18.163 1.00 72.62 370 GLY A CA 1
ATOM 2847 C C . GLY A 1 370 ? -15.001 7.584 -18.167 1.00 72.62 370 GLY A C 1
ATOM 2848 O O . GLY A 1 370 ? -14.188 7.456 -19.074 1.00 72.62 370 GLY A O 1
ATOM 2849 N N . PHE A 1 371 ? -14.812 8.426 -17.147 1.00 66.12 371 PHE A N 1
ATOM 2850 C CA . PHE A 1 371 ? -13.614 9.271 -16.977 1.00 66.12 371 PHE A CA 1
ATOM 2851 C C . PHE A 1 371 ? -12.585 8.683 -15.998 1.00 66.12 371 PHE A C 1
ATOM 2853 O O . PHE A 1 371 ? -11.598 9.339 -15.671 1.00 66.12 371 PHE A O 1
ATOM 2860 N N . ILE A 1 372 ? -12.831 7.477 -15.476 1.00 68.25 372 ILE A N 1
ATOM 2861 C CA . ILE A 1 372 ? -11.988 6.854 -14.453 1.00 68.25 372 ILE A CA 1
ATOM 2862 C C . ILE A 1 372 ? -11.077 5.827 -15.135 1.00 68.25 372 ILE A C 1
ATOM 2864 O O . ILE A 1 372 ? -11.591 4.822 -15.639 1.00 68.25 372 ILE A O 1
ATOM 2868 N N . PRO A 1 373 ? -9.748 6.039 -15.161 1.00 68.69 373 PRO A N 1
ATOM 2869 C CA . PRO A 1 373 ? -8.823 5.052 -15.702 1.00 68.69 373 PRO A CA 1
ATOM 2870 C C . PRO A 1 373 ? -8.836 3.802 -14.818 1.00 68.69 373 PRO A C 1
ATOM 2872 O O . PRO A 1 373 ? -8.628 3.888 -13.607 1.00 68.69 373 PRO A O 1
ATOM 2875 N N . PHE A 1 374 ? -9.084 2.636 -15.413 1.00 72.69 374 PHE A N 1
ATOM 2876 C CA . PHE A 1 374 ? -9.125 1.373 -14.684 1.00 72.69 374 PHE A CA 1
ATOM 2877 C C . PHE A 1 374 ? -7.927 0.499 -15.053 1.00 72.69 374 PHE A C 1
ATOM 2879 O O . PHE A 1 374 ? -7.869 -0.066 -16.139 1.00 72.69 374 PHE A O 1
ATOM 2886 N N . SER A 1 375 ? -6.982 0.362 -14.126 1.00 80.56 375 SER A N 1
ATOM 2887 C CA . SER A 1 375 ? -5.885 -0.608 -14.195 1.00 80.56 375 SER A CA 1
ATOM 2888 C C . SER A 1 375 ? -5.774 -1.359 -12.870 1.00 80.56 375 SER A C 1
ATOM 2890 O O . SER A 1 375 ? -6.326 -0.924 -11.856 1.00 80.56 375 SER A O 1
ATOM 2892 N N . TRP A 1 376 ? -5.065 -2.489 -12.848 1.00 82.00 376 TRP A N 1
ATOM 2893 C CA . TRP A 1 376 ? -4.954 -3.305 -11.635 1.00 82.00 376 TRP A CA 1
ATOM 2894 C C . TRP A 1 376 ? -4.399 -2.534 -10.417 1.00 82.00 376 TRP A C 1
ATOM 2896 O O . TRP A 1 376 ? -5.032 -2.579 -9.358 1.00 82.00 376 TRP A O 1
ATOM 2906 N N . PRO A 1 377 ? -3.294 -1.767 -10.521 1.00 84.94 377 PRO A N 1
ATOM 2907 C CA . PRO A 1 377 ? -2.818 -0.991 -9.378 1.00 84.94 377 PRO A CA 1
ATOM 2908 C C . PRO A 1 377 ? -3.824 0.068 -8.922 1.00 84.94 377 PRO A C 1
ATOM 2910 O O . PRO A 1 377 ? -4.003 0.287 -7.722 1.00 84.94 377 PRO A O 1
ATOM 2913 N N . MET A 1 378 ? -4.537 0.681 -9.874 1.00 85.25 378 MET A N 1
ATOM 2914 C CA . MET A 1 378 ? -5.589 1.649 -9.563 1.00 85.25 378 MET A CA 1
ATOM 2915 C C . MET A 1 378 ? -6.792 1.001 -8.896 1.00 85.25 378 MET A C 1
ATOM 2917 O O . MET A 1 378 ? -7.416 1.635 -8.055 1.00 85.25 378 MET A O 1
ATOM 2921 N N . LEU A 1 379 ? -7.114 -0.255 -9.207 1.00 86.81 379 LEU A N 1
ATOM 2922 C CA . LEU A 1 379 ? -8.185 -0.975 -8.526 1.00 86.81 379 LEU A CA 1
ATOM 2923 C C . LEU A 1 379 ? -7.899 -1.078 -7.025 1.00 86.81 379 LEU A C 1
ATOM 2925 O O . LEU A 1 379 ? -8.780 -0.773 -6.223 1.00 86.81 379 LEU A O 1
ATOM 2929 N N . VAL A 1 380 ? -6.673 -1.448 -6.636 1.00 89.88 380 VAL A N 1
ATOM 2930 C CA . VAL A 1 380 ? -6.278 -1.492 -5.218 1.00 89.88 380 VAL A CA 1
ATOM 2931 C C . VAL A 1 380 ? -6.388 -0.097 -4.599 1.00 89.88 380 VAL A C 1
ATOM 2933 O O . VAL A 1 380 ? -7.002 0.065 -3.543 1.00 89.88 380 VAL A O 1
ATOM 2936 N N . PHE A 1 381 ? -5.895 0.932 -5.290 1.00 89.56 381 PHE A N 1
ATOM 2937 C CA . PHE A 1 381 ? -6.032 2.320 -4.850 1.00 89.56 381 PHE A CA 1
ATOM 2938 C C . PHE A 1 381 ? -7.505 2.730 -4.638 1.00 89.56 381 PHE A C 1
ATOM 2940 O O . PHE A 1 381 ? -7.855 3.264 -3.586 1.00 89.56 381 PHE A O 1
ATOM 2947 N N . TYR A 1 382 ? -8.399 2.453 -5.589 1.00 90.19 382 TYR A N 1
ATOM 2948 C CA . TYR A 1 382 ? -9.811 2.823 -5.487 1.00 90.19 382 TYR A CA 1
ATOM 2949 C C . TYR A 1 382 ? -10.531 2.048 -4.389 1.00 90.19 382 TYR A C 1
ATOM 2951 O O . TYR A 1 382 ? -11.259 2.647 -3.598 1.00 90.19 382 TYR A O 1
ATOM 2959 N N . VAL A 1 383 ? -10.310 0.733 -4.303 1.00 92.19 383 VAL A N 1
ATOM 2960 C CA . VAL A 1 383 ? -10.913 -0.112 -3.266 1.00 92.19 383 VAL A CA 1
ATOM 2961 C C . VAL A 1 383 ? -10.510 0.384 -1.884 1.00 92.19 383 VAL A C 1
ATOM 2963 O O . VAL A 1 383 ? -11.379 0.551 -1.031 1.00 92.19 383 VAL A O 1
ATOM 2966 N N . THR A 1 384 ? -9.225 0.675 -1.666 1.00 94.06 384 THR A N 1
ATOM 2967 C CA . THR A 1 384 ? -8.750 1.175 -0.370 1.00 94.06 384 THR A CA 1
ATOM 2968 C C . THR A 1 384 ? -9.382 2.519 -0.020 1.00 94.06 384 THR A C 1
ATOM 2970 O O . THR A 1 384 ? -9.910 2.655 1.077 1.00 94.06 384 THR A O 1
ATOM 2973 N N . HIS A 1 385 ? -9.457 3.471 -0.954 1.00 93.81 385 HIS A N 1
ATOM 2974 C CA . HIS A 1 385 ? -10.043 4.794 -0.699 1.00 93.81 385 HIS A CA 1
ATOM 2975 C C . HIS A 1 385 ? -11.558 4.764 -0.468 1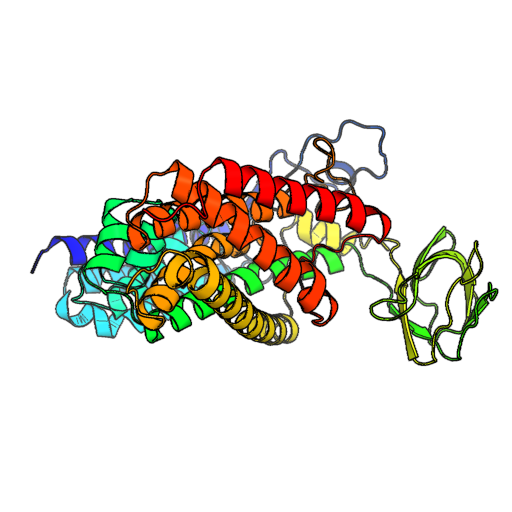.00 93.81 385 HIS A C 1
ATOM 2977 O O . HIS A 1 385 ? -12.059 5.448 0.428 1.00 93.81 385 HIS A O 1
ATOM 2983 N N . VAL A 1 386 ? -12.298 3.954 -1.231 1.00 94.69 386 VAL A N 1
ATOM 2984 C CA . VAL A 1 386 ? -13.737 3.744 -1.002 1.00 94.69 386 VAL A CA 1
ATOM 2985 C C . VAL A 1 386 ? -13.959 3.114 0.372 1.00 94.69 386 VAL A C 1
ATOM 2987 O O . VAL A 1 386 ? -14.851 3.529 1.111 1.00 94.69 386 VAL A O 1
ATOM 2990 N N . TRP A 1 387 ? -13.118 2.158 0.764 1.00 95.69 387 TRP A N 1
ATOM 2991 C CA . TRP A 1 387 ? -13.196 1.537 2.083 1.00 95.69 387 TRP A CA 1
ATOM 2992 C C . TRP A 1 387 ? -12.885 2.533 3.207 1.00 95.69 387 TRP A C 1
ATOM 2994 O O . TRP A 1 387 ? -13.617 2.594 4.197 1.00 95.69 387 TRP A O 1
ATOM 3004 N N . SER A 1 388 ? -11.857 3.366 3.038 1.00 96.56 388 SER A N 1
ATOM 3005 C CA . SER A 1 388 ? -11.517 4.454 3.960 1.00 96.56 388 SER A CA 1
ATOM 3006 C C . SER A 1 388 ? -12.689 5.421 4.133 1.00 96.56 388 SER A C 1
ATOM 3008 O O . SER A 1 388 ? -13.015 5.815 5.255 1.00 96.56 388 SER A O 1
ATOM 3010 N N . PHE A 1 389 ? -13.393 5.740 3.042 1.00 97.00 389 PHE A N 1
ATOM 3011 C CA . PHE A 1 389 ? -14.606 6.555 3.078 1.00 97.00 389 PHE A CA 1
ATOM 3012 C C . PHE A 1 389 ? -15.738 5.884 3.870 1.00 97.00 389 PHE A C 1
ATOM 3014 O O . PHE A 1 389 ? -16.356 6.525 4.718 1.00 97.00 389 PHE A O 1
ATOM 3021 N N . VAL A 1 390 ? -15.980 4.584 3.671 1.00 96.25 390 VAL A N 1
ATOM 3022 C CA . VAL A 1 390 ? -16.981 3.828 4.449 1.00 96.25 390 VAL A CA 1
ATOM 3023 C C . VAL A 1 390 ? -16.653 3.846 5.947 1.00 96.25 390 VAL A C 1
ATOM 3025 O O . VAL A 1 390 ? -17.548 4.057 6.773 1.00 96.25 390 VAL A O 1
ATOM 3028 N N . ILE A 1 391 ? -15.377 3.677 6.312 1.00 95.50 391 ILE A N 1
ATOM 3029 C CA . ILE A 1 391 ? -14.922 3.792 7.704 1.00 95.50 391 ILE A CA 1
ATOM 3030 C C . ILE A 1 391 ? -15.197 5.204 8.226 1.00 95.50 391 ILE A C 1
ATOM 3032 O O . ILE A 1 391 ? -15.799 5.337 9.290 1.00 95.50 391 ILE A O 1
ATOM 3036 N N . LEU A 1 392 ? -14.836 6.250 7.477 1.00 96.69 392 LEU A N 1
ATOM 3037 C CA . LEU A 1 392 ? -15.090 7.641 7.857 1.00 96.69 392 LEU A CA 1
ATOM 3038 C C . LEU A 1 392 ? -16.581 7.905 8.123 1.00 96.69 392 LEU A C 1
ATOM 3040 O O . LEU A 1 392 ? -16.915 8.459 9.169 1.00 96.69 392 LEU A O 1
ATOM 3044 N N . VAL A 1 393 ? -17.483 7.466 7.238 1.00 96.44 393 VAL A N 1
ATOM 3045 C CA . VAL A 1 393 ? -18.939 7.607 7.432 1.00 96.44 393 VAL A CA 1
ATOM 3046 C C . VAL A 1 393 ? -19.386 6.913 8.720 1.00 96.44 393 VAL A C 1
ATOM 3048 O O . VAL A 1 393 ? -20.116 7.495 9.525 1.00 96.44 393 VAL A O 1
ATOM 3051 N N . SER A 1 394 ? -18.920 5.681 8.955 1.00 94.69 394 SER A N 1
ATOM 3052 C CA . SER A 1 394 ? -19.253 4.943 10.176 1.00 94.69 394 SER A CA 1
ATOM 3053 C C . SER A 1 394 ? -18.712 5.623 11.436 1.00 94.69 394 SER A C 1
ATOM 3055 O O . SER A 1 394 ? -19.374 5.577 12.473 1.00 94.69 394 SER A O 1
ATOM 3057 N N . LEU A 1 395 ? -17.520 6.219 11.373 1.00 94.50 395 LEU A N 1
ATOM 3058 C CA . LEU A 1 395 ? -16.908 6.933 12.491 1.00 94.50 395 LEU A CA 1
ATOM 3059 C C . LEU A 1 395 ? -17.669 8.220 12.805 1.00 94.50 395 LEU A C 1
ATOM 3061 O O . LEU A 1 395 ? -18.024 8.444 13.959 1.00 94.50 395 LEU A O 1
ATOM 3065 N N . LEU A 1 396 ? -17.983 9.031 11.792 1.00 94.88 396 LEU A N 1
ATOM 3066 C CA . LEU A 1 396 ? -18.731 10.274 11.977 1.00 94.88 396 LEU A CA 1
ATOM 3067 C C . LEU A 1 396 ? -20.131 10.022 12.532 1.00 94.88 396 LEU A C 1
ATOM 3069 O O . LEU A 1 396 ? -20.540 10.722 13.452 1.00 94.88 396 LEU A O 1
ATOM 3073 N N . GLY A 1 397 ? -20.833 8.986 12.064 1.00 93.94 397 GLY A N 1
ATOM 3074 C CA . GLY A 1 397 ? -22.143 8.629 12.618 1.00 93.94 397 GLY A CA 1
ATOM 3075 C C . GLY A 1 397 ? -22.089 8.268 14.106 1.00 93.94 397 GLY A C 1
ATOM 3076 O O . GLY A 1 397 ? -23.045 8.514 14.835 1.00 93.94 397 GLY A O 1
ATOM 3077 N N . LYS A 1 398 ? -20.958 7.728 14.579 1.00 92.94 398 LYS A N 1
ATOM 3078 C CA . LYS A 1 398 ? -20.740 7.424 15.999 1.00 92.94 398 LYS A CA 1
ATOM 3079 C C . LYS A 1 398 ? -20.296 8.635 16.811 1.00 92.94 398 LYS A C 1
ATOM 3081 O O . LYS A 1 398 ? -20.814 8.831 17.899 1.00 92.94 398 LYS A O 1
ATOM 3086 N N . ILE A 1 399 ? -19.372 9.440 16.294 1.00 91.69 399 ILE A N 1
ATOM 3087 C CA . ILE A 1 399 ? -18.827 10.606 17.006 1.00 91.69 399 ILE A CA 1
ATOM 3088 C C . ILE A 1 399 ? -19.864 11.731 17.109 1.00 91.69 399 ILE A C 1
ATOM 3090 O O . ILE A 1 399 ? -19.967 12.388 18.139 1.00 91.69 399 ILE A O 1
ATOM 3094 N N . VAL A 1 400 ? -20.627 11.959 16.039 1.00 88.81 400 VAL A N 1
ATOM 3095 C CA . VAL A 1 400 ? -21.620 13.040 15.956 1.00 88.81 400 VAL A CA 1
ATOM 3096 C C . VAL A 1 400 ? -22.992 12.589 16.481 1.00 88.81 400 VAL A C 1
ATOM 3098 O O . VAL A 1 400 ? -23.888 13.419 16.627 1.00 88.81 400 VAL A O 1
ATOM 3101 N N . GLU A 1 401 ? -23.164 11.292 16.776 1.00 87.19 401 GLU A N 1
ATOM 3102 C CA . GLU A 1 401 ? -24.447 10.673 17.154 1.00 87.19 401 GLU A CA 1
ATOM 3103 C C . GLU A 1 401 ? -25.569 11.048 16.174 1.00 87.19 401 GLU A C 1
ATOM 3105 O O . GLU A 1 401 ? -26.669 11.438 16.563 1.00 87.19 401 GLU A O 1
ATOM 3110 N N . SER A 1 402 ? -25.257 11.020 14.880 1.00 88.19 402 SER A N 1
ATOM 3111 C CA . SER A 1 402 ? -26.142 11.511 13.831 1.00 88.19 402 SER A CA 1
ATOM 3112 C C . SER A 1 402 ? -26.715 10.383 12.984 1.00 88.19 402 SER A C 1
ATOM 3114 O O . SER A 1 402 ? -26.187 9.267 12.924 1.00 88.19 402 SER A O 1
ATOM 3116 N N . ASP A 1 403 ? -27.808 10.695 12.286 1.00 94.25 403 ASP A N 1
ATOM 3117 C CA . ASP A 1 403 ? -28.368 9.811 11.273 1.00 94.25 403 ASP A CA 1
ATOM 3118 C C . ASP A 1 403 ? -27.321 9.489 10.201 1.00 94.25 403 ASP A C 1
ATOM 3120 O O . ASP A 1 403 ? -26.511 10.337 9.816 1.00 94.25 403 ASP A O 1
ATOM 3124 N N . LYS A 1 404 ? -27.387 8.273 9.648 1.00 94.56 404 LYS A N 1
ATOM 3125 C CA . LYS A 1 404 ? -26.439 7.794 8.625 1.00 94.56 404 LYS A CA 1
ATOM 3126 C C . LYS A 1 404 ? -26.296 8.760 7.443 1.00 94.56 404 LYS A C 1
ATOM 3128 O O . LYS A 1 404 ? -25.201 8.909 6.913 1.00 94.56 404 LYS A O 1
ATOM 3133 N N . TRP A 1 405 ? -27.384 9.424 7.052 1.00 95.75 405 TRP A N 1
ATOM 3134 C CA . TRP A 1 405 ? -27.395 10.407 5.966 1.00 95.75 405 TRP A CA 1
ATOM 3135 C C . TRP A 1 405 ? -26.612 11.674 6.310 1.00 95.75 405 TRP A C 1
ATOM 3137 O O . TRP A 1 405 ? -25.782 12.102 5.512 1.00 95.75 405 TRP A O 1
ATOM 3147 N N . LYS A 1 406 ? -26.788 12.216 7.521 1.00 94.81 406 LYS A N 1
ATOM 3148 C CA . LYS A 1 406 ? -26.003 13.364 7.993 1.00 94.81 406 LYS A CA 1
ATOM 3149 C C . LYS A 1 406 ? -24.520 13.008 8.068 1.00 94.81 406 LYS A C 1
ATOM 3151 O O . LYS A 1 406 ? -23.691 13.764 7.576 1.00 94.81 406 LYS A O 1
ATOM 3156 N N . ALA A 1 407 ? -24.193 11.830 8.606 1.00 95.62 407 ALA A N 1
ATOM 3157 C CA . ALA A 1 407 ? -22.820 11.329 8.657 1.00 95.62 407 ALA A CA 1
ATOM 3158 C C . ALA A 1 407 ? -22.194 11.178 7.259 1.00 95.62 407 ALA A C 1
ATOM 3160 O O . ALA A 1 407 ? -21.033 11.539 7.066 1.00 95.62 407 ALA A O 1
ATOM 3161 N N . LEU A 1 408 ? -22.968 10.694 6.280 1.00 97.00 408 LEU A N 1
ATOM 3162 C CA . LEU A 1 408 ? -22.549 10.612 4.881 1.00 97.00 408 LEU A CA 1
ATOM 3163 C C . LEU A 1 408 ? -22.257 12.000 4.298 1.00 97.00 408 LEU A C 1
ATOM 3165 O O . LEU A 1 408 ? -21.206 12.189 3.691 1.00 97.00 408 LEU A O 1
ATOM 3169 N N . GLY A 1 409 ? -23.141 12.977 4.519 1.00 96.62 409 GLY A N 1
ATOM 3170 C CA . GLY A 1 409 ? -22.909 14.358 4.094 1.00 96.62 409 GLY A CA 1
ATOM 3171 C C . GLY A 1 409 ? -21.641 14.947 4.722 1.00 96.62 409 GLY A C 1
ATOM 3172 O O . GLY A 1 409 ? -20.748 15.414 4.017 1.00 96.62 409 GLY A O 1
ATOM 3173 N N . SER A 1 410 ? -21.485 14.829 6.043 1.00 95.88 410 SER A N 1
ATOM 3174 C CA . SER A 1 410 ? -20.290 15.301 6.754 1.00 95.88 410 SER A CA 1
ATOM 3175 C C . SER A 1 410 ? -18.996 14.656 6.234 1.00 95.88 410 SER A C 1
ATOM 3177 O O . SER A 1 410 ? -17.980 15.345 6.085 1.00 95.88 410 SER A O 1
ATOM 3179 N N . ALA A 1 411 ? -19.034 13.358 5.906 1.00 97.06 411 ALA A N 1
ATOM 3180 C CA . ALA A 1 411 ? -17.916 12.653 5.285 1.00 97.06 411 ALA A CA 1
ATOM 3181 C C . ALA A 1 411 ? -17.601 13.205 3.888 1.00 97.06 411 ALA A C 1
ATOM 3183 O O . ALA A 1 411 ? -16.441 13.495 3.611 1.00 97.06 411 ALA A O 1
ATOM 3184 N N . LEU A 1 412 ? -18.613 13.413 3.035 1.00 97.00 412 LEU A N 1
ATOM 3185 C CA . LEU A 1 412 ? -18.450 13.987 1.691 1.00 97.00 412 LEU A CA 1
ATOM 3186 C C . LEU A 1 412 ? -17.786 15.365 1.734 1.00 97.00 412 LEU A C 1
ATOM 3188 O O . LEU A 1 412 ? -16.816 15.610 1.017 1.00 97.00 412 LEU A O 1
ATOM 3192 N N . THR A 1 413 ? -18.252 16.240 2.625 1.00 96.06 413 THR A N 1
ATOM 3193 C CA . THR A 1 413 ? -17.659 17.565 2.832 1.00 96.06 413 THR A CA 1
ATOM 3194 C C . THR A 1 413 ? -16.219 17.481 3.330 1.00 96.06 413 THR A C 1
ATOM 3196 O O . THR A 1 413 ? -15.350 18.191 2.825 1.00 96.06 413 THR A O 1
ATOM 3199 N N . SER A 1 414 ? -15.938 16.602 4.292 1.00 96.50 414 SER A N 1
ATOM 3200 C CA . SER A 1 414 ? -14.583 16.436 4.821 1.00 96.50 414 SER A CA 1
ATOM 3201 C C . SER A 1 414 ? -13.629 15.875 3.761 1.00 96.50 414 SER A C 1
ATOM 3203 O O . SER A 1 414 ? -12.513 16.370 3.620 1.00 96.50 414 SER A O 1
ATOM 3205 N N . CYS A 1 415 ? -14.079 14.912 2.954 1.00 96.62 415 CYS A N 1
ATOM 3206 C CA . CYS A 1 415 ? -13.324 14.380 1.824 1.00 96.62 415 CYS A CA 1
ATOM 3207 C C . CYS A 1 415 ? -13.110 15.414 0.714 1.00 96.62 415 CYS A C 1
ATOM 3209 O O . CYS A 1 415 ? -12.027 15.440 0.141 1.00 96.62 415 CYS A O 1
ATOM 3211 N N . ALA A 1 416 ? -14.082 16.289 0.440 1.00 96.19 416 ALA A N 1
ATOM 3212 C CA . ALA A 1 416 ? -13.937 17.377 -0.528 1.00 96.19 416 ALA A CA 1
ATOM 3213 C C . ALA A 1 416 ? -12.810 18.343 -0.121 1.00 96.19 416 ALA A C 1
ATOM 3215 O O . ALA A 1 416 ? -11.896 18.596 -0.903 1.00 96.19 416 ALA A O 1
ATOM 3216 N N . PHE A 1 417 ? -12.808 18.818 1.130 1.00 96.38 417 PHE A N 1
ATOM 3217 C CA . PHE A 1 417 ? -11.717 19.658 1.638 1.00 96.38 417 PHE A CA 1
ATOM 3218 C C . PHE A 1 417 ? -10.382 18.918 1.693 1.00 96.38 417 PHE A C 1
ATOM 3220 O O . PHE A 1 417 ? -9.351 19.474 1.314 1.00 96.38 417 PHE A O 1
ATOM 3227 N N . TYR A 1 418 ? -10.397 17.661 2.138 1.00 96.62 418 TYR A N 1
ATOM 3228 C CA . TYR A 1 418 ? -9.201 16.828 2.170 1.00 96.62 418 TYR A CA 1
ATOM 3229 C C . TYR A 1 418 ? -8.611 16.674 0.772 1.00 96.62 418 TYR A C 1
ATOM 3231 O O . TYR A 1 418 ? -7.401 16.795 0.609 1.00 96.62 418 TYR A O 1
ATOM 3239 N N . PHE A 1 419 ? -9.456 16.478 -0.240 1.00 95.00 419 PHE A N 1
ATOM 3240 C CA . PHE A 1 419 ? -9.030 16.366 -1.623 1.00 95.00 419 PHE A CA 1
ATOM 3241 C C . PHE A 1 419 ? -8.334 17.638 -2.114 1.00 95.00 419 PHE A C 1
ATOM 3243 O O . PHE A 1 419 ? -7.207 17.567 -2.605 1.00 95.00 419 PHE A O 1
ATOM 3250 N N . LEU A 1 420 ? -8.956 18.802 -1.907 1.00 94.75 420 LEU A N 1
ATOM 3251 C CA . LEU A 1 420 ? -8.374 20.091 -2.287 1.00 94.75 420 LEU A CA 1
ATOM 3252 C C . LEU A 1 420 ? -7.008 20.318 -1.618 1.00 94.75 420 LEU A C 1
ATOM 3254 O O . LEU A 1 420 ? -6.044 20.696 -2.277 1.00 94.75 420 LEU A O 1
ATOM 3258 N N . ILE A 1 421 ? -6.898 20.050 -0.316 1.00 95.69 421 ILE A N 1
ATOM 3259 C CA . ILE A 1 421 ? -5.665 20.315 0.434 1.00 95.69 421 ILE A CA 1
ATOM 3260 C C . ILE A 1 421 ? -4.585 19.276 0.109 1.00 95.69 421 ILE A C 1
ATOM 3262 O O . ILE A 1 421 ? -3.451 19.625 -0.203 1.00 95.69 421 ILE A O 1
ATOM 3266 N N . VAL A 1 422 ? -4.898 17.985 0.179 1.00 93.88 422 VAL A N 1
ATOM 3267 C CA . VAL A 1 422 ? -3.882 16.936 0.035 1.00 93.88 422 VAL A CA 1
ATOM 3268 C C . VAL A 1 422 ? -3.492 16.727 -1.421 1.00 93.88 422 VAL A C 1
ATOM 3270 O O . VAL A 1 422 ? -2.300 16.668 -1.717 1.00 93.88 422 VAL A O 1
ATOM 3273 N N . TYR A 1 423 ? -4.459 16.624 -2.332 1.00 90.12 423 TYR A N 1
ATOM 3274 C CA . TYR A 1 423 ? -4.173 16.259 -3.720 1.00 90.12 423 TYR A CA 1
ATOM 3275 C C . TYR A 1 423 ? -3.879 17.462 -4.614 1.00 90.12 423 TYR A C 1
ATOM 3277 O O . TYR A 1 423 ? -2.992 17.354 -5.456 1.00 90.12 423 TYR A O 1
ATOM 3285 N N . LEU A 1 424 ? -4.558 18.602 -4.434 1.00 90.25 424 LEU A N 1
ATOM 3286 C CA . LEU A 1 424 ? -4.297 19.780 -5.274 1.00 90.25 424 LEU A CA 1
ATOM 3287 C C . LEU A 1 424 ? -3.203 20.694 -4.715 1.00 90.25 424 LEU A C 1
ATOM 3289 O O . LEU A 1 424 ? -2.448 21.256 -5.500 1.00 90.25 424 LEU A O 1
ATOM 3293 N N . LEU A 1 425 ? -3.086 20.836 -3.390 1.00 91.19 425 LEU A N 1
ATOM 3294 C CA . LEU A 1 425 ? -2.093 21.736 -2.790 1.00 91.19 425 LEU A CA 1
ATOM 3295 C C . LEU A 1 425 ? -0.802 21.012 -2.378 1.00 91.19 425 LEU A C 1
ATOM 3297 O O . LEU A 1 425 ? 0.278 21.430 -2.776 1.00 91.19 425 LEU A O 1
ATOM 3301 N N . ILE A 1 426 ? -0.882 19.936 -1.590 1.00 90.94 426 ILE A N 1
ATOM 3302 C CA . ILE A 1 426 ? 0.314 19.311 -0.993 1.00 90.94 426 ILE A CA 1
ATOM 3303 C C . ILE A 1 426 ? 1.010 18.348 -1.953 1.00 90.94 426 ILE A C 1
ATOM 3305 O O . ILE A 1 426 ? 2.230 18.406 -2.088 1.00 90.94 426 ILE A O 1
ATOM 3309 N N . SER A 1 427 ? 0.274 17.460 -2.625 1.00 88.00 427 SER A N 1
ATOM 3310 C CA . SER A 1 427 ? 0.874 16.438 -3.495 1.00 88.00 427 SER A CA 1
ATOM 3311 C C . SER A 1 427 ? 1.785 17.019 -4.589 1.00 88.00 427 SER A C 1
ATOM 3313 O O . SER A 1 427 ? 2.840 16.433 -4.820 1.00 88.00 427 SER A O 1
ATOM 3315 N N . PRO A 1 428 ? 1.478 18.167 -5.228 1.00 84.62 428 PRO A N 1
ATOM 3316 C CA . PRO A 1 428 ? 2.400 18.806 -6.170 1.00 84.62 428 PRO A CA 1
ATOM 3317 C C . PRO A 1 428 ? 3.693 19.341 -5.569 1.00 84.62 428 PRO A C 1
ATOM 3319 O O . PRO A 1 428 ? 4.686 19.457 -6.286 1.00 84.62 428 PRO A O 1
ATOM 3322 N N . LEU A 1 429 ? 3.699 19.638 -4.272 1.00 85.88 429 LEU A N 1
ATOM 3323 C CA . LEU A 1 429 ? 4.860 20.178 -3.572 1.00 85.88 429 LEU A CA 1
ATOM 3324 C C . LEU A 1 429 ? 5.809 19.083 -3.077 1.00 85.88 429 LEU A C 1
ATOM 3326 O O . LEU A 1 429 ? 6.980 19.370 -2.831 1.00 85.88 429 LEU A O 1
ATOM 3330 N N . VAL A 1 430 ? 5.330 17.842 -2.940 1.00 85.50 430 VAL A N 1
ATOM 3331 C CA . VAL A 1 430 ? 6.126 16.734 -2.405 1.00 85.50 430 VAL A CA 1
ATOM 3332 C C . VAL A 1 430 ? 6.469 15.733 -3.503 1.00 85.50 430 VAL A C 1
ATOM 3334 O O . VAL A 1 430 ? 5.595 15.140 -4.130 1.00 85.50 430 VAL A O 1
ATOM 3337 N N . ASN A 1 431 ? 7.766 15.517 -3.717 1.00 78.62 431 ASN A N 1
ATOM 3338 C CA . ASN A 1 431 ? 8.259 14.503 -4.639 1.00 78.62 431 ASN A CA 1
ATOM 3339 C C . ASN A 1 431 ? 8.409 13.166 -3.897 1.00 78.62 431 ASN A C 1
ATOM 3341 O O . ASN A 1 431 ? 9.397 12.955 -3.197 1.00 78.62 431 ASN A O 1
ATOM 3345 N N . ILE A 1 432 ? 7.399 12.303 -4.001 1.00 80.44 432 ILE A N 1
ATOM 3346 C CA . ILE A 1 432 ? 7.372 10.984 -3.359 1.00 80.44 432 ILE A CA 1
ATOM 3347 C C . ILE A 1 432 ? 7.516 9.920 -4.439 1.00 80.44 432 ILE A C 1
ATOM 3349 O O . ILE A 1 432 ? 6.804 9.962 -5.442 1.00 80.44 432 ILE A O 1
ATOM 3353 N N . SER A 1 433 ? 8.390 8.945 -4.213 1.00 75.31 433 SER A N 1
ATOM 3354 C CA . SER A 1 433 ? 8.510 7.764 -5.068 1.00 75.31 433 SER A CA 1
ATOM 3355 C C . SER A 1 433 ? 7.294 6.856 -4.905 1.00 75.31 433 SER A C 1
ATOM 3357 O O . SER A 1 433 ? 7.102 6.301 -3.832 1.00 75.31 433 SER A O 1
ATOM 3359 N N . GLY A 1 434 ? 6.506 6.643 -5.952 1.00 77.06 434 GLY A N 1
ATOM 3360 C CA . GLY A 1 434 ? 5.381 5.711 -5.911 1.00 77.06 434 GLY A CA 1
ATOM 3361 C C . GLY A 1 434 ? 4.238 6.142 -6.813 1.00 77.06 434 GLY A C 1
ATOM 3362 O O . GLY A 1 434 ? 4.433 6.895 -7.770 1.00 77.06 434 GLY A O 1
ATOM 3363 N N . PHE A 1 435 ? 3.036 5.650 -6.518 1.00 72.50 435 PHE A N 1
ATOM 3364 C CA . PHE A 1 435 ? 1.857 6.016 -7.289 1.00 72.50 435 PHE A CA 1
ATOM 3365 C C . PHE A 1 435 ? 1.440 7.444 -6.979 1.00 72.50 435 PHE A C 1
ATOM 3367 O O . PHE A 1 435 ? 1.094 7.791 -5.850 1.00 72.50 435 PHE A O 1
ATOM 3374 N N . ARG A 1 436 ? 1.421 8.274 -8.020 1.00 76.56 436 ARG A N 1
ATOM 3375 C CA . ARG A 1 436 ? 0.904 9.630 -7.934 1.00 76.56 436 ARG A CA 1
ATOM 3376 C C . ARG A 1 436 ? -0.204 9.821 -8.949 1.00 76.56 436 ARG A C 1
ATOM 3378 O O . ARG A 1 436 ? -0.016 9.602 -10.141 1.00 76.56 436 ARG A O 1
ATOM 3385 N N . ILE A 1 437 ? -1.341 10.294 -8.459 1.00 76.56 437 ILE A N 1
ATOM 3386 C CA . ILE A 1 437 ? -2.385 10.829 -9.321 1.00 76.56 437 ILE A CA 1
ATOM 3387 C C . ILE A 1 437 ? -2.000 12.273 -9.623 1.00 76.56 437 ILE A C 1
ATOM 3389 O O . ILE A 1 437 ? -1.982 13.124 -8.733 1.00 76.56 437 ILE A O 1
ATOM 3393 N N . ALA A 1 438 ? -1.629 12.524 -10.874 1.00 76.06 438 ALA A N 1
ATOM 3394 C CA . ALA A 1 438 ? -1.415 13.861 -11.397 1.00 76.06 438 ALA A CA 1
ATOM 3395 C C . ALA A 1 438 ? -2.624 14.245 -12.250 1.00 76.06 438 ALA A C 1
ATOM 3397 O O . ALA A 1 438 ? -3.086 13.460 -13.075 1.00 76.06 438 ALA A O 1
ATOM 3398 N N . PHE A 1 439 ? -3.134 15.453 -12.040 1.00 77.94 439 PHE A N 1
ATOM 3399 C CA . PHE A 1 439 ? -4.244 15.984 -12.816 1.00 77.94 439 PHE A CA 1
ATOM 3400 C C . PHE A 1 439 ? -3.708 16.973 -13.843 1.00 77.94 439 PHE A C 1
ATOM 3402 O O . PHE A 1 439 ? -2.871 17.818 -13.524 1.00 77.94 439 PHE A O 1
ATOM 3409 N N . THR A 1 440 ? -4.184 16.864 -15.081 1.00 76.94 440 THR A N 1
ATOM 3410 C CA . THR A 1 440 ? -3.886 17.857 -16.116 1.00 76.94 440 THR A CA 1
ATOM 3411 C C . THR A 1 440 ? -4.627 19.159 -15.816 1.00 76.94 440 THR A C 1
ATOM 3413 O O . THR A 1 440 ? -5.646 19.153 -15.122 1.00 76.94 440 THR A O 1
ATOM 3416 N N . GLN A 1 441 ? -4.153 20.282 -16.366 1.00 78.38 441 GLN A N 1
ATOM 3417 C CA . GLN A 1 441 ? -4.839 21.574 -16.215 1.00 78.38 441 GLN A CA 1
ATOM 3418 C C . GLN A 1 441 ? -6.302 21.503 -16.685 1.00 78.38 441 GLN A C 1
ATOM 3420 O O . GLN A 1 441 ? -7.191 22.052 -16.037 1.00 78.38 441 GLN A O 1
ATOM 3425 N N . GLU A 1 442 ? -6.561 20.750 -17.755 1.00 80.00 442 GLU A N 1
ATOM 3426 C CA . GLU A 1 442 ? -7.903 20.498 -18.295 1.00 80.00 442 GLU A CA 1
ATOM 3427 C C . GLU A 1 442 ? -8.799 19.716 -17.322 1.00 80.00 442 GLU A C 1
ATOM 3429 O O . GLU A 1 442 ? -10.012 19.916 -17.290 1.00 80.00 442 GLU A O 1
ATOM 3434 N N . SER A 1 443 ? -8.205 18.867 -16.478 1.00 81.94 443 SER A N 1
ATOM 3435 C CA . SER A 1 443 ? -8.931 18.063 -15.491 1.00 81.94 443 SER A CA 1
ATOM 3436 C C . SER A 1 443 ? -9.342 18.866 -14.252 1.00 81.94 443 SER A C 1
ATOM 3438 O O . SER A 1 443 ? -10.251 18.447 -13.534 1.00 81.94 443 SER A O 1
ATOM 3440 N N . TYR A 1 444 ? -8.727 20.024 -13.982 1.00 86.19 444 TYR A N 1
ATOM 3441 C CA . TYR A 1 444 ? -9.033 20.801 -12.776 1.00 86.19 444 TYR A CA 1
ATOM 3442 C C . TYR A 1 444 ? -10.467 21.330 -12.744 1.00 86.19 444 TYR A C 1
ATOM 3444 O O . TYR A 1 444 ? -11.105 21.267 -11.693 1.00 86.19 444 TYR A O 1
ATOM 3452 N N . LEU A 1 445 ? -11.006 21.806 -13.870 1.00 89.69 445 LEU A N 1
ATOM 3453 C CA . LEU A 1 445 ? -12.371 22.337 -13.906 1.00 89.69 445 LEU A CA 1
ATOM 3454 C C . LEU A 1 445 ? -13.429 21.247 -13.617 1.00 89.69 445 LEU A C 1
ATOM 3456 O O . LEU A 1 445 ? -14.262 21.465 -12.728 1.00 89.69 445 LEU A O 1
ATOM 3460 N N . PRO A 1 446 ? -13.397 20.058 -14.259 1.00 89.75 446 PRO A N 1
ATOM 3461 C CA . PRO A 1 446 ? -14.260 18.939 -13.880 1.00 89.75 446 PRO A CA 1
ATOM 3462 C C . PRO A 1 446 ? -14.118 18.528 -12.409 1.00 89.75 446 PRO A C 1
ATOM 3464 O O . PRO A 1 446 ? -15.123 18.306 -11.735 1.00 89.75 446 PRO A O 1
ATOM 3467 N N . LEU A 1 447 ? -12.893 18.473 -11.876 1.00 89.19 447 LEU A N 1
ATOM 3468 C CA . LEU A 1 447 ? -12.649 18.084 -10.481 1.00 89.19 447 LEU A CA 1
ATOM 3469 C C . LEU A 1 447 ? -13.227 19.090 -9.486 1.00 89.19 447 LEU A C 1
ATOM 3471 O O . LEU A 1 447 ? -13.863 18.695 -8.506 1.00 89.19 447 LEU A O 1
ATOM 3475 N N . LEU A 1 448 ? -13.050 20.388 -9.739 1.00 92.19 448 LEU A N 1
ATOM 3476 C CA . LEU A 1 448 ? -13.665 21.439 -8.932 1.00 92.19 448 LEU A CA 1
ATOM 3477 C C . LEU A 1 448 ? -15.193 21.371 -9.015 1.00 92.19 448 LEU A C 1
ATOM 3479 O O . LEU A 1 448 ? -15.853 21.477 -7.986 1.00 92.19 448 LEU A O 1
ATOM 3483 N N . SER A 1 449 ? -15.753 21.082 -10.193 1.00 93.44 449 SER A N 1
ATOM 3484 C CA . SER A 1 449 ? -17.200 20.898 -10.377 1.00 93.44 449 SER A CA 1
ATOM 3485 C C . SER A 1 449 ? -17.741 19.721 -9.552 1.00 93.44 449 SER A C 1
ATOM 3487 O O . SER A 1 449 ? -18.745 19.864 -8.854 1.00 93.44 449 SER A O 1
ATOM 3489 N N . ILE A 1 450 ? -17.048 18.576 -9.557 1.00 91.94 450 ILE A N 1
ATOM 3490 C CA . ILE A 1 450 ? -17.392 17.409 -8.724 1.00 91.94 450 ILE A CA 1
ATOM 3491 C C . ILE A 1 450 ? -17.282 17.757 -7.235 1.00 91.94 450 ILE A C 1
ATOM 3493 O O . ILE A 1 450 ? -18.143 17.385 -6.436 1.00 91.94 450 ILE A O 1
ATOM 3497 N N . THR A 1 451 ? -16.252 18.513 -6.856 1.00 93.56 451 THR A N 1
ATOM 3498 C CA . THR A 1 451 ? -16.050 18.964 -5.475 1.00 93.56 451 THR A CA 1
ATOM 3499 C C . THR A 1 451 ? -17.198 19.877 -5.027 1.00 93.56 451 THR A C 1
ATOM 3501 O O . THR A 1 451 ? -17.760 19.675 -3.952 1.00 93.56 451 THR A O 1
ATOM 3504 N N . SER A 1 452 ? -17.625 20.824 -5.867 1.00 95.81 452 SER A N 1
ATOM 3505 C CA . SER A 1 452 ? -18.799 21.671 -5.622 1.00 95.81 452 SER A CA 1
ATOM 3506 C C . SER A 1 452 ? -20.089 20.855 -5.509 1.00 95.81 452 SER A C 1
ATOM 3508 O O . SER A 1 452 ? -20.872 21.078 -4.585 1.00 95.81 452 SER A O 1
ATOM 3510 N N . ALA A 1 453 ? -20.296 19.867 -6.384 1.00 96.00 453 ALA A N 1
ATOM 3511 C CA . ALA A 1 453 ? -21.446 18.968 -6.299 1.00 96.00 453 ALA A CA 1
ATOM 3512 C C . ALA A 1 453 ? -21.457 18.177 -4.979 1.00 96.00 453 ALA A C 1
ATOM 3514 O O . ALA A 1 453 ? -22.504 18.059 -4.345 1.00 96.00 453 ALA A O 1
ATOM 3515 N N . SER A 1 454 ? -20.293 17.710 -4.514 1.00 96.06 454 SER A N 1
ATOM 3516 C CA . SER A 1 454 ? -20.145 17.038 -3.216 1.00 96.06 454 SER A CA 1
ATOM 3517 C C . SER A 1 454 ? -20.599 17.925 -2.048 1.00 96.06 454 SER A C 1
ATOM 3519 O O . SER A 1 454 ? -21.313 17.459 -1.158 1.00 96.06 454 SER A O 1
ATOM 3521 N N . PHE A 1 455 ? -20.277 19.225 -2.072 1.00 95.31 455 PHE A N 1
ATOM 3522 C CA . PHE A 1 455 ? -20.761 20.181 -1.068 1.00 95.31 455 PHE A CA 1
ATOM 3523 C C . PHE A 1 455 ? -22.280 20.367 -1.100 1.00 95.31 455 PHE A C 1
ATOM 3525 O O . PHE A 1 455 ? -22.909 20.378 -0.041 1.00 95.31 455 PHE A O 1
ATOM 3532 N N . ILE A 1 456 ? -22.876 20.478 -2.290 1.00 97.00 456 ILE A N 1
ATOM 3533 C CA . ILE A 1 456 ? -24.332 20.616 -2.443 1.00 97.00 456 ILE A CA 1
ATOM 3534 C C . ILE A 1 456 ? -25.038 19.362 -1.919 1.00 97.00 456 ILE A C 1
ATOM 3536 O O . ILE A 1 456 ? -25.964 19.466 -1.117 1.00 97.00 456 ILE A O 1
ATOM 3540 N N . ILE A 1 457 ? -24.569 18.175 -2.314 1.00 97.38 457 ILE A N 1
ATOM 3541 C CA . ILE A 1 457 ? -25.115 16.894 -1.846 1.00 97.38 457 ILE A CA 1
ATOM 3542 C C . ILE A 1 457 ? -24.988 16.791 -0.325 1.00 97.38 457 ILE A C 1
ATOM 3544 O O . ILE A 1 457 ? -25.951 16.446 0.352 1.00 97.38 457 ILE A O 1
ATOM 3548 N N . SER A 1 458 ? -23.831 17.140 0.233 1.00 96.50 458 SER A N 1
ATOM 3549 C CA . SER A 1 458 ? -23.613 17.152 1.680 1.00 96.50 458 SER A CA 1
ATOM 3550 C C . SER A 1 458 ? -24.586 18.076 2.422 1.00 96.50 458 SER A C 1
ATOM 3552 O O . SER A 1 458 ? -25.160 17.691 3.446 1.00 96.50 458 SER A O 1
ATOM 3554 N N . TRP A 1 459 ? -24.833 19.273 1.883 1.00 95.31 459 TRP A N 1
ATOM 3555 C CA . TRP A 1 459 ? -25.810 20.205 2.439 1.00 95.31 459 TRP A CA 1
ATOM 3556 C C . TRP A 1 459 ? -27.233 19.632 2.407 1.00 95.31 459 TRP A C 1
ATOM 3558 O O . TRP A 1 459 ? -27.914 19.662 3.433 1.00 95.31 459 TRP A O 1
ATOM 3568 N N . LEU A 1 460 ? -27.646 19.027 1.287 1.00 96.88 460 LEU A N 1
ATOM 3569 C CA . LEU A 1 460 ? -28.949 18.359 1.151 1.00 96.88 460 LEU A CA 1
ATOM 3570 C C . LEU A 1 460 ? -29.109 17.175 2.115 1.00 96.88 460 LEU A C 1
ATOM 3572 O O . LEU A 1 460 ? -30.193 16.949 2.648 1.00 96.88 460 LEU A O 1
ATOM 3576 N N . LEU A 1 461 ? -28.022 16.454 2.394 1.00 96.38 461 LEU A N 1
ATOM 3577 C CA . LEU A 1 461 ? -27.978 15.381 3.390 1.00 96.38 461 LEU A CA 1
ATOM 3578 C C . LEU A 1 461 ? -27.987 15.891 4.843 1.00 96.38 461 LEU A C 1
ATOM 3580 O O . LEU A 1 461 ? -28.001 15.095 5.783 1.00 96.38 461 LEU A O 1
ATOM 3584 N N . GLY A 1 462 ? -28.003 17.211 5.049 1.00 94.38 462 GLY A N 1
ATOM 3585 C CA . GLY A 1 462 ? -28.128 17.833 6.360 1.00 94.38 462 GLY A CA 1
ATOM 3586 C C . GLY A 1 462 ? -26.826 17.893 7.155 1.00 94.38 462 GLY A C 1
ATOM 3587 O O . GLY A 1 462 ? -26.891 18.035 8.375 1.00 94.38 462 GLY A O 1
ATOM 3588 N N . ALA A 1 463 ? -25.661 17.820 6.501 1.00 92.12 463 ALA A N 1
ATOM 3589 C CA . ALA A 1 463 ? -24.353 17.854 7.166 1.00 92.12 463 ALA A CA 1
ATOM 3590 C C . ALA A 1 463 ? -24.121 19.103 8.035 1.00 92.12 463 ALA A C 1
ATOM 3592 O O . ALA A 1 463 ? -23.360 19.043 8.995 1.00 92.12 463 ALA A O 1
ATOM 3593 N N . PHE A 1 464 ? -24.779 20.219 7.704 1.00 89.12 464 PHE A N 1
ATOM 3594 C CA . PHE A 1 464 ? -24.663 21.505 8.405 1.00 89.12 464 PHE A CA 1
ATOM 3595 C C . PHE A 1 464 ? -25.886 21.850 9.265 1.00 89.12 464 PHE A C 1
ATOM 3597 O O . PHE A 1 464 ? -25.946 22.927 9.858 1.00 89.12 464 PHE A O 1
ATOM 3604 N N . LYS A 1 465 ? -26.891 20.969 9.326 1.00 90.25 465 LYS A N 1
ATOM 3605 C CA . LYS A 1 465 ? -28.081 21.212 10.140 1.00 90.25 465 LYS A CA 1
ATOM 3606 C C . LYS A 1 465 ? -27.750 20.866 11.590 1.00 90.25 465 LYS A C 1
ATOM 3608 O O . LYS A 1 465 ? -27.494 19.699 11.893 1.00 90.25 465 LYS A O 1
ATOM 3613 N N . LYS A 1 466 ? -27.782 21.873 12.472 1.00 84.69 466 LYS A N 1
ATOM 3614 C CA . LYS A 1 466 ? -27.704 21.654 13.924 1.00 84.69 466 LYS A CA 1
ATOM 3615 C C . LYS A 1 466 ? -28.769 20.635 14.341 1.00 84.69 466 LYS A C 1
ATOM 3617 O O . LYS A 1 466 ? -29.859 20.613 13.762 1.00 84.69 466 LYS A O 1
ATOM 3622 N N . ILE A 1 467 ? -28.380 19.739 15.246 1.00 67.94 467 ILE A N 1
ATOM 3623 C CA . ILE A 1 467 ? -29.239 18.660 15.746 1.00 67.94 467 ILE A CA 1
ATOM 3624 C C . ILE A 1 467 ? -30.357 19.244 16.596 1.00 67.94 467 ILE A C 1
ATOM 3626 O O . ILE A 1 467 ? -30.064 20.186 17.365 1.00 67.94 467 ILE A O 1
#

Sequence (467 aa):
MTSKNVNIVFFLTFAGAALMILNGSLIIFNNGPIRISTYSANTLSEVWPDAPSSSSKVWGRIALGLPGLVEEGIAAFWIVFAVLLLLLSILIYIKPRRQKDIAPLLFICSILTIPIGAGFIIGLTLAIIGALLALEWPKPYGETLIGIILNSLRVHSKSLGTAIEKQTLDVKKAILIIMLISILSSIGETLYSFNVGKIYPQSTTTLVSDAKPGDSQIFVANTSGFQNGDYILIGIRDKVELRQVRYVGDNYLEVTVALKYDHAKEEKVTSSSTSFDPTAAYDILLRGKLYADFITLTISGLSYIMIGIIKWFIITIIIYMLCIKLLDRQTSFNTLAAVTSLIFVPESLNVLLPVLFCNEPMLSAGTAIGFIPFSWPMLVFYVTHVWSFVILVSLLGKIVESDKWKALGSALTSCAFYFLIVYLLISPLVNISGFRIAFTQESYLPLLSITSASFIISWLLGAFKKI

Radius of gyration: 25.19 Å; chains: 1; bounding box: 54×59×66 Å